Protein 5CAJ (pdb70)

GO terms:
  GO:0000217 DNA secondary structure binding (F, IDA)
  GO:0005829 cytosol (C, IDA)
  GO:0033194 response to hydroperoxide (P, IEP)
  GO:0033194 response to hydroperoxide (P, IMP)

Secondary structure (DSSP, 8-state):
---B--EEE---SEE-SSSPPS----B--S-HHHHHHHHHHHTT--HHHHHH----HHHHHHHHHHHHH--S---TTT---HHHHEESHHHHHH-GGG--HHHHHHHHHHB--BTTTBS--TTB------------BTTBSSHHHHHTTHHHHHHHHTB-SSS--EEEEES-HHHHTTS-GGG-SSEEEEEEEEEEETTEEE--HHHHHHHHH--HHHHHTT--SGGGGGG--GGG-EE-STT--TTEEEEEE--/---B--EEE---SEE-SSSPPS----B--S-HHHHHHHHHHHTT--HHHHHH----HHHHHHHHHHHHH--S---TTT---HHHHEESHHHHHH-GGG--HHHHHHHHHHB--BTTTBS--TTB------------BTTBSSHHHHHTTHHHHHHHHTB-SSS--EEEEES-HHHHTTS-GGGSSSEEEEEEEEEEETTEEE--HHHHHHHHH--HHHHHTT--SGGGGGG--GGG-EE-GGG--TTEEEEEE--

InterPro domains:
  IPR005583 DNA-binding and peroxide stress resistance protein YaaA [MF_00652] (1-255)
  IPR005583 DNA-binding and peroxide stress resistance protein YaaA [PF03883] (1-243)
  IPR005583 DNA-binding and peroxide stress resistance protein YaaA [PTHR30283] (1-257)

B-factor: mean 25.11, std 10.98, range [11.33, 75.32]

Organism: Escherichia coli (strain K12) (NCBI:txid83333)

Nearest PDB structures (foldseek):
  5caj-assembly2_B  TM=1.002E+00  e=8.595E-53  Escherichia coli K-12
  6vdg-assembly1_A  TM=3.686E-01  e=6.003E-01  Thermotoga maritima
  3iio-assembly6_F  TM=3.369E-01  e=3.241E-01  Escherichia coli
  6c7h-assembly1_A  TM=3.701E-01  e=1.338E+00  synthetic construct
  1ii0-assembly1_A  TM=1.600E-01  e=7.063E+00  Escherichia coli

Structure (mmCIF, N/CA/C/O backbone):
data_5CAJ
#
_entry.id   5CAJ
#
_cell.length_a   45.664
_cell.length_b   77.060
_cell.length_c   184.161
_cell.angle_alpha   90.00
_cell.angle_beta   90.00
_cell.angle_gamma   90.00
#
_symmetry.space_group_name_H-M   'P 21 21 21'
#
loop_
_entity.id
_entity.type
_entity.pdbx_description
1 polymer 'UPF0246 protein YaaA'
2 non-polymer 'CHLORIDE ION'
3 non-polymer BENZAMIDINE
4 water water
#
loop_
_atom_site.group_PDB
_atom_site.id
_atom_site.type_symbol
_atom_site.label_atom_id
_atom_site.label_alt_id
_atom_site.label_comp_id
_atom_site.label_asym_id
_atom_site.label_entity_id
_atom_site.label_seq_id
_atom_site.pdbx_PDB_ins_code
_atom_site.Cartn_x
_atom_site.Cartn_y
_atom_site.Cartn_z
_atom_site.occupancy
_atom_site.B_iso_or_equiv
_atom_site.auth_seq_id
_atom_site.auth_comp_id
_atom_site.auth_asym_id
_atom_site.auth_atom_id
_atom_site.pdbx_PDB_model_num
ATOM 1 N N . PRO A 1 16 ? 9.738 36.607 106.790 1.00 54.67 -4 PRO A N 1
ATOM 2 C CA . PRO A 1 16 ? 9.180 35.645 107.749 1.00 52.99 -4 PRO A CA 1
ATOM 3 C C . PRO A 1 16 ? 10.150 34.506 108.052 1.00 49.61 -4 PRO A C 1
ATOM 4 O O . PRO A 1 16 ? 10.675 33.906 107.119 1.00 45.53 -4 PRO A O 1
ATOM 8 N N . ARG A 1 17 ? 10.394 34.227 109.329 1.00 51.14 -3 ARG A N 1
ATOM 9 C CA . ARG A 1 17 ? 11.254 33.112 109.725 1.00 51.92 -3 ARG A CA 1
ATOM 10 C C . ARG A 1 17 ? 10.708 31.779 109.195 1.00 45.26 -3 ARG A C 1
ATOM 11 O O . ARG A 1 17 ? 11.447 30.935 108.674 1.00 45.88 -3 ARG A O 1
ATOM 19 N N . GLY A 1 18 ? 9.402 31.605 109.330 1.00 35.39 -2 GLY A N 1
ATOM 20 C CA . GLY A 1 18 ? 8.777 30.333 109.038 1.00 31.13 -2 GLY A CA 1
ATOM 21 C C . GLY A 1 18 ? 9.113 29.317 110.107 1.00 26.43 -2 GLY A C 1
ATOM 22 O O . GLY A 1 18 ? 9.864 29.578 111.049 1.00 32.04 -2 GLY A O 1
ATOM 23 N N . SER A 1 19 ? 8.531 28.140 109.981 1.00 21.51 -1 SER A N 1
ATOM 24 C CA . SER A 1 19 ? 8.835 27.094 110.913 1.00 22.96 -1 SER A CA 1
ATOM 25 C C . SER A 1 19 ? 8.996 25.835 110.103 1.00 19.89 -1 SER A C 1
ATOM 26 O O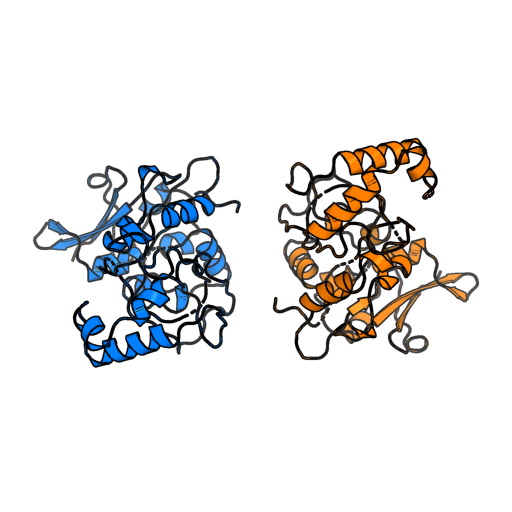 . SER A 1 19 ? 8.800 25.821 108.874 1.00 20.29 -1 SER A O 1
ATOM 29 N N . HIS A 1 20 ? 9.331 24.776 110.812 1.00 18.72 0 HIS A N 1
ATOM 30 C CA . HIS A 1 20 ? 9.563 23.490 110.199 1.00 18.76 0 HIS A CA 1
ATOM 31 C C . HIS A 1 20 ? 8.315 22.603 110.161 1.00 19.47 0 HIS A C 1
ATOM 32 O O . HIS A 1 20 ? 8.381 21.472 109.682 1.00 21.99 0 HIS A O 1
ATOM 47 N N . LEU A 1 22 ? 4.029 22.866 109.339 1.00 18.04 2 LEU A N 1
ATOM 48 C CA . LEU A 1 22 ? 2.831 23.591 108.961 1.00 16.93 2 LEU A CA 1
ATOM 49 C C . LEU A 1 22 ? 1.697 22.622 108.726 1.00 18.03 2 LEU A C 1
ATOM 50 O O . LEU A 1 22 ? 1.853 21.673 107.964 1.00 20.40 2 LEU A O 1
ATOM 55 N N . ILE A 1 23 ? 0.569 22.887 109.377 1.00 15.69 3 ILE A N 1
ATOM 56 C CA . ILE A 1 23 ? -0.649 22.107 109.234 1.00 14.59 3 ILE A CA 1
ATOM 57 C C . ILE A 1 23 ? -1.557 22.802 108.243 1.00 14.76 3 ILE A C 1
ATOM 58 O O . ILE A 1 23 ? -1.778 23.998 108.379 1.00 15.85 3 ILE A O 1
ATOM 63 N N . LEU A 1 24 ? -2.119 22.059 107.287 1.00 14.63 4 LEU A N 1
ATOM 64 C CA . LEU A 1 24 ? -3.147 22.611 106.410 1.00 13.99 4 LEU A CA 1
ATOM 65 C C . LEU A 1 24 ? -4.494 21.952 106.678 1.00 14.41 4 LEU A C 1
ATOM 66 O O . LEU A 1 24 ? -4.570 20.721 106.755 1.00 14.69 4 LEU A O 1
ATOM 71 N N . ILE A 1 25 ? -5.536 22.766 106.810 1.00 13.52 5 ILE A N 1
ATOM 72 C CA . ILE A 1 25 ? -6.903 22.249 106.878 1.00 15.29 5 ILE A CA 1
ATOM 73 C C . ILE A 1 25 ? -7.839 22.958 105.910 1.00 16.53 5 ILE A C 1
ATOM 74 O O . ILE A 1 25 ? -7.518 24.015 105.364 1.00 14.41 5 ILE A O 1
ATOM 79 N N . SER A 1 26 ? -8.972 22.314 105.648 1.00 14.65 6 SER A N 1
ATOM 80 C CA . SER A 1 26 ? -10.044 22.927 104.886 1.00 13.75 6 SER A CA 1
ATOM 81 C C . SER A 1 26 ? -10.770 24.027 105.644 1.00 14.25 6 SER A C 1
ATOM 82 O O . SER A 1 26 ? -10.795 24.031 106.882 1.00 15.28 6 SER A O 1
ATOM 85 N N . PRO A 1 27 ? -11.426 24.934 104.902 1.00 13.43 7 PRO A N 1
ATOM 86 C CA . PRO A 1 27 ? -12.361 25.881 105.497 1.00 14.09 7 PRO A CA 1
ATOM 87 C C . PRO A 1 27 ? -13.690 25.197 105.737 1.00 17.30 7 PRO A C 1
ATOM 88 O O . PRO A 1 27 ? -13.821 23.997 105.468 1.00 17.97 7 PRO A O 1
ATOM 92 N N . ALA A 1 28 ? -14.668 25.959 106.188 1.00 18.91 8 ALA A N 1
ATOM 93 C CA . ALA A 1 28 ? -16.001 25.430 106.405 1.00 19.55 8 ALA A CA 1
ATOM 94 C C . ALA A 1 28 ? -17.025 26.308 105.724 1.00 16.83 8 ALA A C 1
ATOM 95 O O . ALA A 1 28 ? -16.810 27.508 105.536 1.00 20.42 8 ALA A O 1
ATOM 97 N N . LYS A 1 29 ? -18.170 25.707 105.417 1.00 21.71 9 LYS A N 1
ATOM 98 C CA . LYS A 1 29 ? -19.270 26.425 104.782 1.00 26.64 9 LYS A CA 1
ATOM 99 C C . LYS A 1 29 ? -20.094 27.231 105.787 1.00 26.59 9 LYS A C 1
ATOM 100 O O . LYS A 1 29 ? -20.608 28.300 105.460 1.00 29.29 9 LYS A O 1
ATOM 106 N N . THR A 1 30 ? -20.232 26.726 107.006 1.00 17.87 10 THR A N 1
ATOM 107 C CA . THR A 1 30 ? -21.031 27.424 108.015 1.00 17.42 10 THR A CA 1
ATOM 108 C C . THR A 1 30 ? -20.140 28.412 108.752 1.00 18.19 10 THR A C 1
ATOM 109 O O . THR A 1 30 ? -18.997 28.063 109.084 1.00 17.50 10 THR A O 1
ATOM 113 N N . LEU A 1 31 ? -20.651 29.631 108.929 1.00 17.53 11 LEU A N 1
ATOM 114 C CA . LEU A 1 31 ? -19.928 30.734 109.565 1.00 16.80 11 LEU A CA 1
ATOM 115 C C . LEU A 1 31 ? -20.712 31.211 110.792 1.00 19.82 11 LEU A C 1
ATOM 116 O O . LEU A 1 31 ? -21.946 31.159 110.810 1.00 21.33 11 LEU A O 1
ATOM 121 N N . ASP A 1 32 ? -19.991 31.647 111.817 1.00 17.05 12 ASP A N 1
ATOM 122 C CA . ASP A 1 32 ? -20.556 32.115 113.084 1.00 15.85 12 ASP A CA 1
ATOM 123 C C . ASP A 1 32 ? -19.962 33.467 113.465 1.00 17.15 12 ASP A C 1
ATOM 124 O O . ASP A 1 32 ? -18.768 33.558 113.785 1.00 16.87 12 ASP A O 1
ATOM 129 N N . TYR A 1 33 ? -20.768 34.520 113.388 1.00 15.38 13 TYR A N 1
ATOM 130 C CA . TYR A 1 33 ? -20.330 35.868 113.774 1.00 16.04 13 TYR A CA 1
ATOM 131 C C . TYR A 1 33 ? -21.085 36.356 115.012 1.00 16.90 13 TYR A C 1
ATOM 132 O O . TYR A 1 33 ? -21.110 37.551 115.261 1.00 16.81 13 TYR A O 1
ATOM 141 N N . GLN A 1 34 ? -21.675 35.434 115.784 1.00 17.01 14 GLN A N 1
ATOM 142 C CA . GLN A 1 34 ? -22.485 35.821 116.957 1.00 16.35 14 GLN A CA 1
ATOM 143 C C . GLN A 1 34 ? -22.031 35.233 118.284 1.00 17.24 14 GLN A C 1
ATOM 144 O O . GLN A 1 34 ? -22.335 35.784 119.341 1.00 17.72 14 GLN A O 1
ATOM 150 N N . SER A 1 35 ? -21.301 34.123 118.254 1.00 16.98 15 SER A N 1
ATOM 151 C CA . SER A 1 35 ? -20.756 33.538 119.479 1.00 17.66 15 SER A CA 1
ATOM 152 C C . SER A 1 35 ? -19.696 34.433 120.093 1.00 16.05 15 SER A C 1
ATOM 153 O O . SER A 1 35 ? -19.026 35.193 119.374 1.00 16.97 15 SER A O 1
ATOM 156 N N . PRO A 1 36 ? -19.488 34.328 121.422 1.00 16.61 16 PRO A N 1
ATOM 157 C CA . PRO A 1 36 ? -18.421 35.115 122.040 1.00 15.61 16 PRO A CA 1
ATOM 158 C C . PRO A 1 36 ? -17.048 34.846 121.416 1.00 18.67 16 PRO A C 1
ATOM 159 O O . PRO A 1 36 ? -16.733 33.698 121.064 1.00 19.61 16 PRO A O 1
ATOM 163 N N . LEU A 1 37 ? -16.249 35.897 121.278 1.00 17.42 17 LEU A N 1
ATOM 164 C CA . LEU A 1 37 ? -14.887 35.759 120.774 1.00 16.89 17 LEU A CA 1
ATOM 165 C C . LEU A 1 37 ? -13.999 35.105 121.813 1.00 17.54 17 LEU A C 1
ATOM 166 O O . LEU A 1 37 ? -13.885 35.588 122.941 1.00 18.70 17 LEU A O 1
ATOM 171 N N . THR A 1 38 ? -13.311 34.046 121.407 1.00 17.31 18 THR A N 1
ATOM 172 C CA . THR A 1 38 ? -12.400 33.345 122.299 1.00 17.97 18 THR A CA 1
ATOM 173 C C . THR A 1 38 ? -11.080 34.115 122.488 1.00 20.71 18 THR A C 1
ATOM 174 O O . THR A 1 38 ? -10.418 34.000 123.521 1.00 20.67 18 THR A O 1
ATOM 178 N N . THR A 1 39 ? -10.689 34.883 121.473 1.00 18.03 19 THR A N 1
ATOM 179 C CA . THR A 1 39 ? -9.624 35.857 121.575 1.00 15.38 19 THR A CA 1
ATOM 180 C C . THR A 1 39 ? -10.042 37.084 120.778 1.00 17.05 19 THR A C 1
ATOM 181 O O . THR A 1 39 ? -10.795 36.953 119.821 1.00 17.81 19 THR A O 1
ATOM 185 N N . THR A 1 40 ? -9.561 38.258 121.182 1.00 17.55 20 THR A N 1
ATOM 186 C CA . THR A 1 40 ? -9.790 39.483 120.419 1.00 17.62 20 THR A CA 1
ATOM 187 C C . THR A 1 40 ? -8.599 39.866 119.543 1.00 18.40 20 THR A C 1
ATOM 188 O O . THR A 1 40 ? -8.675 40.826 118.782 1.00 19.55 20 THR A O 1
ATOM 192 N N . ARG A 1 41 ? -7.514 39.100 119.624 1.00 18.04 21 ARG A N 1
ATOM 193 C CA . ARG A 1 41 ? -6.321 39.376 118.832 1.00 17.63 21 ARG A CA 1
ATOM 194 C C . ARG A 1 41 ? -6.533 38.918 117.400 1.00 15.54 21 ARG A C 1
ATOM 195 O O . ARG A 1 41 ? -7.101 37.856 117.155 1.00 16.83 21 ARG A O 1
ATOM 203 N N . TYR A 1 42 ? -6.101 39.750 116.469 1.00 16.07 22 TYR A N 1
ATOM 204 C CA . TYR A 1 42 ? -6.285 39.440 115.053 1.00 14.68 22 TYR A CA 1
ATOM 205 C C . TYR A 1 42 ? -5.176 39.987 114.168 1.00 17.18 22 TYR A C 1
ATOM 206 O O . TYR A 1 42 ? -4.405 40.892 114.543 1.00 16.80 22 TYR A O 1
ATOM 215 N N . THR A 1 43 ? -5.129 39.414 112.976 1.00 17.07 23 THR A N 1
ATOM 216 C CA . THR A 1 43 ? -4.284 39.857 111.890 1.00 15.74 23 THR A CA 1
ATOM 217 C C . THR A 1 43 ? -5.171 40.046 110.658 1.00 16.08 23 THR A C 1
ATOM 218 O O . THR A 1 43 ? -6.405 39.849 110.715 1.00 14.44 23 THR A O 1
ATOM 222 N N . LEU A 1 44 ? -4.560 40.430 109.537 1.00 16.77 24 LEU A N 1
ATOM 223 C CA . LEU A 1 44 ? -5.300 40.658 108.292 1.00 16.39 24 LEU A CA 1
ATOM 224 C C . LEU A 1 44 ? -4.800 39.698 107.221 1.00 17.44 24 LEU A C 1
ATOM 225 O O . LEU A 1 44 ? -3.588 39.474 107.114 1.00 18.10 24 LEU A O 1
ATOM 230 N N . PRO A 1 45 ? -5.714 39.144 106.410 1.00 16.14 25 PRO A N 1
ATOM 231 C CA . PRO A 1 45 ? -5.290 38.219 105.356 1.00 15.59 25 PRO A CA 1
ATOM 232 C C . PRO A 1 45 ? -4.335 38.874 104.396 1.00 15.50 25 PRO A C 1
ATOM 233 O O . PRO A 1 45 ? -4.455 40.072 104.131 1.00 16.59 25 PRO A O 1
ATOM 237 N N . GLU A 1 46 ? -3.436 38.078 103.842 1.00 16.05 26 GLU A N 1
ATOM 238 C CA . GLU A 1 46 ? -2.340 38.630 103.065 1.00 17.58 26 GLU A CA 1
ATOM 239 C C . GLU A 1 46 ? -2.574 38.602 101.550 1.00 19.88 26 GLU A C 1
ATOM 240 O O . GLU A 1 46 ? -1.738 39.107 100.805 1.00 21.26 26 GLU A O 1
ATOM 246 N N . LEU A 1 47 ? -3.678 38.012 101.087 1.00 15.31 27 LEU A N 1
ATOM 247 C CA . LEU A 1 47 ? -3.916 37.912 99.649 1.00 14.26 27 LEU A CA 1
ATOM 248 C C . LEU A 1 47 ? -5.196 38.646 99.192 1.00 15.98 27 LEU A C 1
ATOM 249 O O . LEU A 1 47 ? -5.855 38.241 98.233 1.00 15.08 27 LEU A O 1
ATOM 254 N N . LEU A 1 48 ? -5.549 39.724 99.884 1.00 15.76 28 LEU A N 1
ATOM 255 C CA . LEU A 1 48 ? -6.798 40.408 99.583 1.00 16.36 28 LEU A CA 1
ATOM 256 C C . LEU A 1 48 ? -6.840 41.076 98.204 1.00 16.24 28 LEU A C 1
ATOM 257 O O . LEU A 1 48 ? -7.927 41.233 97.655 1.00 17.60 28 LEU A O 1
ATOM 262 N N . ASP A 1 49 ? -5.698 41.498 97.642 1.00 17.86 29 ASP A N 1
ATOM 263 C CA . ASP A 1 49 ? -5.720 41.992 96.258 1.00 19.32 29 ASP A CA 1
ATOM 264 C C . ASP A 1 49 ? -6.256 40.911 95.325 1.00 19.91 29 ASP A C 1
ATOM 265 O O . ASP A 1 49 ? -7.055 41.206 94.444 1.00 23.37 29 ASP A O 1
ATOM 270 N N . ASN A 1 50 ? -5.856 39.658 95.542 1.00 17.50 30 ASN A N 1
ATOM 271 C CA . ASN A 1 50 ? -6.421 38.545 94.776 1.00 16.17 30 ASN A CA 1
ATOM 272 C C . ASN A 1 50 ? -7.901 38.336 95.112 1.00 14.47 30 ASN A C 1
ATOM 273 O O . ASN A 1 50 ? -8.753 38.186 94.233 1.00 16.38 30 ASN A O 1
ATOM 278 N N . SER A 1 51 ? -8.224 38.318 96.397 1.00 14.73 31 SER A N 1
ATOM 279 C CA . SER A 1 51 ? -9.622 38.174 96.802 1.00 16.03 31 SER A CA 1
ATOM 280 C C . SER A 1 51 ? -10.542 39.194 96.126 1.00 15.56 31 SER A C 1
ATOM 281 O O . SER A 1 51 ? -11.637 38.860 95.666 1.00 15.19 31 SER A O 1
ATOM 284 N N A GLN A 1 52 ? -10.100 40.445 96.080 0.64 16.21 32 GLN A N 1
ATOM 285 N N B GLN A 1 52 ? -10.090 40.442 96.060 0.36 16.47 32 GLN A N 1
ATOM 286 C CA A GLN A 1 52 ? -10.899 41.496 95.455 0.64 17.15 32 GLN A CA 1
ATOM 287 C CA B GLN A 1 52 ? -10.882 41.501 95.437 0.36 17.44 32 GLN A CA 1
ATOM 288 C C A GLN A 1 52 ? -11.246 41.148 93.999 0.64 16.83 32 GLN A C 1
ATOM 289 C C B GLN A 1 52 ? -11.232 41.178 93.985 0.36 17.09 32 GLN A C 1
ATOM 290 O O A GLN A 1 52 ? -12.355 41.418 93.543 0.64 16.79 32 GLN A O 1
ATOM 291 O O B GLN A 1 52 ? -12.328 41.493 93.520 0.36 17.11 32 GLN A O 1
ATOM 302 N N . GLN A 1 53 ? -10.303 40.549 93.273 1.00 17.88 33 GLN A N 1
ATOM 303 C CA . GLN A 1 53 ? -10.542 40.147 91.881 1.00 19.44 33 GLN A CA 1
ATOM 304 C C . GLN A 1 53 ? -11.636 39.088 91.798 1.00 18.70 33 GLN A C 1
ATOM 305 O O . GLN A 1 53 ? -12.480 39.126 90.897 1.00 18.76 33 GLN A O 1
ATOM 311 N N . LEU A 1 54 ? -11.638 38.144 92.744 1.00 18.60 34 LEU A N 1
ATOM 312 C CA . LEU A 1 54 ? -12.674 37.116 92.770 1.00 17.57 34 LEU A CA 1
ATOM 313 C C . LEU A 1 54 ? -14.038 37.704 93.136 1.00 16.62 34 LEU A C 1
ATOM 314 O O . LEU A 1 54 ? -15.063 37.287 92.614 1.00 18.80 34 LEU A O 1
ATOM 319 N N . ILE A 1 55 ? -14.052 38.654 94.071 1.00 15.49 35 ILE A N 1
ATOM 320 C CA . ILE A 1 55 ? -15.294 39.312 94.438 1.00 15.20 35 ILE A CA 1
ATOM 321 C C . ILE A 1 55 ? -15.883 40.041 93.219 1.00 17.89 35 ILE A C 1
ATOM 322 O O . ILE A 1 55 ? -17.096 40.036 93.022 1.00 18.66 35 ILE A O 1
ATOM 327 N N . HIS A 1 56 ? -15.027 40.672 92.424 1.00 18.63 36 HIS A N 1
ATOM 328 C CA . HIS A 1 56 ? -15.472 41.357 91.207 1.00 20.04 36 HIS A CA 1
ATOM 329 C C . HIS A 1 56 ? -16.217 40.384 90.294 1.00 20.25 36 HIS A C 1
ATOM 330 O O . HIS A 1 56 ? -17.258 40.720 89.742 1.00 21.61 36 HIS A O 1
ATOM 337 N N . GLU A 1 57 ? -15.709 39.161 90.164 1.00 20.49 37 GLU A N 1
ATOM 338 C CA . GLU A 1 57 ? -16.374 38.162 89.319 1.00 21.79 37 GLU A CA 1
ATOM 339 C C . GLU A 1 57 ? -17.634 37.613 89.986 1.00 19.88 37 GLU A C 1
ATOM 340 O O . GLU A 1 57 ? -18.671 37.422 89.346 1.00 20.00 37 GLU A O 1
ATOM 346 N N . ALA A 1 58 ? -17.535 37.345 91.286 1.00 19.52 38 ALA A N 1
ATOM 347 C CA . ALA A 1 58 ? -18.648 36.747 92.011 1.00 19.22 38 ALA A CA 1
ATOM 348 C C . ALA A 1 58 ? -19.866 37.678 92.023 1.00 18.60 38 ALA A C 1
ATOM 349 O O . ALA A 1 58 ? -21.017 37.222 92.007 1.00 18.66 38 ALA A O 1
ATOM 351 N N . ARG A 1 59 ? -19.610 38.984 92.044 1.00 17.99 39 ARG A N 1
ATOM 352 C CA . ARG A 1 59 ? -20.694 39.979 92.075 1.00 20.36 39 ARG A CA 1
ATOM 353 C C . ARG A 1 59 ? -21.531 39.982 90.797 1.00 22.77 39 ARG A C 1
ATOM 354 O O . ARG A 1 59 ? -22.663 40.490 90.785 1.00 23.82 39 ARG A O 1
ATOM 362 N N . LYS A 1 60 ? -20.973 39.436 89.722 1.00 20.92 40 LYS A N 1
ATOM 363 C CA . LYS A 1 60 ? -21.672 39.370 88.443 1.00 21.33 40 LYS A CA 1
ATOM 364 C C . LYS A 1 60 ? -22.773 38.324 88.464 1.00 24.16 40 LYS A C 1
ATOM 365 O O . LYS A 1 60 ? -23.673 38.362 87.643 1.00 25.71 40 LYS A O 1
ATOM 371 N N . LEU A 1 61 ? -22.689 37.368 89.383 1.00 23.03 41 LEU A N 1
ATOM 372 C CA . LEU A 1 61 ? -23.671 36.280 89.429 1.00 22.54 41 LEU A CA 1
ATOM 373 C C . LEU A 1 61 ? -25.018 36.724 90.019 1.00 24.88 41 LEU A C 1
ATOM 374 O O . LEU A 1 61 ? -25.070 37.342 91.078 1.00 23.25 41 LEU A O 1
ATOM 379 N N . THR A 1 62 ? -26.108 36.371 89.347 1.00 25.20 42 THR A N 1
ATOM 380 C CA . THR A 1 62 ? -27.427 36.560 89.929 1.00 23.69 42 THR A CA 1
ATOM 381 C C . THR A 1 62 ? -27.664 35.499 90.995 1.00 20.15 42 THR A C 1
ATOM 382 O O . THR A 1 62 ? -26.996 34.466 91.017 1.00 22.01 42 THR A O 1
ATOM 386 N N . PRO A 1 63 ? -28.670 35.713 91.850 1.00 23.48 43 PRO A N 1
ATOM 387 C CA . PRO A 1 63 ? -28.965 34.655 92.821 1.00 25.57 43 PRO A CA 1
ATOM 388 C C . PRO A 1 63 ? -29.353 33.318 92.183 1.00 25.87 43 PRO A C 1
ATOM 389 O O . PRO A 1 63 ? -28.862 32.283 92.629 1.00 22.31 43 PRO A O 1
ATOM 393 N N . PRO A 1 64 ? -30.196 33.315 91.133 1.00 27.51 44 PRO A N 1
ATOM 394 C CA . PRO A 1 64 ? -30.431 32.033 90.463 1.00 28.75 44 PRO A CA 1
ATOM 395 C C . PRO A 1 64 ? -29.182 31.333 89.942 1.00 24.52 44 PRO A C 1
ATOM 396 O O . PRO A 1 64 ? -29.111 30.097 90.007 1.00 26.38 44 PRO A O 1
ATOM 400 N N . GLN A 1 65 ? -28.218 32.088 89.421 1.00 23.61 45 GLN A N 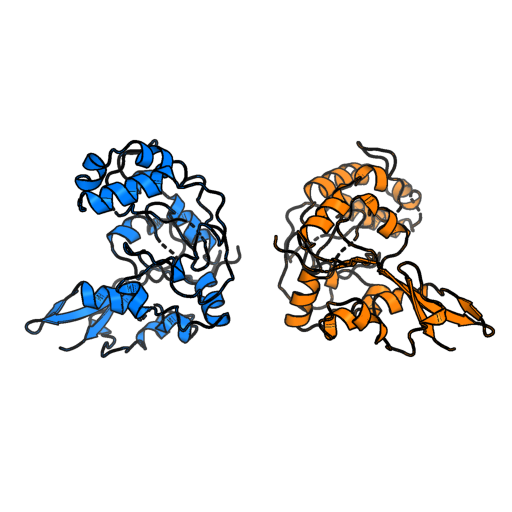1
ATOM 401 C CA . GLN A 1 65 ? -26.958 31.517 88.971 1.00 25.15 45 GLN A CA 1
ATOM 402 C C . GLN A 1 65 ? -26.130 30.953 90.124 1.00 23.15 45 GLN A C 1
ATOM 403 O O . GLN A 1 65 ? -25.514 29.894 89.982 1.00 24.45 45 GLN A O 1
ATOM 409 N N . ILE A 1 66 ? -26.117 31.661 91.253 1.00 21.44 46 ILE A N 1
ATOM 410 C CA . ILE A 1 66 ? -25.455 31.150 92.449 1.00 18.61 46 ILE A CA 1
ATOM 411 C C . ILE A 1 66 ? -26.099 29.845 92.897 1.00 19.25 46 ILE A C 1
ATOM 412 O O . ILE A 1 66 ? -25.395 28.893 93.231 1.00 21.37 46 ILE A O 1
ATOM 417 N N . SER A 1 67 ? -27.427 29.799 92.950 1.00 21.53 47 SER A N 1
ATOM 418 C CA . SER A 1 67 ? -28.101 28.565 93.400 1.00 23.13 47 SER A CA 1
ATOM 419 C C . SER A 1 67 ? -27.712 27.366 92.515 1.00 23.32 47 SER A C 1
ATOM 420 O O . SER A 1 67 ? -27.434 26.283 93.028 1.00 23.95 47 SER A O 1
ATOM 423 N N . THR A 1 68 ? -27.652 27.535 91.197 1.00 26.30 48 THR A N 1
ATOM 424 C CA . THR A 1 68 ? -27.326 26.379 90.360 1.00 27.72 48 THR A CA 1
ATOM 425 C C . THR A 1 68 ? -25.842 26.095 90.375 1.00 27.71 48 THR A C 1
ATOM 426 O O . THR A 1 68 ? -25.423 24.942 90.388 1.00 29.21 48 THR A O 1
ATOM 430 N N . LEU A 1 69 ? -25.031 27.140 90.382 1.00 24.34 49 LEU A N 1
ATOM 431 C CA . LEU A 1 69 ? -23.579 26.943 90.373 1.00 24.36 49 LEU A CA 1
ATOM 432 C C . LEU A 1 69 ? -23.063 26.317 91.667 1.00 25.68 49 LEU A C 1
ATOM 433 O O . LEU A 1 69 ? -22.176 25.464 91.648 1.00 27.19 49 LEU A O 1
ATOM 446 N N . ARG A 1 71 ? -25.071 24.938 94.042 1.00 22.38 51 ARG A N 1
ATOM 447 C CA . ARG A 1 71 ? -26.048 23.946 94.464 1.00 23.41 51 ARG A CA 1
ATOM 448 C C . ARG A 1 71 ? -26.518 24.159 95.885 1.00 19.80 51 ARG A C 1
ATOM 449 O O . ARG A 1 71 ? -26.374 23.321 96.761 1.00 20.98 51 ARG A O 1
ATOM 457 N N . ILE A 1 72 ? -27.124 25.313 96.055 1.00 20.76 52 ILE A N 1
ATOM 458 C CA . ILE A 1 72 ? -27.678 25.704 97.313 1.00 20.65 52 ILE A CA 1
ATOM 459 C C . ILE A 1 72 ? -29.085 26.248 97.089 1.00 21.60 52 ILE A C 1
ATOM 460 O O . ILE A 1 72 ? -29.482 26.585 95.960 1.00 21.53 52 ILE A O 1
ATOM 465 N N . SER A 1 73 ? -29.810 26.382 98.182 1.00 21.60 53 SER A N 1
ATOM 466 C CA . SER A 1 73 ? -31.165 26.936 98.136 1.00 22.15 53 SER A CA 1
ATOM 467 C C . SER A 1 73 ? -31.239 28.362 97.588 1.00 23.56 53 SER A C 1
ATOM 468 O O . SER A 1 73 ? -30.269 29.113 97.647 1.00 19.82 53 SER A O 1
ATOM 471 N N . ASP A 1 74 ? -32.410 28.754 97.080 1.00 23.47 54 ASP A N 1
ATOM 472 C CA . ASP A 1 74 ? -32.607 30.140 96.655 1.00 20.73 54 ASP A CA 1
ATOM 473 C C . ASP A 1 74 ? -32.312 31.122 97.757 1.00 19.81 54 ASP A C 1
ATOM 474 O O . ASP A 1 74 ? -31.723 32.191 97.537 1.00 21.44 54 ASP A O 1
ATOM 479 N N . LYS A 1 75 ? -32.723 30.780 98.968 1.00 18.58 55 LYS A N 1
ATOM 480 C CA . LYS A 1 75 ? -32.508 31.669 100.099 1.00 19.55 55 LYS A CA 1
ATOM 481 C C . LYS A 1 75 ? -31.023 31.845 100.404 1.00 18.47 55 LYS A C 1
ATOM 482 O O . LYS A 1 75 ? -30.546 32.954 100.608 1.00 18.34 55 LYS A O 1
ATOM 488 N N . LEU A 1 76 ? -30.298 30.734 100.438 1.00 19.18 56 LEU A N 1
ATOM 489 C CA . LEU A 1 76 ? -28.864 30.810 100.722 1.00 17.77 56 LEU A CA 1
ATOM 490 C C . LEU A 1 76 ? -28.124 31.479 99.550 1.00 16.41 56 LEU A C 1
ATOM 491 O O . LEU A 1 76 ? -27.094 32.135 99.755 1.00 16.46 56 LEU A O 1
ATOM 496 N N . ALA A 1 77 ? -28.620 31.322 98.326 1.00 17.32 57 ALA A N 1
ATOM 497 C CA . ALA A 1 77 ? -28.014 32.006 97.183 1.00 16.97 57 ALA A CA 1
ATOM 498 C C . ALA A 1 77 ? -28.174 33.519 97.316 1.00 16.32 57 ALA A C 1
ATOM 499 O O . ALA A 1 77 ? -27.262 34.285 96.998 1.00 17.51 57 ALA A O 1
ATOM 501 N N . GLY A 1 78 ? -29.353 33.946 97.763 1.00 17.28 58 GLY A N 1
ATOM 502 C CA . GLY A 1 78 ? -29.612 35.354 98.016 1.00 20.83 58 GLY A CA 1
ATOM 503 C C . GLY A 1 78 ? -28.691 35.928 99.086 1.00 17.82 58 GLY A C 1
ATOM 504 O O . GLY A 1 78 ? -28.133 37.025 98.932 1.00 18.39 58 GLY A O 1
ATOM 505 N N . ILE A 1 79 ? -28.521 35.171 100.163 1.00 16.54 59 ILE A N 1
ATOM 506 C CA . ILE A 1 79 ? -27.659 35.569 101.265 1.00 15.79 59 ILE A CA 1
ATOM 507 C C . ILE A 1 79 ? -26.245 35.747 100.730 1.00 16.48 59 ILE A C 1
ATOM 508 O O . ILE A 1 79 ? -25.556 36.728 101.031 1.00 16.43 59 ILE A O 1
ATOM 513 N N . ASN A 1 80 ? -25.814 34.809 99.890 1.00 15.69 60 ASN A N 1
ATOM 514 C CA . ASN A 1 80 ? -24.457 34.868 99.366 1.00 14.73 60 ASN A CA 1
ATOM 515 C C . ASN A 1 80 ? -24.254 35.944 98.287 1.00 16.63 60 ASN A C 1
ATOM 516 O O . ASN A 1 80 ? -23.183 36.553 98.210 1.00 15.45 60 ASN A O 1
ATOM 521 N N . ALA A 1 81 ? -25.279 36.228 97.488 1.00 16.54 61 ALA A N 1
ATOM 522 C CA . ALA A 1 81 ? -25.234 37.385 96.601 1.00 17.67 61 ALA A CA 1
ATOM 523 C C . ALA A 1 81 ? -25.025 38.662 97.399 1.00 17.39 61 ALA A C 1
ATOM 524 O O . ALA A 1 81 ? -24.208 39.517 97.022 1.00 16.67 61 ALA A O 1
ATOM 526 N N . ALA A 1 82 ? -25.712 38.770 98.530 1.00 16.48 62 ALA A N 1
ATOM 527 C CA . ALA A 1 82 ? -25.591 39.958 99.365 1.00 16.23 62 ALA A CA 1
ATOM 528 C C . ALA A 1 82 ? -24.166 40.016 99.968 1.00 15.10 62 ALA A C 1
ATOM 529 O O . ALA A 1 82 ? -23.543 41.079 100.007 1.00 16.32 62 ALA A O 1
ATOM 531 N N . ARG A 1 83 ? -23.661 38.875 100.432 1.00 15.76 63 ARG A N 1
ATOM 532 C CA . ARG A 1 83 ? -22.286 38.837 100.958 1.00 16.27 63 ARG A CA 1
ATOM 533 C C . ARG A 1 83 ? -21.288 39.318 99.923 1.00 14.81 63 ARG A C 1
ATOM 534 O O . ARG A 1 83 ? -20.353 40.044 100.259 1.00 15.41 63 ARG A O 1
ATOM 542 N N . PHE A 1 84 ? -21.449 38.909 98.662 1.00 14.84 64 PHE A N 1
ATOM 543 C CA . PHE A 1 84 ? -20.484 39.347 97.648 1.00 15.59 64 PHE A CA 1
ATOM 544 C C . PHE A 1 84 ? -20.603 40.848 97.392 1.00 17.00 64 PHE A C 1
ATOM 545 O O . PHE A 1 84 ? -19.596 41.520 97.227 1.00 16.38 64 PHE A O 1
ATOM 553 N N . HIS A 1 85 ? -21.842 41.350 97.372 1.00 18.03 65 HIS A N 1
ATOM 554 C CA . HIS A 1 85 ? -22.111 42.776 97.180 1.00 19.29 65 HIS A CA 1
ATOM 555 C C . HIS A 1 85 ? -21.560 43.616 98.336 1.00 19.56 65 HIS A C 1
ATOM 556 O O . HIS A 1 85 ? -21.046 44.715 98.132 1.00 20.48 65 HIS A O 1
ATOM 563 N N . ASP A 1 86 ? -21.655 43.075 99.548 1.00 17.16 66 ASP A N 1
ATOM 564 C CA . ASP A 1 86 ? -21.342 43.815 100.776 1.00 17.40 66 ASP A CA 1
ATOM 565 C C . ASP A 1 86 ? -19.850 43.805 101.117 1.00 17.68 66 ASP A C 1
ATOM 566 O O . ASP A 1 86 ? -19.390 44.547 101.989 1.00 18.33 66 ASP A O 1
ATOM 571 N N . TRP A 1 87 ? -19.134 42.856 100.534 1.00 15.55 67 TRP A N 1
ATOM 572 C CA . TRP A 1 87 ? -17.729 42.620 100.859 1.00 14.96 67 TRP A CA 1
ATOM 573 C C . TRP A 1 87 ? -16.886 43.835 100.508 1.00 16.34 67 TRP A C 1
ATOM 574 O O . TRP A 1 87 ? -17.005 44.391 99.404 1.00 17.43 67 TRP A O 1
ATOM 585 N N . GLN A 1 88 ? -15.995 44.219 101.416 1.00 15.86 68 GLN A N 1
ATOM 586 C CA . GLN A 1 88 ? -15.043 45.277 101.113 1.00 15.49 68 GLN A CA 1
ATOM 587 C C . GLN A 1 88 ? -13.827 45.041 102.008 1.00 15.78 68 GLN A C 1
ATOM 588 O O . GLN A 1 88 ? -13.954 44.502 103.105 1.00 14.48 68 GLN A O 1
ATOM 594 N N . PRO A 1 89 ? -12.629 45.393 101.527 1.00 16.38 69 PRO A N 1
ATOM 595 C CA . PRO A 1 89 ? -11.391 44.830 102.100 1.00 15.86 69 PRO A CA 1
ATOM 596 C C . PRO A 1 89 ? -10.848 45.495 103.375 1.00 15.94 69 PRO A C 1
ATOM 597 O O . PRO A 1 89 ? -9.824 45.048 103.906 1.00 18.38 69 PRO A O 1
ATOM 601 N N . ASP A 1 90 ? -11.518 46.526 103.867 1.00 14.31 70 ASP A N 1
ATOM 602 C CA . ASP A 1 90 ? -11.142 47.152 105.118 1.00 14.34 70 ASP A CA 1
ATOM 603 C C . ASP A 1 90 ? -11.760 46.367 106.262 1.00 16.71 70 ASP A C 1
ATOM 604 O O . ASP A 1 90 ? -12.833 46.715 106.762 1.00 16.94 70 ASP A O 1
ATOM 609 N N . PHE A 1 91 ? -11.086 45.310 106.671 1.00 14.62 71 PHE A N 1
ATOM 610 C CA . PHE A 1 91 ? -11.624 44.409 107.671 1.00 14.91 71 PHE A CA 1
ATOM 611 C C . PHE A 1 91 ? -11.358 44.925 109.085 1.00 14.59 71 PHE A C 1
ATOM 612 O O . PHE A 1 91 ? -10.232 45.347 109.416 1.00 16.28 71 PHE A O 1
ATOM 620 N N . THR A 1 92 ? -12.398 44.881 109.909 1.00 15.49 72 THR A N 1
ATOM 621 C CA . THR A 1 92 ? -12.306 45.214 111.329 1.00 15.96 72 THR A CA 1
ATOM 622 C C . THR A 1 92 ? -13.135 44.230 112.148 1.00 16.48 72 THR A C 1
ATOM 623 O O . THR A 1 92 ? -13.937 43.492 111.591 1.00 15.82 72 THR A O 1
ATOM 627 N N . PRO A 1 93 ? -12.963 44.230 113.483 1.00 16.30 73 PRO A N 1
ATOM 628 C CA . PRO A 1 93 ? -13.808 43.370 114.311 1.00 16.44 73 PRO A CA 1
ATOM 629 C C . PRO A 1 93 ? -15.300 43.677 114.195 1.00 16.56 73 PRO A C 1
ATOM 630 O O . PRO A 1 93 ? -16.120 42.801 114.489 1.00 17.12 73 PRO A O 1
ATOM 634 N N . ALA A 1 94 ? -15.663 44.871 113.749 1.00 15.40 74 ALA A N 1
ATOM 635 C CA . ALA A 1 94 ? -17.073 45.183 113.570 1.00 16.46 74 ALA A CA 1
ATOM 636 C C . ALA A 1 94 ? -17.660 44.545 112.337 1.00 16.58 74 ALA A C 1
ATOM 637 O O . ALA A 1 94 ? -18.850 44.358 112.298 1.00 17.08 74 ALA A O 1
ATOM 639 N N . ASN A 1 95 ? -16.841 44.211 111.329 1.00 14.37 75 ASN A N 1
ATOM 640 C CA . ASN A 1 95 ? -17.375 43.645 110.094 1.00 13.10 75 ASN A CA 1
ATOM 641 C C . ASN A 1 95 ? -16.792 42.292 109.703 1.00 14.21 75 ASN A C 1
ATOM 642 O O . ASN A 1 95 ? -17.148 41.747 108.665 1.00 14.44 75 ASN A O 1
ATOM 647 N N . ALA A 1 96 ? -15.929 41.752 110.550 1.00 13.68 76 ALA A N 1
ATOM 648 C CA . ALA A 1 96 ? -15.206 40.535 110.252 1.00 13.03 76 ALA A CA 1
ATOM 649 C C . ALA A 1 96 ? -14.864 39.759 111.528 1.00 13.16 76 ALA A C 1
ATOM 650 O O . ALA A 1 96 ? -15.072 40.256 112.643 1.00 14.99 76 ALA A O 1
ATOM 652 N N . ARG A 1 97 ? -14.328 38.545 111.360 1.00 13.08 77 ARG A N 1
ATOM 653 C CA . ARG A 1 97 ? -13.968 37.682 112.493 1.00 13.01 77 ARG A CA 1
ATOM 654 C C . ARG A 1 97 ? -12.787 36.809 112.118 1.00 13.33 77 ARG A C 1
ATOM 655 O O . ARG A 1 97 ? -12.662 36.415 110.959 1.00 12.86 77 ARG A O 1
ATOM 663 N N . GLN A 1 98 ? -11.927 36.509 113.088 1.00 13.93 78 GLN A N 1
ATOM 664 C CA . GLN A 1 98 ? -10.794 35.615 112.853 1.00 12.79 78 GLN A CA 1
ATOM 665 C C . GLN A 1 98 ? -11.276 34.290 112.273 1.00 12.19 78 GLN A C 1
ATOM 666 O O . GLN A 1 98 ? -12.215 33.696 112.766 1.00 13.23 78 GLN A O 1
ATOM 672 N N . ALA A 1 99 ? -10.590 33.826 111.236 1.00 11.33 79 ALA A N 1
ATOM 673 C CA . ALA A 1 99 ? -10.958 32.610 110.526 1.00 12.45 79 ALA A CA 1
ATOM 674 C C . ALA A 1 99 ? -11.120 31.418 111.447 1.00 11.57 79 ALA A C 1
ATOM 675 O O . ALA A 1 99 ? -12.096 30.686 111.312 1.00 13.04 79 ALA A O 1
ATOM 677 N N . ILE A 1 100 ? -10.197 31.231 112.399 1.00 13.56 80 ILE A N 1
ATOM 678 C CA . ILE A 1 100 ? -10.276 30.043 113.250 1.00 15.67 80 ILE A CA 1
ATOM 679 C C . ILE A 1 100 ? -11.505 30.055 114.161 1.00 15.74 80 ILE A C 1
ATOM 680 O O . ILE A 1 100 ? -11.936 28.996 114.636 1.00 17.10 80 ILE A O 1
ATOM 685 N N . LEU A 1 101 ? -12.060 31.240 114.398 1.00 13.43 81 LEU A N 1
ATOM 686 C CA . LEU A 1 101 ? -13.290 31.381 115.180 1.00 15.91 81 LEU A CA 1
ATOM 687 C C . LEU A 1 101 ? -14.558 31.394 114.319 1.00 16.57 81 LEU A C 1
ATOM 688 O O . LEU A 1 101 ? -15.618 30.975 114.782 1.00 16.95 81 LEU A O 1
ATOM 693 N N . ALA A 1 102 ? -14.468 31.910 113.096 1.00 14.53 82 ALA A N 1
ATOM 694 C CA . ALA A 1 102 ? -15.656 32.079 112.248 1.00 14.91 82 ALA A CA 1
ATOM 695 C C . ALA A 1 102 ? -16.138 30.756 111.649 1.00 15.25 82 ALA A C 1
ATOM 696 O O . ALA A 1 102 ? -17.356 30.502 111.526 1.00 15.47 82 ALA A O 1
ATOM 698 N N . PHE A 1 103 ? -15.200 29.889 111.287 1.00 13.70 83 PHE A N 1
ATOM 699 C CA . PHE A 1 103 ? -15.562 28.636 110.636 1.00 13.87 83 PHE A CA 1
ATOM 700 C C . PHE A 1 103 ? -16.189 27.651 111.616 1.00 15.02 83 PHE A C 1
ATOM 701 O O . PHE A 1 103 ? -15.652 27.431 112.702 1.00 16.92 83 PHE A O 1
ATOM 709 N N . LYS A 1 104 ? -17.283 27.021 111.196 1.00 15.83 84 LYS A N 1
ATOM 710 C CA . LYS A 1 104 ? -17.958 25.997 111.994 1.00 18.09 84 LYS A CA 1
ATOM 711 C C . LYS A 1 104 ? -18.284 24.791 111.139 1.00 18.73 84 LYS A C 1
ATOM 712 O O . LYS A 1 104 ? -18.712 24.913 109.994 1.00 20.78 84 LYS A O 1
ATOM 718 N N . GLY A 1 105 ? -18.122 23.617 111.719 1.00 21.96 85 GLY A N 1
ATOM 719 C CA . GLY A 1 105 ? -18.391 22.398 110.987 1.00 26.70 85 GLY A CA 1
ATOM 720 C C . GLY A 1 105 ? -17.551 21.304 111.578 1.00 24.02 85 GLY A C 1
ATOM 721 O O . GLY A 1 105 ? -16.843 21.541 112.554 1.00 27.58 85 GLY A O 1
ATOM 722 N N . ASP A 1 106 ? -17.606 20.126 110.980 1.00 20.86 86 ASP A N 1
ATOM 723 C CA . ASP A 1 106 ? -16.997 18.959 111.588 1.00 23.95 86 ASP A CA 1
ATOM 724 C C . ASP A 1 106 ? -15.511 19.178 111.875 1.00 19.00 86 ASP A C 1
ATOM 725 O O . ASP A 1 106 ? -15.090 18.873 112.976 1.00 20.56 86 ASP A O 1
ATOM 730 N N . VAL A 1 107 ? -14.723 19.706 110.932 1.00 18.96 87 VAL A N 1
ATOM 731 C CA . VAL A 1 107 ? -13.274 19.914 111.197 1.00 18.30 87 VAL A CA 1
ATOM 732 C C . VAL A 1 107 ? -13.102 20.805 112.438 1.00 17.71 87 VAL A C 1
ATOM 733 O O . VAL A 1 107 ? -12.270 20.544 113.334 1.00 16.60 87 VAL A O 1
ATOM 737 N N . TYR A 1 108 ? -13.889 21.865 112.486 1.00 15.69 88 TYR A N 1
ATOM 738 C CA . TYR A 1 108 ? -13.792 22.854 113.558 1.00 14.86 88 TYR A CA 1
ATOM 739 C C . TYR A 1 108 ? -14.411 22.343 114.871 1.00 17.13 88 TYR A C 1
ATOM 740 O O . TYR A 1 108 ? -14.009 22.769 115.944 1.00 16.73 88 TYR A O 1
ATOM 749 N N . THR A 1 109 ? -15.324 21.379 114.791 1.00 18.76 89 THR A N 1
ATOM 750 C CA . THR A 1 109 ? -15.804 20.723 116.007 1.00 18.50 89 THR A CA 1
ATOM 751 C C . THR A 1 109 ? -14.692 19.903 116.636 1.00 20.02 89 THR A C 1
ATOM 752 O O . THR A 1 109 ? -14.558 19.881 117.862 1.00 20.15 89 THR A O 1
ATOM 756 N N . GLY A 1 110 ? -13.891 19.237 115.803 1.00 17.11 90 GLY A N 1
ATOM 757 C CA . GLY A 1 110 ? -12.749 18.486 116.288 1.00 17.20 90 GLY A CA 1
ATOM 758 C C . GLY A 1 110 ? -11.660 19.379 116.837 1.00 16.06 90 GLY A C 1
ATOM 759 O O . GLY A 1 110 ? -11.036 19.066 117.853 1.00 16.88 90 GLY A O 1
ATOM 760 N N . LEU A 1 111 ? -11.414 20.484 116.146 1.00 15.47 91 LEU A N 1
ATOM 761 C CA . LEU A 1 111 ? -10.368 21.428 116.543 1.00 14.39 91 LEU A CA 1
ATOM 762 C C . LEU A 1 111 ? -10.684 22.096 117.876 1.00 15.28 91 LEU A C 1
ATOM 763 O O . LEU A 1 111 ? -9.798 22.260 118.727 1.00 15.61 91 LEU A O 1
ATOM 768 N N . GLN A 1 112 ? -11.956 22.469 118.029 1.00 15.33 92 GLN A N 1
ATOM 769 C CA . GLN A 1 112 ? -12.492 23.073 119.259 1.00 16.47 92 GLN A CA 1
ATOM 770 C C . GLN A 1 112 ? -11.671 24.275 119.730 1.00 16.48 92 GLN A C 1
ATOM 771 O O . GLN A 1 112 ? -11.192 24.348 120.873 1.00 18.43 92 GLN A O 1
ATOM 777 N N . ALA A 1 113 ? -11.543 25.261 118.844 1.00 14.66 93 ALA A N 1
ATOM 778 C CA . ALA A 1 113 ? -10.727 26.413 119.124 1.00 15.22 93 ALA A CA 1
ATOM 779 C C . ALA A 1 113 ? -11.297 27.229 120.281 1.00 15.81 93 ALA A C 1
ATOM 780 O O . ALA A 1 113 ? -10.587 28.037 120.861 1.00 16.41 93 ALA A O 1
ATOM 782 N N . GLU A 1 114 ? -12.569 27.034 120.614 1.00 17.75 94 GLU A N 1
ATOM 783 C CA . GLU A 1 114 ? -13.168 27.789 121.712 1.00 18.29 94 GLU A CA 1
ATOM 784 C C . GLU A 1 114 ? -12.581 27.441 123.071 1.00 18.55 94 GLU A C 1
ATOM 785 O O . GLU A 1 114 ? -12.831 28.152 124.053 1.00 18.75 94 GLU A O 1
ATOM 791 N N . THR A 1 115 ? -11.778 26.383 123.151 1.00 15.87 95 THR A N 1
ATOM 792 C CA . THR A 1 115 ? -11.072 26.096 124.415 1.00 16.83 95 THR A CA 1
ATOM 793 C C . THR A 1 115 ? -9.592 26.464 124.343 1.00 18.38 95 THR A C 1
ATOM 794 O O . THR A 1 115 ? -8.839 26.144 125.264 1.00 20.20 95 THR A O 1
ATOM 798 N N . PHE A 1 116 ? -9.165 27.133 123.267 1.00 17.99 96 PHE A N 1
ATOM 799 C CA . PHE A 1 116 ? -7.742 27.525 123.131 1.00 17.58 96 PHE A CA 1
ATOM 800 C C . PHE A 1 116 ? -7.389 28.709 124.047 1.00 18.18 96 PHE A C 1
ATOM 801 O O . PHE A 1 116 ? -8.160 29.681 124.161 1.00 19.20 96 PHE A O 1
ATOM 809 N N . SER A 1 117 ? -6.203 28.631 124.652 1.00 17.79 97 SER A N 1
ATOM 810 C CA . SER A 1 117 ? -5.575 29.734 125.352 1.00 20.25 97 SER A CA 1
ATOM 811 C C . SER A 1 117 ? -4.928 30.667 124.348 1.00 19.56 97 SER A C 1
ATOM 812 O O . SER A 1 117 ? -4.747 30.311 123.180 1.00 16.90 97 SER A O 1
ATOM 815 N N . GLU A 1 118 ? -4.536 31.844 124.812 1.00 20.32 98 GLU A N 1
ATOM 816 C CA . GLU A 1 118 ? -3.823 32.769 123.949 1.00 20.32 98 GLU A CA 1
ATOM 817 C C . GLU A 1 118 ? -2.527 32.126 123.431 1.00 20.35 98 GLU A C 1
ATOM 818 O O . GLU A 1 118 ? -2.203 32.317 122.257 1.00 19.83 98 GLU A O 1
ATOM 824 N N . ASP A 1 119 ? -1.805 31.363 124.270 1.00 18.72 99 ASP A N 1
ATOM 825 C CA . ASP A 1 119 ? -0.603 30.646 123.817 1.00 19.72 99 ASP A CA 1
ATOM 826 C C . ASP A 1 119 ? -0.928 29.598 122.750 1.00 18.57 99 ASP A C 1
ATOM 827 O O . ASP A 1 119 ? -0.149 29.426 121.794 1.00 19.22 99 ASP A O 1
ATOM 832 N N . ASP A 1 120 ? -2.062 28.893 122.905 1.00 17.60 100 ASP A N 1
ATOM 833 C CA . ASP A 1 120 ? -2.520 27.961 121.874 1.00 15.81 100 ASP A CA 1
ATOM 834 C C . ASP A 1 120 ? -2.744 28.703 120.553 1.00 15.43 100 ASP A C 1
ATOM 835 O O . ASP A 1 120 ? -2.363 28.223 119.495 1.00 15.97 100 ASP A O 1
ATOM 840 N N . PHE A 1 121 ? -3.396 29.857 120.615 1.00 15.58 101 PHE A N 1
ATOM 841 C CA . PHE A 1 121 ? -3.605 30.623 119.403 1.00 15.15 101 PHE A CA 1
ATOM 842 C C . PHE A 1 121 ? -2.288 31.066 118.775 1.00 17.29 101 PHE A C 1
ATOM 843 O O . PHE A 1 121 ? -2.172 31.126 117.545 1.00 16.93 101 PHE A O 1
ATOM 851 N N . ASP A 1 122 ? -1.314 31.416 119.605 1.00 19.08 102 ASP A N 1
ATOM 852 C CA . ASP A 1 122 ? -0.013 31.808 119.066 1.00 18.29 102 ASP A CA 1
ATOM 853 C C . ASP A 1 122 ? 0.666 30.630 118.355 1.00 16.68 102 ASP A C 1
ATOM 854 O O . ASP A 1 122 ? 1.256 30.798 117.281 1.00 16.05 102 ASP A O 1
ATOM 859 N N . PHE A 1 123 ? 0.587 29.441 118.939 1.00 15.82 103 PHE A N 1
ATOM 860 C CA . PHE A 1 123 ? 1.158 28.268 118.286 1.00 14.46 103 PHE A CA 1
ATOM 861 C C . PHE A 1 123 ? 0.422 27.988 116.977 1.00 15.10 103 PHE A C 1
ATOM 862 O O . PHE A 1 123 ? 1.058 27.730 115.932 1.00 16.01 103 PHE A O 1
ATOM 870 N N . ALA A 1 124 ? -0.906 28.056 117.010 1.00 14.97 104 ALA A N 1
ATOM 871 C CA . ALA A 1 124 ? -1.674 27.870 115.786 1.00 14.90 104 ALA A CA 1
ATOM 872 C C . ALA A 1 124 ? -1.336 28.919 114.742 1.00 14.86 104 ALA A C 1
ATOM 873 O O . ALA A 1 124 ? -1.207 28.597 113.573 1.00 14.67 104 ALA A O 1
ATOM 875 N N . GLN A 1 125 ? -1.183 30.170 115.155 1.00 13.66 105 GLN A N 1
ATOM 876 C CA . GLN A 1 125 ? -0.868 31.224 114.189 1.00 13.86 105 GLN A CA 1
ATOM 877 C C . GLN A 1 125 ? 0.464 30.937 113.484 1.00 15.43 105 GLN A C 1
ATOM 878 O O . GLN A 1 125 ? 0.648 31.276 112.307 1.00 16.87 105 GLN A O 1
ATOM 884 N N . GLN A 1 126 ? 1.402 30.326 114.201 1.00 14.44 106 GLN A N 1
ATOM 885 C CA . GLN A 1 126 ? 2.683 29.940 113.606 1.00 15.58 106 GLN A CA 1
ATOM 886 C C . GLN A 1 126 ? 2.613 28.698 112.711 1.00 18.24 106 GLN A C 1
ATOM 887 O O . GLN A 1 126 ? 3.335 28.638 111.726 1.00 19.68 106 GLN A O 1
ATOM 893 N N . HIS A 1 127 ? 1.759 27.726 113.043 1.00 15.31 107 HIS A N 1
ATOM 894 C CA . HIS A 1 127 ? 1.821 26.381 112.479 1.00 13.49 107 HIS A CA 1
ATOM 895 C C . HIS A 1 127 ? 0.590 25.884 111.726 1.00 16.60 107 HIS A C 1
ATOM 896 O O . HIS A 1 127 ? 0.595 24.749 111.269 1.00 21.47 107 HIS A O 1
ATOM 903 N N . LEU A 1 128 ? -0.482 26.667 111.676 1.00 14.66 108 LEU A N 1
ATOM 904 C CA . LEU A 1 128 ? -1.717 26.212 111.036 1.00 12.85 108 LEU A CA 1
ATOM 905 C C . LEU A 1 128 ? -2.144 27.204 109.974 1.00 14.06 108 LEU A C 1
ATOM 906 O O . LEU A 1 128 ? -2.046 28.415 110.178 1.00 14.25 108 LEU A O 1
ATOM 911 N N . ARG A 1 129 ? -2.644 26.682 108.859 1.00 13.00 109 ARG A N 1
ATOM 912 C CA . ARG A 1 129 ? -3.173 27.505 107.772 1.00 11.93 109 ARG A CA 1
ATOM 913 C C . ARG A 1 129 ? -4.457 26.872 107.277 1.00 13.77 109 ARG A C 1
ATOM 914 O O . ARG A 1 129 ? -4.560 25.641 107.199 1.00 13.52 109 ARG A O 1
ATOM 938 N N . LEU A 1 131 ? -6.913 26.692 103.965 1.00 12.29 111 LEU A N 1
ATOM 939 C CA . LEU A 1 131 ? -7.015 26.981 102.542 1.00 13.17 111 LEU A CA 1
ATOM 940 C C . LEU A 1 131 ? -8.406 27.578 102.295 1.00 14.83 111 LEU A C 1
ATOM 941 O O . LEU A 1 131 ? -9.335 27.348 103.086 1.00 14.58 111 LEU A O 1
ATOM 946 N N . SER A 1 132 ? -8.557 28.364 101.239 1.00 13.45 112 SER A N 1
ATOM 947 C CA . SER A 1 132 ? -9.800 29.098 101.026 1.00 13.08 112 SER A CA 1
ATOM 948 C C . SER A 1 132 ? -9.967 29.491 99.568 1.00 13.43 112 SER A C 1
ATOM 949 O O . SER A 1 132 ? -9.059 30.070 98.997 1.00 12.62 112 SER A O 1
ATOM 952 N N . GLY A 1 133 ? -11.137 29.248 98.984 1.00 13.13 113 GLY A N 1
ATOM 953 C CA . GLY A 1 133 ? -11.364 29.618 97.589 1.00 13.65 113 GLY A CA 1
ATOM 954 C C . GLY A 1 133 ? -11.226 31.114 97.367 1.00 13.48 113 GLY A C 1
ATOM 955 O O . GLY A 1 133 ? -10.705 31.559 96.340 1.00 15.15 113 GLY A O 1
ATOM 956 N N . LEU A 1 134 ? -11.743 31.888 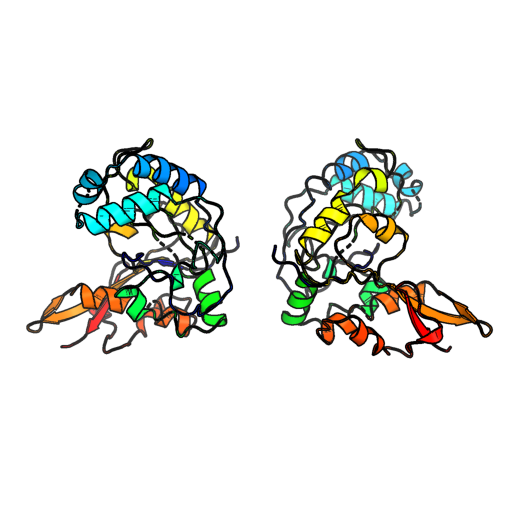98.322 1.00 12.31 114 LEU A N 1
ATOM 957 C CA . LEU A 1 134 ? -11.744 33.351 98.242 1.00 13.06 114 LEU A CA 1
ATOM 958 C C . LEU A 1 134 ? -10.436 33.976 98.745 1.00 12.06 114 LEU A C 1
ATOM 959 O O . LEU A 1 134 ? -9.895 34.897 98.102 1.00 13.69 114 LEU A O 1
ATOM 964 N N . TYR A 1 135 ? -9.956 33.518 99.896 1.00 12.17 115 TYR A N 1
ATOM 965 C CA . TYR A 1 135 ? -8.816 34.173 100.569 1.00 12.17 115 TYR A CA 1
ATOM 966 C C . TYR A 1 135 ? -7.486 33.501 100.253 1.00 12.33 115 TYR A C 1
ATOM 967 O O . TYR A 1 135 ? -6.431 34.048 100.554 1.00 12.60 115 TYR A O 1
ATOM 976 N N . GLY A 1 136 ? -7.545 32.335 99.613 1.00 12.63 116 GLY A N 1
ATOM 977 C CA . GLY A 1 136 ? -6.348 31.579 99.268 1.00 12.69 116 GLY A CA 1
ATOM 978 C C . GLY A 1 136 ? -5.738 30.843 100.441 1.00 12.21 116 GLY A C 1
ATOM 979 O O . GLY A 1 136 ? -5.843 29.618 100.549 1.00 13.33 116 GLY A O 1
ATOM 980 N N . VAL A 1 137 ? -5.088 31.605 101.329 1.00 11.94 117 VAL A N 1
ATOM 981 C CA . VAL A 1 137 ? -4.476 31.100 102.538 1.00 13.13 117 VAL A CA 1
ATOM 982 C C . VAL A 1 137 ? -4.875 32.028 103.663 1.00 14.21 117 VAL A C 1
ATOM 983 O O . VAL A 1 137 ? -4.641 33.237 103.583 1.00 14.75 117 VAL A O 1
ATOM 987 N N . LEU A 1 138 ? -5.444 31.447 104.708 1.00 12.52 118 LEU A N 1
ATOM 988 C CA . LEU A 1 138 ? -5.782 32.171 105.936 1.00 12.13 118 LEU A CA 1
ATOM 989 C C . LEU A 1 138 ? -4.948 31.690 107.101 1.00 12.25 118 LEU A C 1
ATOM 990 O O . LEU A 1 138 ? -4.773 30.479 107.298 1.00 14.19 118 LEU A O 1
ATOM 995 N N . ARG A 1 139 ? -4.437 32.644 107.876 1.00 12.52 119 ARG A N 1
ATOM 996 C CA . ARG A 1 139 ? -3.892 32.374 109.199 1.00 12.88 119 ARG A CA 1
ATOM 997 C C . ARG A 1 139 ? -5.056 32.315 110.172 1.00 13.90 119 ARG A C 1
ATOM 998 O O . ARG A 1 139 ? -6.092 32.963 109.940 1.00 13.61 119 ARG A O 1
ATOM 1006 N N . PRO A 1 140 ? -4.888 31.559 111.268 1.00 13.02 120 PRO A N 1
ATOM 1007 C CA . PRO A 1 140 ? -5.943 31.395 112.261 1.00 12.55 120 PRO A CA 1
ATOM 1008 C C . PRO A 1 140 ? -6.506 32.724 112.732 1.00 13.47 120 PRO A C 1
ATOM 1009 O O . PRO A 1 140 ? -7.725 32.830 112.856 1.00 13.60 120 PRO A O 1
ATOM 1013 N N . LEU A 1 141 ? -5.652 33.720 112.951 1.00 13.75 121 LEU A N 1
ATOM 1014 C CA . LEU A 1 141 ? -6.105 34.991 113.483 1.00 13.06 121 LEU A CA 1
ATOM 1015 C C . LEU A 1 141 ? -6.494 36.009 112.396 1.00 13.16 121 LEU A C 1
ATOM 1016 O O . LEU A 1 141 ? -6.909 37.118 112.725 1.00 13.58 121 LEU A O 1
ATOM 1021 N N . ASP A 1 142 ? -6.441 35.633 111.120 1.00 11.76 122 ASP A N 1
ATOM 1022 C CA . ASP A 1 142 ? -6.805 36.569 110.046 1.00 11.91 122 ASP A CA 1
ATOM 1023 C C . ASP A 1 142 ? -8.290 36.854 110.092 1.00 12.49 122 ASP A C 1
ATOM 1024 O O . ASP A 1 142 ? -9.096 35.927 109.999 1.00 13.43 122 ASP A O 1
ATOM 1029 N N . LEU A 1 143 ? -8.652 38.128 110.161 1.00 13.38 123 LEU A N 1
ATOM 1030 C CA . LEU A 1 143 ? -10.050 38.536 110.001 1.00 12.96 123 LEU A CA 1
ATOM 1031 C C . LEU A 1 143 ? -10.571 38.121 108.637 1.00 13.41 123 LEU A C 1
ATOM 1032 O O . LEU A 1 143 ? -9.856 38.228 107.648 1.00 12.70 123 LEU A O 1
ATOM 1045 N N . GLN A 1 145 ? -14.345 38.455 106.184 1.00 13.17 125 GLN A N 1
ATOM 1046 C CA . GLN A 1 145 ? -15.759 38.746 105.951 1.00 13.81 125 GLN A CA 1
ATOM 1047 C C . GLN A 1 145 ? -16.406 37.508 105.341 1.00 13.23 125 GLN A C 1
ATOM 1048 O O . GLN A 1 145 ? -15.742 36.657 104.719 1.00 12.90 125 GLN A O 1
ATOM 1054 N N . PRO A 1 146 ? -17.713 37.375 105.538 1.00 12.45 126 PRO A N 1
ATOM 1055 C CA . PRO A 1 146 ? -18.403 36.140 105.196 1.00 12.73 126 PRO A CA 1
ATOM 1056 C C . PRO A 1 146 ? -18.522 35.932 103.698 1.00 13.69 126 PRO A C 1
ATOM 1057 O O . PRO A 1 146 ? -18.607 36.897 102.936 1.00 14.91 126 PRO A O 1
ATOM 1061 N N . TYR A 1 147 ? -18.501 34.668 103.304 1.00 14.79 127 TYR A N 1
ATOM 1062 C CA . TYR A 1 147 ? -18.500 34.278 101.898 1.00 12.99 127 TYR A CA 1
ATOM 1063 C C . TYR A 1 147 ? -18.832 32.804 101.773 1.00 12.57 127 TYR A C 1
ATOM 1064 O O . TYR A 1 147 ? -18.740 32.044 102.736 1.00 14.36 127 TYR A O 1
ATOM 1073 N N . ARG A 1 148 ? -19.231 32.410 100.566 1.00 13.80 128 ARG A N 1
ATOM 1074 C CA . ARG A 1 148 ? -19.227 31.010 100.154 1.00 13.94 128 ARG A CA 1
ATOM 1075 C C . ARG A 1 148 ? -18.592 30.952 98.785 1.00 14.93 128 ARG A C 1
ATOM 1076 O O . ARG A 1 148 ? -19.111 31.521 97.825 1.00 14.80 128 ARG A O 1
ATOM 1084 N N . LEU A 1 149 ? -17.424 30.326 98.701 1.00 14.35 129 LEU A N 1
ATOM 1085 C CA . LEU A 1 149 ? -16.754 30.168 97.429 1.00 14.40 129 LEU A CA 1
ATOM 1086 C C . LEU A 1 149 ? -15.831 28.968 97.575 1.00 14.22 129 LEU A C 1
ATOM 1087 O O . LEU A 1 149 ? -14.668 29.113 97.958 1.00 16.84 129 LEU A O 1
ATOM 1092 N N A GLU A 1 150 ? -16.345 27.771 97.277 0.58 15.58 130 GLU A N 1
ATOM 1093 N N B GLU A 1 150 ? -16.355 27.782 97.285 0.42 15.72 130 GLU A N 1
ATOM 1094 C CA A GLU A 1 150 ? -15.567 26.541 97.489 0.58 16.57 130 GLU A CA 1
ATOM 1095 C CA B GLU A 1 150 ? -15.576 26.560 97.451 0.42 16.64 130 GLU A CA 1
ATOM 1096 C C A GLU A 1 150 ? -14.505 26.405 96.397 0.58 16.57 130 GLU A C 1
ATOM 1097 C C B GLU A 1 150 ? -14.447 26.529 96.427 0.42 16.60 130 GLU A C 1
ATOM 1098 O O A GLU A 1 150 ? -14.728 26.788 95.255 0.58 16.91 130 GLU A O 1
ATOM 1099 O O B GLU A 1 150 ? -14.562 27.111 95.353 0.42 16.25 130 GLU A O 1
ATOM 1118 N N . GLY A 1 152 ? -13.330 24.238 94.511 1.00 15.00 132 GLY A N 1
ATOM 1119 C CA . GLY A 1 152 ? -13.629 23.485 93.296 1.00 17.14 132 GLY A CA 1
ATOM 1120 C C . GLY A 1 152 ? -14.684 24.109 92.402 1.00 20.74 132 GLY A C 1
ATOM 1121 O O . GLY A 1 152 ? -14.997 23.530 91.342 1.00 21.77 132 GLY A O 1
ATOM 1122 N N . ILE A 1 153 ? -15.194 25.281 92.781 1.00 20.56 133 ILE A N 1
ATOM 1123 C CA . ILE A 1 153 ? -16.215 25.991 91.981 1.00 19.98 133 ILE A CA 1
ATOM 1124 C C . ILE A 1 153 ? -15.661 26.468 90.642 1.00 20.56 133 ILE A C 1
ATOM 1125 O O . ILE A 1 153 ? -14.535 26.988 90.540 1.00 21.46 133 ILE A O 1
ATOM 1130 N N . ARG A 1 154 ? -16.442 26.284 89.582 1.00 19.60 134 ARG A N 1
ATOM 1131 C CA . ARG A 1 154 ? -16.008 26.752 88.286 1.00 20.27 134 ARG A CA 1
ATOM 1132 C C . ARG A 1 154 ? -16.388 28.199 88.061 1.00 23.76 134 ARG A C 1
ATOM 1133 O O . ARG A 1 154 ? -17.329 28.498 87.321 1.00 25.22 134 ARG A O 1
ATOM 1141 N N . LEU A 1 155 ? -15.629 29.101 88.686 1.00 23.20 135 LEU A N 1
ATOM 1142 C CA . LEU A 1 155 ? -15.815 30.541 88.529 1.00 22.30 135 LEU A CA 1
ATOM 1143 C C . LEU A 1 155 ? -14.799 31.099 87.551 1.00 25.48 135 LEU A C 1
ATOM 1144 O O . LEU A 1 155 ? -13.596 31.114 87.848 1.00 23.36 135 LEU A O 1
ATOM 1149 N N . GLU A 1 156 ? -15.272 31.565 86.389 1.00 27.44 136 GLU A N 1
ATOM 1150 C CA . GLU A 1 156 ? -14.386 32.137 85.375 1.00 30.80 136 GLU A CA 1
ATOM 1151 C C . GLU A 1 156 ? -13.751 33.430 85.870 1.00 25.11 136 GLU A C 1
ATOM 1152 O O . GLU A 1 156 ? -14.347 34.188 86.630 1.00 26.71 136 GLU A O 1
ATOM 1158 N N . ASN A 1 157 ? -12.515 33.673 85.444 1.00 24.96 137 ASN A N 1
ATOM 1159 C CA . ASN A 1 157 ? -11.777 34.816 85.943 1.00 24.81 137 ASN A CA 1
ATOM 1160 C C . ASN A 1 157 ? -10.713 35.217 84.942 1.00 28.82 137 ASN A C 1
ATOM 1161 O O . ASN A 1 157 ? -10.538 34.552 83.922 1.00 29.95 137 ASN A O 1
ATOM 1166 N N . ALA A 1 158 ? -10.008 36.304 85.220 1.00 31.72 138 ALA A N 1
ATOM 1167 C CA . ALA A 1 158 ? -9.025 36.815 84.265 1.00 34.64 138 ALA A CA 1
ATOM 1168 C C . ALA A 1 158 ? -7.952 35.784 83.921 1.00 34.91 138 ALA A C 1
ATOM 1169 O O . ALA A 1 158 ? -7.400 35.806 82.823 1.00 34.99 138 ALA A O 1
ATOM 1171 N N . ARG A 1 159 ? -7.668 34.860 84.837 1.00 27.95 139 ARG A N 1
ATOM 1172 C CA . ARG A 1 159 ? -6.554 33.933 84.654 1.00 28.17 139 ARG A CA 1
ATOM 1173 C C . ARG A 1 159 ? -6.946 32.538 84.193 1.00 31.89 139 ARG A C 1
ATOM 1174 O O . ARG A 1 159 ? -6.073 31.706 83.984 1.00 36.02 139 ARG A O 1
ATOM 1182 N N . GLY A 1 160 ? -8.234 32.261 84.039 1.00 29.03 140 GLY A N 1
ATOM 1183 C CA . GLY A 1 160 ? -8.654 30.925 83.666 1.00 29.56 140 GLY A CA 1
ATOM 1184 C C . GLY A 1 160 ? -10.121 30.637 83.927 1.00 29.26 140 GLY A C 1
ATOM 1185 O O . GLY A 1 160 ? -10.894 31.546 84.228 1.00 30.87 140 GLY A O 1
ATOM 1186 N N . LYS A 1 161 ? -10.500 29.363 83.837 1.00 30.88 141 LYS A N 1
ATOM 1187 C CA . LYS A 1 161 ? -11.907 28.983 83.916 1.00 32.68 141 LYS A CA 1
ATOM 1188 C C . LYS A 1 161 ? -12.334 28.509 85.312 1.00 28.65 141 LYS A C 1
ATOM 1189 O O . LYS A 1 161 ? -13.538 28.341 85.567 1.00 29.42 141 LYS A O 1
ATOM 1195 N N . ASP A 1 162 ? -11.360 28.313 86.209 1.00 23.60 142 ASP A N 1
ATOM 1196 C CA . ASP A 1 162 ? -11.670 27.898 87.584 1.00 20.69 142 ASP A CA 1
ATOM 1197 C C . ASP A 1 162 ? -10.679 28.489 88.593 1.00 19.01 142 ASP A C 1
ATOM 1198 O O . ASP A 1 162 ? -9.798 29.282 88.228 1.00 19.13 142 ASP A O 1
ATOM 1203 N N . LEU A 1 163 ? -10.871 28.174 89.881 1.00 18.38 143 LEU A N 1
ATOM 1204 C CA . LEU A 1 163 ? -10.039 28.799 90.912 1.00 16.25 143 LEU A CA 1
ATOM 1205 C C . LEU A 1 163 ? -8.647 28.168 91.026 1.00 15.82 143 LEU A C 1
ATOM 1206 O O . LEU A 1 163 ? -7.718 28.816 91.504 1.00 17.59 143 LEU A O 1
ATOM 1211 N N . TYR A 1 164 ? -8.469 26.935 90.553 1.00 16.76 144 TYR A N 1
ATOM 1212 C CA . TYR A 1 164 ? -7.126 26.362 90.520 1.00 17.24 144 TYR A CA 1
ATOM 1213 C C . TYR A 1 164 ? -6.268 27.160 89.556 1.00 17.66 144 TYR A C 1
ATOM 1214 O O . TYR A 1 164 ? -5.110 27.466 89.854 1.00 19.20 144 TYR A O 1
ATOM 1223 N N . GLN A 1 165 ? -6.835 27.503 88.397 1.00 21.04 145 GLN A N 1
ATOM 1224 C CA . GLN A 1 165 ? -6.102 28.300 87.423 1.00 22.69 145 GLN A CA 1
ATOM 1225 C C . GLN A 1 165 ? -5.863 29.71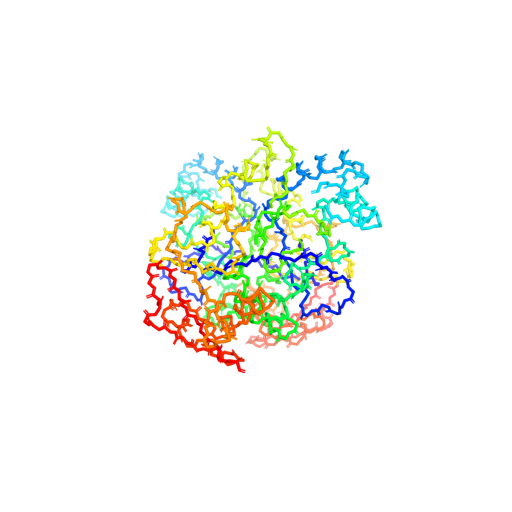6 87.935 1.00 21.27 145 GLN A C 1
ATOM 1226 O O . GLN A 1 165 ? -4.765 30.265 87.784 1.00 22.27 145 GLN A O 1
ATOM 1232 N N . PHE A 1 166 ? -6.859 30.291 88.604 1.00 20.28 146 PHE A N 1
ATOM 1233 C CA . PHE A 1 166 ? -6.694 31.611 89.211 1.00 17.51 146 PHE A CA 1
ATOM 1234 C C . PHE A 1 166 ? -5.542 31.659 90.217 1.00 17.60 146 PHE A C 1
ATOM 1235 O O . PHE A 1 166 ? -4.669 32.523 90.136 1.00 18.54 146 PHE A O 1
ATOM 1243 N N . TRP A 1 167 ? -5.568 30.762 91.194 1.00 16.65 147 TRP A N 1
ATOM 1244 C CA . TRP A 1 167 ? -4.576 30.826 92.253 1.00 16.30 147 TRP A CA 1
ATOM 1245 C C . TRP A 1 167 ? -3.198 30.375 91.786 1.00 17.32 147 TRP A C 1
ATOM 1246 O O . TRP A 1 167 ? -2.206 30.834 92.327 1.00 18.35 147 TRP A O 1
ATOM 1257 N N . GLY A 1 168 ? -3.132 29.513 90.780 1.00 16.52 148 GLY A N 1
ATOM 1258 C CA . GLY A 1 168 ? -1.841 29.083 90.255 1.00 16.48 148 GLY A CA 1
ATOM 1259 C C . GLY A 1 168 ? -0.885 28.652 91.349 1.00 17.49 148 GLY A C 1
ATOM 1260 O O . GLY A 1 168 ? -1.220 27.796 92.167 1.00 17.97 148 GLY A O 1
ATOM 1261 N N . ASP A 1 169 ? 0.306 29.250 91.362 1.00 17.65 149 ASP A N 1
ATOM 1262 C CA . ASP A 1 169 ? 1.319 28.980 92.374 1.00 16.89 149 ASP A CA 1
ATOM 1263 C C . ASP A 1 169 ? 1.252 29.887 93.601 1.00 16.46 149 ASP A C 1
ATOM 1264 O O . ASP A 1 169 ? 2.041 29.732 94.541 1.00 15.91 149 ASP A O 1
ATOM 1269 N N . ILE A 1 170 ? 0.327 30.838 93.589 1.00 17.03 150 ILE A N 1
ATOM 1270 C CA . ILE A 1 170 ? 0.250 31.844 94.658 1.00 15.52 150 ILE A CA 1
ATOM 1271 C C . ILE A 1 170 ? 0.087 31.222 96.054 1.00 13.41 150 ILE A C 1
ATOM 1272 O O . ILE A 1 170 ? 0.760 31.616 97.021 1.00 14.03 150 ILE A O 1
ATOM 1277 N N . ILE A 1 171 ? -0.833 30.273 96.183 1.00 13.73 151 ILE A N 1
ATOM 1278 C CA . ILE A 1 171 ? -1.072 29.616 97.450 1.00 13.74 151 ILE A CA 1
ATOM 1279 C C . ILE A 1 171 ? 0.189 28.882 97.929 1.00 14.27 151 ILE A C 1
ATOM 1280 O O . ILE A 1 171 ? 0.620 29.057 99.069 1.00 13.20 151 ILE A O 1
ATOM 1285 N N . THR A 1 172 ? 0.827 28.117 97.044 1.00 14.15 152 THR A N 1
ATOM 1286 C CA . THR A 1 172 ? 2.040 27.417 97.406 1.00 13.12 152 THR A CA 1
ATOM 1287 C C . THR A 1 172 ? 3.134 28.393 97.821 1.00 13.32 152 THR A C 1
ATOM 1288 O O . THR A 1 172 ? 3.855 28.138 98.782 1.00 15.42 152 THR A O 1
ATOM 1292 N N . ASN A 1 173 ? 3.297 29.471 97.067 1.00 14.40 153 ASN A N 1
ATOM 1293 C CA . ASN A 1 173 ? 4.317 30.481 97.411 1.00 15.13 153 ASN A CA 1
ATOM 1294 C C . ASN A 1 173 ? 4.050 31.085 98.791 1.00 16.24 153 ASN A C 1
ATOM 1295 O O . ASN A 1 173 ? 4.985 31.329 99.564 1.00 16.75 153 ASN A O 1
ATOM 1300 N N . LYS A 1 174 ? 2.783 31.338 99.107 1.00 13.87 154 LYS A N 1
ATOM 1301 C CA . LYS A 1 174 ? 2.445 31.898 100.421 1.00 12.86 154 LYS A CA 1
ATOM 1302 C C . LYS A 1 174 ? 2.722 30.907 101.533 1.00 14.19 154 LYS A C 1
ATOM 1303 O O . LYS A 1 174 ? 3.221 31.289 102.592 1.00 15.76 154 LYS A O 1
ATOM 1309 N N . LEU A 1 175 ? 2.457 29.620 101.308 1.00 15.06 155 LEU A N 1
ATOM 1310 C CA . LEU A 1 175 ? 2.815 28.613 102.292 1.00 15.39 155 LEU A CA 1
ATOM 1311 C C . LEU A 1 175 ? 4.318 28.519 102.470 1.00 16.17 155 LEU A C 1
ATOM 1312 O O . LEU A 1 175 ? 4.797 28.371 103.605 1.00 17.40 155 LEU A O 1
ATOM 1317 N N . ASN A 1 176 ? 5.071 28.616 101.371 1.00 14.75 156 ASN A N 1
ATOM 1318 C CA . ASN A 1 176 ? 6.529 28.588 101.449 1.00 13.82 156 ASN A CA 1
ATOM 1319 C C . ASN A 1 176 ? 7.073 29.740 102.305 1.00 17.24 156 ASN A C 1
ATOM 1320 O O . ASN A 1 176 ? 8.095 29.576 102.986 1.00 18.34 156 ASN A O 1
ATOM 1325 N N . GLU A 1 177 ? 6.386 30.879 102.300 1.00 16.86 157 GLU A N 1
ATOM 1326 C CA . GLU A 1 177 ? 6.794 31.999 103.153 1.00 18.57 157 GLU A CA 1
ATOM 1327 C C . GLU A 1 177 ? 6.718 31.638 104.641 1.00 19.35 157 GLU A C 1
ATOM 1328 O O . GLU A 1 177 ? 7.463 32.177 105.461 1.00 21.53 157 GLU A O 1
ATOM 1334 N N . ALA A 1 178 ? 5.833 30.722 104.979 1.00 19.18 158 ALA A N 1
ATOM 1335 C CA . ALA A 1 178 ? 5.653 30.318 106.368 1.00 21.23 158 ALA A CA 1
ATOM 1336 C C . ALA A 1 178 ? 6.523 29.109 106.729 1.00 22.82 158 ALA A C 1
ATOM 1337 O O . ALA A 1 178 ? 6.450 28.592 107.845 1.00 24.38 158 ALA A O 1
ATOM 1339 N N . LEU A 1 179 ? 7.359 28.674 105.794 1.00 19.08 159 LEU A N 1
ATOM 1340 C CA . LEU A 1 179 ? 8.228 27.536 106.038 1.00 16.83 159 LEU A CA 1
ATOM 1341 C C . LEU A 1 179 ? 9.663 28.027 106.167 1.00 16.20 159 LEU A C 1
ATOM 1342 O O . LEU A 1 179 ? 10.040 29.043 105.575 1.00 17.78 159 LEU A O 1
ATOM 1347 N N . ALA A 1 180 ? 10.463 27.302 106.940 1.00 16.21 160 ALA A N 1
ATOM 1348 C CA . ALA A 1 180 ? 11.852 27.692 107.163 1.00 17.62 160 ALA A CA 1
ATOM 1349 C C . ALA A 1 180 ? 12.627 27.618 105.852 1.00 18.52 160 ALA A C 1
ATOM 1350 O O . ALA A 1 180 ? 12.398 26.730 105.026 1.00 19.48 160 ALA A O 1
ATOM 1352 N N . ALA A 1 181 ? 13.555 28.543 105.661 1.00 18.20 161 ALA A N 1
ATOM 1353 C CA . ALA A 1 181 ? 14.248 28.632 104.375 1.00 21.52 161 ALA A CA 1
ATOM 1354 C C . ALA A 1 181 ? 15.120 27.396 104.063 1.00 25.39 161 ALA A C 1
ATOM 1355 O O . ALA A 1 181 ? 15.244 26.982 102.885 1.00 24.09 161 ALA A O 1
ATOM 1357 N N A GLN A 1 182 ? 15.736 26.863 105.112 0.59 25.57 162 GLN A N 1
ATOM 1358 N N B GLN A 1 182 ? 15.667 26.765 105.106 0.41 25.89 162 GLN A N 1
ATOM 1359 C CA A GLN A 1 182 ? 16.491 25.617 105.027 0.59 30.47 162 GLN A CA 1
ATOM 1360 C CA B GLN A 1 182 ? 16.767 25.797 104.933 0.41 29.92 162 GLN A CA 1
ATOM 1361 C C A GLN A 1 182 ? 16.144 24.711 106.203 0.59 36.10 162 GLN A C 1
ATOM 1362 C C B GLN A 1 182 ? 16.498 24.302 105.252 0.41 36.79 162 GLN A C 1
ATOM 1363 O O A GLN A 1 182 ? 15.448 25.113 107.146 0.59 34.62 162 GLN A O 1
ATOM 1364 O O B GLN A 1 182 ? 16.604 23.455 104.352 0.41 37.48 162 GLN A O 1
ATOM 1375 N N A GLY A 1 183 ? 16.644 23.486 106.137 0.59 41.30 163 GLY A N 1
ATOM 1376 N N B GLY A 1 183 ? 16.164 23.981 106.504 0.41 40.37 163 GLY A N 1
ATOM 1377 C CA A GLY A 1 183 ? 16.333 22.486 107.131 0.59 44.01 163 GLY A CA 1
ATOM 1378 C CA B GLY A 1 183 ? 16.229 22.611 107.013 0.41 43.48 163 GLY A CA 1
ATOM 1379 C C A GLY A 1 183 ? 15.113 21.700 106.709 0.59 41.70 163 GLY A C 1
ATOM 1380 C C B GLY A 1 183 ? 15.061 21.701 106.667 0.41 41.36 163 GLY A C 1
ATOM 1381 O O A GLY A 1 183 ? 14.391 22.055 105.772 0.59 40.50 163 GLY A O 1
ATOM 1382 O O B GLY A 1 183 ? 14.320 21.971 105.718 0.41 40.43 163 GLY A O 1
ATOM 1383 N N . ASP A 1 184 ? 14.895 20.610 107.421 1.00 36.10 164 ASP A N 1
ATOM 1384 C CA . ASP A 1 184 ? 13.821 19.699 107.129 1.00 34.97 164 ASP A CA 1
ATOM 1385 C C . ASP A 1 184 ? 12.529 20.372 107.564 1.00 25.29 164 ASP A C 1
ATOM 1386 O O . ASP A 1 184 ? 12.368 20.718 108.735 1.00 26.04 164 ASP A O 1
ATOM 1391 N N . ASN A 1 185 ? 11.644 20.576 106.592 1.00 19.44 165 ASN A N 1
ATOM 1392 C CA . ASN A 1 185 ? 10.292 21.065 106.857 1.00 17.27 165 ASN A CA 1
ATOM 1393 C C . ASN A 1 185 ? 9.298 19.965 106.603 1.00 17.79 165 ASN A C 1
ATOM 1394 O O . ASN A 1 185 ? 9.550 19.091 105.758 1.00 18.95 165 ASN A O 1
ATOM 1399 N N A VAL A 1 186 ? 8.168 20.049 107.301 0.48 16.46 16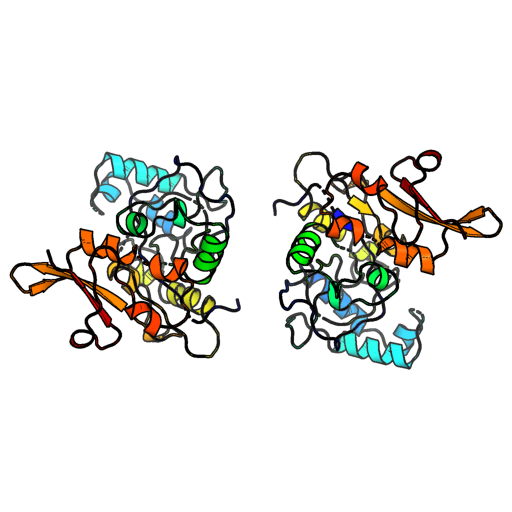6 VAL A N 1
ATOM 1400 N N B VAL A 1 186 ? 8.177 19.985 107.324 0.52 16.27 166 VAL A N 1
ATOM 1401 C CA A VAL A 1 186 ? 7.038 19.169 107.074 0.48 17.88 166 VAL A CA 1
ATOM 1402 C CA B VAL A 1 186 ? 7.051 19.118 106.994 0.52 17.32 166 VAL A CA 1
ATOM 1403 C C A VAL A 1 186 ? 5.754 19.970 106.920 0.48 18.21 166 VAL A C 1
ATOM 1404 C C B VAL A 1 186 ? 5.756 19.913 106.934 0.52 18.18 166 VAL A C 1
ATOM 1405 O O A VAL A 1 186 ? 5.479 20.885 107.697 0.48 18.28 166 VAL A O 1
ATOM 1406 O O B VAL A 1 186 ? 5.487 20.772 107.773 0.52 18.12 166 VAL A O 1
ATOM 1413 N N . VAL A 1 187 ? 4.969 19.609 105.911 1.00 16.17 167 VAL A N 1
ATOM 1414 C CA . VAL A 1 187 ? 3.618 20.130 105.772 1.00 14.92 167 VAL A CA 1
ATOM 1415 C C . VAL A 1 187 ? 2.702 18.962 106.049 1.00 15.81 167 VAL A C 1
ATOM 1416 O O . VAL A 1 187 ? 2.798 17.902 105.392 1.00 16.80 167 VAL A O 1
ATOM 1420 N N A ILE A 1 188 ? 1.826 19.150 107.028 0.49 15.04 168 ILE A N 1
ATOM 1421 N N B ILE A 1 188 ? 1.832 19.145 107.035 0.51 15.06 168 ILE A N 1
ATOM 1422 C CA A ILE A 1 188 ? 0.886 18.124 107.444 0.49 15.03 168 ILE A CA 1
ATOM 1423 C CA B ILE A 1 188 ? 0.884 18.122 107.445 0.51 15.04 168 ILE A CA 1
ATOM 1424 C C A ILE A 1 188 ? -0.423 18.403 106.737 0.49 14.79 168 ILE A C 1
ATOM 1425 C C B ILE A 1 188 ? -0.424 18.401 106.739 0.51 14.79 168 ILE A C 1
ATOM 1426 O O A ILE A 1 188 ? -1.142 19.340 107.091 0.49 14.92 168 ILE A O 1
ATOM 1427 O O B ILE A 1 188 ? -1.146 19.336 107.096 0.51 14.93 168 ILE A O 1
ATOM 1436 N N . ASN A 1 189 ? -0.721 17.597 105.719 1.00 15.02 169 ASN A N 1
ATOM 1437 C CA . ASN A 1 189 ? -1.918 17.815 104.917 1.00 14.81 169 ASN A CA 1
ATOM 1438 C C . ASN A 1 189 ? -3.133 17.188 105.581 1.00 14.39 169 ASN A C 1
ATOM 1439 O O . ASN A 1 189 ? -3.357 15.984 105.460 1.00 15.50 169 ASN A O 1
ATOM 1444 N N . LEU A 1 190 ? -3.917 18.019 106.266 1.00 13.43 170 LEU A N 1
ATOM 1445 C CA . LEU A 1 190 ? -5.143 17.602 106.925 1.00 14.35 170 LEU A CA 1
ATOM 1446 C C . LEU A 1 190 ? -6.353 18.248 106.252 1.00 15.55 170 LEU A C 1
ATOM 1447 O O . LEU A 1 190 ? -7.419 18.387 106.857 1.00 15.15 170 LEU A O 1
ATOM 1452 N N . ALA A 1 191 ? -6.174 18.615 104.984 1.00 14.03 171 ALA A N 1
ATOM 1453 C CA . ALA A 1 191 ? -7.222 19.241 104.180 1.00 14.39 171 ALA A CA 1
ATOM 1454 C C . ALA A 1 191 ? -7.874 18.211 103.248 1.00 15.10 171 ALA A C 1
ATOM 1455 O O . ALA A 1 191 ? -7.294 17.168 102.951 1.00 15.28 171 ALA A O 1
ATOM 1457 N N . SER A 1 192 ? -9.063 18.516 102.756 1.00 16.95 172 SER A N 1
ATOM 1458 C CA . SER A 1 192 ? -9.680 17.687 101.739 1.00 16.56 172 SER A CA 1
ATOM 1459 C C . SER A 1 192 ? -8.956 17.841 100.401 1.00 16.83 172 SER A C 1
ATOM 1460 O O . SER A 1 192 ? -8.279 18.838 100.156 1.00 16.70 172 SER A O 1
ATOM 1463 N N . ASP A 1 193 ? -9.129 16.871 99.518 1.00 18.27 173 ASP A N 1
ATOM 1464 C CA . ASP A 1 193 ? -8.427 16.908 98.237 1.00 17.16 173 ASP A CA 1
ATOM 1465 C C . ASP A 1 193 ? -8.847 18.138 97.431 1.00 17.63 173 ASP A C 1
ATOM 1466 O O . ASP A 1 193 ? -8.053 18.709 96.680 1.00 18.03 173 ASP A O 1
ATOM 1471 N N . GLU A 1 194 ? -10.109 18.535 97.571 1.00 16.89 174 GLU A N 1
ATOM 1472 C CA . GLU A 1 194 ? -10.597 19.704 96.858 1.00 16.35 174 GLU A CA 1
ATOM 1473 C C . GLU A 1 194 ? -9.718 20.928 97.150 1.00 17.00 174 GLU A C 1
ATOM 1474 O O . GLU A 1 194 ? -9.434 21.735 96.266 1.00 17.10 174 GLU A O 1
ATOM 1480 N N . TYR A 1 195 ? -9.280 21.037 98.395 1.00 13.83 175 TYR A N 1
ATOM 1481 C CA . TYR A 1 195 ? -8.467 22.182 98.832 1.00 13.16 175 TYR A CA 1
ATOM 1482 C C . TYR A 1 195 ? -6.976 21.909 98.599 1.00 14.08 175 TYR A C 1
ATOM 1483 O O . TYR A 1 195 ? -6.241 22.781 98.102 1.00 15.44 175 TYR A O 1
ATOM 1492 N N . PHE A 1 196 ? -6.508 20.698 98.898 1.00 13.34 176 PHE A N 1
ATOM 1493 C CA . PHE A 1 196 ? -5.079 20.451 98.716 1.00 13.57 176 PHE A CA 1
ATOM 1494 C C . PHE A 1 196 ? -4.665 20.475 97.248 1.00 14.55 176 PHE A C 1
ATOM 1495 O O . PHE A 1 196 ? -3.494 20.701 96.939 1.00 15.35 176 PHE A O 1
ATOM 1503 N N . LYS A 1 197 ? -5.616 20.289 96.334 1.00 16.56 177 LYS A N 1
ATOM 1504 C CA . LYS A 1 197 ? -5.345 20.398 94.905 1.00 15.95 177 LYS A CA 1
ATOM 1505 C C . LYS A 1 197 ? -4.827 21.797 94.521 1.00 16.22 177 LYS A C 1
ATOM 1506 O O . LYS A 1 197 ? -4.189 21.968 93.491 1.00 18.58 177 LYS A O 1
ATOM 1512 N N . SER A 1 198 ? -5.086 22.792 95.369 1.00 14.66 178 SER A N 1
ATOM 1513 C CA . SER A 1 198 ? -4.608 24.150 95.128 1.00 15.25 178 SER A CA 1
ATOM 1514 C C . SER A 1 198 ? -3.139 24.367 95.524 1.00 16.15 178 SER A C 1
ATOM 1515 O O . SER A 1 198 ? -2.584 25.441 95.293 1.00 15.99 178 SER A O 1
ATOM 1518 N N . VAL A 1 199 ? -2.546 23.347 96.132 1.00 13.24 179 VAL A N 1
ATOM 1519 C CA . VAL A 1 199 ? -1.143 23.349 96.522 1.00 13.04 179 VAL A CA 1
ATOM 1520 C C . VAL A 1 199 ? -0.388 22.525 95.487 1.00 14.72 179 VAL A C 1
ATOM 1521 O O . VAL A 1 199 ? -0.892 21.487 95.042 1.00 17.04 179 VAL A O 1
ATOM 1525 N N . LYS A 1 200 ? 0.800 23.002 95.102 1.00 15.56 180 LYS A N 1
ATOM 1526 C CA . LYS A 1 200 ? 1.648 22.351 94.098 1.00 17.68 180 LYS A CA 1
ATOM 1527 C C . LYS A 1 200 ? 2.809 21.616 94.782 1.00 17.90 180 LYS A C 1
ATOM 1528 O O . LYS A 1 200 ? 3.783 22.240 95.159 1.00 16.80 180 LYS A O 1
ATOM 1534 N N . PRO A 1 201 ? 2.702 20.287 94.951 1.00 17.41 181 PRO A N 1
ATOM 1535 C CA . PRO A 1 201 ? 3.725 19.614 95.771 1.00 17.29 181 PRO A CA 1
ATOM 1536 C C . PRO A 1 201 ? 5.136 19.751 95.241 1.00 17.10 181 PRO A C 1
ATOM 1537 O O . PRO A 1 201 ? 6.066 19.846 96.047 1.00 19.64 181 PRO A O 1
ATOM 1541 N N . LYS A 1 202 ? 5.305 19.823 93.928 1.00 16.69 182 LYS A N 1
ATOM 1542 C CA . LYS A 1 202 ? 6.660 19.919 93.375 1.00 18.51 182 LYS A CA 1
ATOM 1543 C C . LYS A 1 202 ? 7.314 21.259 93.686 1.00 20.14 182 LYS A C 1
ATOM 1544 O O . LYS A 1 202 ? 8.529 21.391 93.563 1.00 23.06 182 LYS A O 1
ATOM 1550 N N . LYS A 1 203 ? 6.518 22.250 94.093 1.00 16.25 183 LYS A N 1
ATOM 1551 C CA . LYS A 1 203 ? 7.018 23.582 94.384 1.00 17.49 183 LYS A CA 1
ATOM 1552 C C . LYS A 1 203 ? 7.037 23.896 95.881 1.00 18.02 183 LYS A C 1
ATOM 1553 O O . LYS A 1 203 ? 7.456 24.983 96.270 1.00 16.53 183 LYS A O 1
ATOM 1559 N N . LEU A 1 204 ? 6.556 22.958 96.688 1.00 15.92 184 LEU A N 1
ATOM 1560 C CA . LEU A 1 204 ? 6.409 23.152 98.142 1.00 15.82 184 LEU A CA 1
ATOM 1561 C C . LEU A 1 204 ? 7.707 22.794 98.861 1.00 15.61 184 LEU A C 1
ATOM 1562 O O . LEU A 1 204 ? 8.208 21.681 98.693 1.00 17.41 184 LEU A O 1
ATOM 1567 N N . ASN A 1 205 ? 8.224 23.718 99.686 1.00 16.37 185 ASN A N 1
ATOM 1568 C CA . ASN A 1 205 ? 9.499 23.501 100.368 1.00 17.35 185 ASN A CA 1
ATOM 1569 C C . ASN A 1 205 ? 9.363 22.662 101.654 1.00 16.56 185 ASN A C 1
ATOM 1570 O O . ASN A 1 205 ? 9.722 23.099 102.743 1.00 17.32 185 ASN A O 1
ATOM 1575 N N . ALA A 1 206 ? 8.894 21.433 101.506 1.00 16.72 186 ALA A N 1
ATOM 1576 C CA . ALA A 1 206 ? 8.651 20.574 102.653 1.00 17.27 186 ALA A CA 1
ATOM 1577 C C . ALA A 1 206 ? 8.358 19.161 102.212 1.00 18.41 186 ALA A C 1
ATOM 1578 O O . ALA A 1 206 ? 7.932 18.945 101.078 1.00 20.54 186 ALA A O 1
ATOM 1580 N N . GLU A 1 207 ? 8.574 18.212 103.120 1.00 19.78 187 GLU A N 1
ATOM 1581 C CA . GLU A 1 207 ? 8.048 16.871 102.985 1.00 19.53 187 GLU A CA 1
ATOM 1582 C C . GLU A 1 207 ? 6.570 16.977 103.282 1.00 19.50 187 GLU A C 1
ATOM 1583 O O . GLU A 1 207 ? 6.195 17.791 104.110 1.00 20.44 187 GLU A O 1
ATOM 1589 N N . ILE A 1 208 ? 5.749 16.177 102.604 1.00 17.68 188 ILE A N 1
ATOM 1590 C CA . ILE A 1 208 ? 4.309 16.152 102.870 1.00 16.89 188 ILE A CA 1
ATOM 1591 C C . ILE A 1 208 ? 3.942 14.884 103.598 1.00 18.74 188 ILE A C 1
ATOM 1592 O O . ILE A 1 208 ? 4.312 13.774 103.186 1.00 20.49 188 ILE A O 1
ATOM 1597 N N . ILE A 1 209 ? 3.190 15.057 104.677 1.00 17.88 189 ILE A N 1
ATOM 1598 C CA . ILE A 1 209 ? 2.671 13.955 10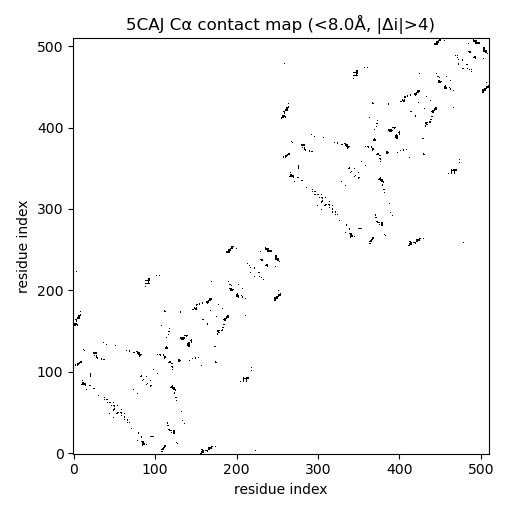5.467 1.00 18.11 189 ILE A CA 1
ATOM 1599 C C . ILE A 1 209 ? 1.181 14.117 105.487 1.00 17.55 189 ILE A C 1
ATOM 1600 O O . ILE A 1 209 ? 0.691 15.193 105.828 1.00 18.13 189 ILE A O 1
ATOM 1605 N N . LYS A 1 210 ? 0.464 13.051 105.178 1.00 17.42 190 LYS A N 1
ATOM 1606 C CA . LYS A 1 210 ? -0.994 13.107 105.119 1.00 17.70 190 LYS A CA 1
ATOM 1607 C C . LYS A 1 210 ? -1.572 12.107 106.077 1.00 17.24 190 LYS A C 1
ATOM 1608 O O . LYS A 1 210 ? -1.610 10.904 105.771 1.00 18.73 190 LYS A O 1
ATOM 1614 N N . PRO A 1 211 ? -2.035 12.584 107.234 1.00 17.23 191 PRO A N 1
ATOM 1615 C CA . PRO A 1 211 ? -2.717 11.659 108.139 1.00 18.68 191 PRO A CA 1
ATOM 1616 C C . PRO A 1 211 ? -4.034 11.272 107.535 1.00 19.18 191 PRO A C 1
ATOM 1617 O O . PRO A 1 211 ? -4.751 12.154 107.057 1.00 19.07 191 PRO A O 1
ATOM 1621 N N . VAL A 1 212 ? -4.342 9.973 107.533 1.00 18.50 192 VAL A N 1
ATOM 1622 C CA . VAL A 1 212 ? -5.536 9.438 106.920 1.00 18.01 192 VAL A CA 1
ATOM 1623 C C . VAL A 1 212 ? -6.310 8.713 108.023 1.00 19.82 192 VAL A C 1
ATOM 1624 O O . VAL A 1 212 ? -5.721 7.957 108.792 1.00 20.87 192 VAL A O 1
ATOM 1628 N N . PHE A 1 213 ? -7.604 8.987 108.108 1.00 19.84 193 PHE A N 1
ATOM 1629 C CA . PHE A 1 213 ? -8.450 8.429 109.153 1.00 21.36 193 PHE A CA 1
ATOM 1630 C C . PHE A 1 213 ? -9.459 7.504 108.527 1.00 22.22 193 PHE A C 1
ATOM 1631 O O . PHE A 1 213 ? -10.266 7.917 107.693 1.00 22.95 193 PHE A O 1
ATOM 1639 N N . LEU A 1 214 ? -9.354 6.231 108.915 1.00 22.26 194 LEU A N 1
ATOM 1640 C CA . LEU A 1 214 ? -10.197 5.170 108.385 1.00 21.57 194 LEU A CA 1
ATOM 1641 C C . LEU A 1 214 ? -11.081 4.611 109.482 1.00 24.59 194 LEU A C 1
ATOM 1642 O O . LEU A 1 214 ? -10.622 4.320 110.580 1.00 26.19 194 LEU A O 1
ATOM 1647 N N . ASP A 1 215 ? -12.348 4.434 109.155 1.00 26.18 195 ASP A N 1
ATOM 1648 C CA . ASP A 1 215 ? -13.290 3.833 110.076 1.00 27.25 195 ASP A CA 1
ATOM 1649 C C . ASP A 1 215 ? -13.774 2.517 109.520 1.00 30.57 195 ASP A C 1
ATOM 1650 O O . ASP A 1 215 ? -13.735 2.291 108.309 1.00 28.47 195 ASP A O 1
ATOM 1655 N N . GLU A 1 216 ? -14.210 1.631 110.405 1.00 32.87 196 GLU A N 1
ATOM 1656 C CA . GLU A 1 216 ? -14.506 0.267 109.973 1.00 36.45 196 GLU A CA 1
ATOM 1657 C C . GLU A 1 216 ? -15.887 0.153 109.349 1.00 39.06 196 GLU A C 1
ATOM 1658 O O . GLU A 1 216 ? -16.829 0.830 109.761 1.00 34.49 196 GLU A O 1
ATOM 1664 N N . LYS A 1 217 ? -15.984 -0.704 108.338 1.00 43.32 197 LYS A N 1
ATOM 1665 C CA . LYS A 1 217 ? -17.257 -1.025 107.693 1.00 49.53 197 LYS A CA 1
ATOM 1666 C C . LYS A 1 217 ? -17.140 -2.377 106.988 1.00 46.44 197 LYS A C 1
ATOM 1667 O O . LYS A 1 217 ? -16.350 -2.522 106.055 1.00 42.95 197 LYS A O 1
ATOM 1673 N N . ASN A 1 218 ? -17.894 -3.377 107.454 1.00 46.24 198 ASN A N 1
ATOM 1674 C CA . ASN A 1 218 ? -17.876 -4.704 106.844 1.00 42.77 198 ASN A CA 1
ATOM 1675 C C . ASN A 1 218 ? -16.499 -5.361 106.841 1.00 43.22 198 ASN A C 1
ATOM 1676 O O . ASN A 1 218 ? -16.126 -6.054 105.887 1.00 45.09 198 ASN A O 1
ATOM 1681 N N . GLY A 1 219 ? -15.758 -5.151 107.925 1.00 42.92 199 GLY A N 1
ATOM 1682 C CA . GLY A 1 219 ? -14.459 -5.780 108.102 1.00 47.03 199 GLY A CA 1
ATOM 1683 C C . GLY A 1 219 ? -13.350 -5.107 107.320 1.00 45.52 199 GLY A C 1
ATOM 1684 O O . GLY A 1 219 ? -12.219 -5.608 107.279 1.00 44.51 199 GLY A O 1
ATOM 1685 N N . LYS A 1 220 ? -13.686 -3.986 106.682 1.00 44.55 200 LYS A N 1
ATOM 1686 C CA . LYS A 1 220 ? -12.725 -3.191 105.926 1.00 41.58 200 LYS A CA 1
ATOM 1687 C C . LYS A 1 220 ? -12.653 -1.816 106.544 1.00 37.37 200 LYS A C 1
ATOM 1688 O O . LYS A 1 220 ? -13.615 -1.342 107.126 1.00 35.11 200 LYS A O 1
ATOM 1694 N N . PHE A 1 221 ? -11.522 -1.155 106.384 1.00 33.60 201 PHE A N 1
ATOM 1695 C CA . PHE A 1 221 ? -11.394 0.210 106.876 1.00 30.43 201 PHE A CA 1
ATOM 1696 C C . PHE A 1 221 ? -11.472 1.158 105.689 1.00 32.21 201 PHE A C 1
ATOM 1697 O O . PHE A 1 221 ? -10.824 0.923 104.676 1.00 31.71 201 PHE A O 1
ATOM 1705 N N . LYS A 1 222 ? -12.288 2.204 105.808 1.00 28.95 202 LYS A N 1
ATOM 1706 C CA . LYS A 1 222 ? -12.532 3.134 104.701 1.00 28.88 202 LYS A CA 1
ATOM 1707 C C . LYS A 1 222 ? -12.658 4.572 105.200 1.00 27.54 202 LYS A C 1
ATOM 1708 O O . LYS A 1 222 ? -12.886 4.814 106.385 1.00 25.66 202 LYS A O 1
ATOM 1714 N N . ILE A 1 223 ? -12.504 5.526 104.285 1.00 28.76 203 ILE A N 1
ATOM 1715 C CA . ILE A 1 223 ? -12.730 6.917 104.626 1.00 28.64 203 ILE A CA 1
ATOM 1716 C C . ILE A 1 223 ? -14.237 7.146 104.705 1.00 31.09 203 ILE A C 1
ATOM 1717 O O . ILE A 1 223 ? -14.961 6.934 103.726 1.00 31.76 203 ILE A O 1
ATOM 1722 N N . ILE A 1 224 ? -14.706 7.542 105.883 1.00 27.07 204 ILE A N 1
ATOM 1723 C CA . ILE A 1 224 ? -16.110 7.878 106.099 1.00 27.26 204 ILE A CA 1
ATOM 1724 C C . ILE A 1 224 ? -16.167 9.371 106.390 1.00 29.40 204 ILE A C 1
ATOM 1725 O O . ILE A 1 224 ? -15.726 9.816 107.451 1.00 27.10 204 ILE A O 1
ATOM 1730 N N . SER A 1 225 ? -16.712 10.135 105.444 1.00 29.32 205 SER A N 1
ATOM 1731 C CA . SER A 1 225 ? -16.561 11.592 105.427 1.00 32.23 205 SER A CA 1
ATOM 1732 C C . SER A 1 225 ? -16.848 12.306 106.755 1.00 33.39 205 SER A C 1
ATOM 1733 O O . SER A 1 225 ? -16.016 13.095 107.206 1.00 31.38 205 SER A O 1
ATOM 1736 N N . PHE A 1 226 ? -17.982 12.052 107.399 1.00 38.63 206 PHE A N 1
ATOM 1737 C CA . PHE A 1 226 ? -18.300 12.867 108.581 1.00 42.72 206 PHE A CA 1
ATOM 1738 C C . PHE A 1 226 ? -17.310 12.579 109.715 1.00 38.11 206 PHE A C 1
ATOM 1739 O O . PHE A 1 226 ? -16.856 13.525 110.415 1.00 33.34 206 PHE A O 1
ATOM 1747 N N . TYR A 1 227 ? -16.937 11.302 109.860 1.00 29.20 207 TYR A N 1
ATOM 1748 C CA . TYR A 1 227 ? -15.917 10.913 110.834 1.00 23.63 207 TYR A CA 1
ATOM 1749 C C . TYR A 1 227 ? -14.565 11.532 110.486 1.00 22.43 207 TYR A C 1
ATOM 1750 O O . TYR A 1 227 ? -13.882 12.076 111.347 1.00 23.55 207 TYR A O 1
ATOM 1759 N N . ALA A 1 228 ? -14.176 11.411 109.223 1.00 22.13 208 ALA A N 1
ATOM 1760 C CA . ALA A 1 228 ? -12.837 11.803 108.809 1.00 20.59 208 ALA A CA 1
ATOM 1761 C C . ALA A 1 228 ? -12.638 13.307 108.985 1.00 20.03 208 ALA A C 1
ATOM 1762 O O . ALA A 1 228 ? -11.560 13.759 109.386 1.00 20.08 208 ALA A O 1
ATOM 1764 N N . LYS A 1 229 ? -13.661 14.100 108.690 1.00 19.88 209 LYS A N 1
ATOM 1765 C CA . LYS A 1 229 ? -13.504 15.551 108.849 1.00 20.02 209 LYS A CA 1
ATOM 1766 C C . LYS A 1 229 ? -13.261 15.917 110.320 1.00 18.36 209 LYS A C 1
ATOM 1767 O O . LYS A 1 229 ? -12.342 16.697 110.643 1.00 17.82 209 LYS A O 1
ATOM 1773 N N . LYS A 1 230 ? -14.094 15.399 111.218 1.00 16.44 210 LYS A N 1
ATOM 1774 C CA . LYS A 1 230 ? -13.878 15.636 112.630 1.00 17.24 210 LYS A CA 1
ATOM 1775 C C . LYS A 1 230 ? -12.490 15.162 113.060 1.00 17.50 210 LYS A C 1
ATOM 1776 O O . LYS A 1 230 ? -11.807 15.860 113.823 1.00 16.96 210 LYS A O 1
ATOM 1782 N N . ALA A 1 231 ? -12.059 14.012 112.540 1.00 18.95 211 ALA A N 1
ATOM 1783 C CA . ALA A 1 231 ? -10.751 13.449 112.896 1.00 19.86 211 ALA A CA 1
ATOM 1784 C C . ALA A 1 231 ? -9.607 14.379 112.488 1.00 16.72 211 ALA A C 1
ATOM 1785 O O . ALA A 1 231 ? -8.605 14.506 113.211 1.00 16.86 211 ALA A O 1
ATOM 1787 N N . ARG A 1 232 ? -9.730 15.034 111.337 1.00 15.66 212 ARG A N 1
ATOM 1788 C CA . ARG A 1 232 ? -8.676 15.958 110.877 1.00 15.89 212 ARG A CA 1
ATOM 1789 C C . ARG A 1 232 ? -8.564 17.106 111.873 1.00 17.33 212 ARG A C 1
ATOM 1790 O O . ARG A 1 232 ? -7.473 17.595 112.171 1.00 17.00 212 ARG A O 1
ATOM 1798 N N . GLY A 1 233 ? -9.706 17.536 112.384 1.00 17.05 213 GLY A N 1
ATOM 1799 C CA . GLY A 1 233 ? -9.728 18.531 113.442 1.00 15.46 213 GLY A CA 1
ATOM 1800 C C . GLY A 1 233 ? -9.125 18.046 114.752 1.00 16.09 213 GLY A C 1
ATOM 1801 O O . GLY A 1 233 ? -8.396 18.787 115.425 1.00 16.15 213 GLY A O 1
ATOM 1802 N N . LEU A 1 234 ? -9.456 16.823 115.140 1.00 16.42 214 LEU A N 1
ATOM 1803 C CA . LEU A 1 234 ? -8.942 16.259 116.379 1.00 16.12 214 LEU A CA 1
ATOM 1804 C C . LEU A 1 234 ? -7.417 16.173 116.300 1.00 15.20 214 LEU A C 1
ATOM 1805 O O . LEU A 1 234 ? -6.727 16.442 117.286 1.00 15.73 214 LEU A O 1
ATOM 1818 N N . SER A 1 236 ? -5.417 18.020 114.311 1.00 14.18 216 SER A N 1
ATOM 1819 C CA . SER A 1 236 ? -4.920 19.401 114.367 1.00 14.12 216 SER A CA 1
ATOM 1820 C C . SER A 1 236 ? -4.805 19.868 115.818 1.00 15.93 216 SER A C 1
ATOM 1821 O O . SER A 1 236 ? -3.779 20.413 116.236 1.00 15.76 216 SER A O 1
ATOM 1824 N N . ARG A 1 237 ? -5.839 19.593 116.597 1.00 16.56 217 ARG A N 1
ATOM 1825 C CA . ARG A 1 237 ? -5.843 19.981 118.004 1.00 16.68 217 ARG A CA 1
ATOM 1826 C C . ARG A 1 237 ? -4.744 19.230 118.781 1.00 17.58 217 ARG A C 1
ATOM 1827 O O . ARG A 1 237 ? -4.049 19.811 119.627 1.00 17.48 217 ARG A O 1
ATOM 1835 N N . PHE A 1 238 ? -4.586 17.941 118.500 1.00 17.87 218 PHE A N 1
ATOM 1836 C CA . PHE A 1 238 ? -3.551 17.121 119.145 1.00 17.05 218 PHE A CA 1
ATOM 1837 C C . PHE A 1 238 ? -2.157 17.717 118.939 1.00 17.97 218 PHE A C 1
ATOM 1838 O O . PHE A 1 238 ? -1.364 17.802 119.874 1.00 20.54 218 PHE A O 1
ATOM 1846 N N . ILE A 1 239 ? -1.872 18.116 117.705 1.00 16.75 219 ILE A N 1
ATOM 1847 C CA . ILE A 1 239 ? -0.594 18.692 117.348 1.00 16.29 219 ILE A CA 1
ATOM 1848 C C . ILE A 1 239 ? -0.404 20.021 118.097 1.00 18.00 219 ILE A C 1
ATOM 1849 O O . ILE A 1 239 ? 0.644 20.276 118.683 1.00 18.77 219 ILE A O 1
ATOM 1854 N N . ILE A 1 240 ? -1.425 20.869 118.078 1.00 16.42 220 ILE A N 1
ATOM 1855 C CA . ILE A 1 240 ? -1.326 22.187 118.704 1.00 15.97 220 ILE A CA 1
ATOM 1856 C C . ILE A 1 240 ? -1.208 22.063 120.229 1.00 18.24 220 ILE A C 1
ATOM 1857 O O . ILE A 1 240 ? -0.312 22.660 120.840 1.00 20.35 220 ILE A O 1
ATOM 1862 N N . GLU A 1 241 ? -2.097 21.288 120.842 1.00 18.12 221 GLU A N 1
ATOM 1863 C CA . GLU A 1 241 ? -2.153 21.168 122.312 1.00 19.46 221 GLU A CA 1
ATOM 1864 C C . GLU A 1 241 ? -0.851 20.648 122.870 1.00 24.23 221 GLU A C 1
ATOM 1865 O O . GLU A 1 241 ? -0.413 21.060 123.959 1.00 26.33 221 GLU A O 1
ATOM 1871 N N . ASN A 1 242 ? -0.242 19.722 122.137 1.00 22.66 222 ASN A N 1
ATOM 1872 C CA . ASN A 1 242 ? 0.980 19.094 122.591 1.00 20.87 222 ASN A CA 1
ATOM 1873 C C . ASN A 1 242 ? 2.230 19.744 122.030 1.00 20.91 222 ASN A C 1
ATOM 1874 O O . ASN A 1 242 ? 3.340 19.257 122.275 1.00 22.80 222 ASN A O 1
ATOM 1879 N N . ARG A 1 243 ? 2.041 20.843 121.296 1.00 18.11 223 ARG A N 1
ATOM 1880 C CA . ARG A 1 243 ? 3.149 21.609 120.738 1.00 19.44 223 ARG A CA 1
ATOM 1881 C C . ARG A 1 243 ? 4.137 20.745 119.985 1.00 22.57 223 ARG A C 1
ATOM 1882 O O . ARG A 1 243 ? 5.356 20.856 120.187 1.00 24.31 223 ARG A O 1
ATOM 1890 N N . LEU A 1 244 ? 3.621 19.864 119.143 1.00 21.05 224 LEU A N 1
ATOM 1891 C CA . LEU A 1 244 ? 4.469 18.893 118.476 1.00 22.08 224 LEU A CA 1
ATOM 1892 C C . LEU A 1 244 ? 5.333 19.574 117.421 1.00 31.04 224 LEU A C 1
ATOM 1893 O O . LEU A 1 244 ? 4.915 20.549 116.802 1.00 36.75 224 LEU A O 1
ATOM 1898 N N . THR A 1 245 ? 6.523 19.017 117.213 1.00 34.97 225 THR A N 1
ATOM 1899 C CA . THR A 1 245 ? 7.535 19.601 116.338 1.00 38.06 225 THR A CA 1
ATOM 1900 C C . THR A 1 245 ? 7.964 18.630 115.232 1.00 39.58 225 THR A C 1
ATOM 1901 O O . THR A 1 245 ? 8.405 19.069 114.163 1.00 40.70 225 THR A O 1
ATOM 1905 N N . LYS A 1 246 ? 7.827 17.325 115.491 1.00 32.77 226 LYS A N 1
ATOM 1906 C CA . LYS A 1 246 ? 8.340 16.283 114.584 1.00 33.95 226 LYS A CA 1
ATOM 1907 C C . LYS A 1 246 ? 7.252 15.322 114.097 1.00 30.65 226 LYS A C 1
ATOM 1908 O O . LYS A 1 246 ? 6.331 14.981 114.843 1.00 26.45 226 LYS A O 1
ATOM 1914 N N . PRO A 1 247 ? 7.373 14.845 112.850 1.00 32.24 227 PRO A N 1
ATOM 1915 C CA . PRO A 1 247 ? 6.435 13.874 112.289 1.00 31.81 227 PRO A CA 1
ATOM 1916 C C . PRO A 1 247 ? 6.202 12.632 113.127 1.00 28.02 227 PRO A C 1
ATOM 1917 O O . PRO A 1 247 ? 5.074 12.139 113.203 1.00 27.01 227 PRO A O 1
ATOM 1921 N N . GLU A 1 248 ? 7.256 12.110 113.739 1.00 29.99 228 GLU A N 1
ATOM 1922 C CA . GLU A 1 248 ? 7.119 10.871 114.482 1.00 33.34 228 GLU A CA 1
ATOM 1923 C C . GLU A 1 248 ? 6.149 11.042 115.638 1.00 28.24 228 GLU A C 1
ATOM 1924 O O . GLU A 1 248 ? 5.481 10.096 116.023 1.00 29.92 228 GLU A O 1
ATOM 1930 N N . GLN A 1 249 ? 6.050 12.258 116.172 1.00 24.12 229 GLN A N 1
ATOM 1931 C CA . GLN A 1 249 ? 5.150 12.507 117.285 1.00 23.67 229 GLN A CA 1
ATOM 1932 C C . GLN A 1 249 ? 3.677 12.339 116.907 1.00 22.03 229 GLN A C 1
ATOM 1933 O O . GLN A 1 249 ? 2.843 12.056 117.775 1.00 23.42 229 GLN A O 1
ATOM 1939 N N . LEU A 1 250 ? 3.352 12.502 115.628 1.00 21.12 230 LEU A N 1
ATOM 1940 C CA . LEU A 1 250 ? 1.958 12.375 115.218 1.00 24.22 230 LEU A CA 1
ATOM 1941 C C . LEU A 1 250 ? 1.431 10.952 115.410 1.00 23.13 230 LEU A C 1
ATOM 1942 O O . LEU A 1 250 ? 0.219 10.754 115.549 1.00 25.24 230 LEU A O 1
ATOM 1947 N N . THR A 1 251 ? 2.317 9.950 115.426 1.00 23.16 231 THR A N 1
ATOM 1948 C CA . THR A 1 251 ? 1.847 8.565 115.563 1.00 23.51 231 THR A CA 1
ATOM 1949 C C . THR A 1 251 ? 1.276 8.293 116.957 1.00 26.37 231 THR A C 1
ATOM 1950 O O . THR A 1 251 ? 0.666 7.254 117.190 1.00 27.56 231 THR A O 1
ATOM 1954 N N . GLY A 1 252 ? 1.454 9.228 117.888 1.00 25.16 232 GLY A N 1
ATOM 1955 C CA . GLY A 1 252 ? 0.855 9.094 119.197 1.00 26.25 232 GLY A CA 1
ATOM 1956 C C . GLY A 1 252 ? -0.623 9.438 119.256 1.00 25.36 232 GLY A C 1
ATOM 1957 O O . GLY A 1 252 ? -1.274 9.213 120.272 1.00 26.02 232 GLY A O 1
ATOM 1958 N N . PHE A 1 253 ? -1.160 10.001 118.177 1.00 23.67 233 PHE A N 1
ATOM 1959 C CA . PHE A 1 253 ? -2.572 10.384 118.154 1.00 20.46 233 PHE A CA 1
ATOM 1960 C C . PHE A 1 253 ? -3.470 9.183 118.422 1.00 22.66 233 PHE A C 1
ATOM 1961 O O . PHE A 1 253 ? -3.328 8.136 117.781 1.00 23.06 233 PHE A O 1
ATOM 1969 N N . ASN A 1 254 ? -4.389 9.340 119.375 1.00 24.19 234 ASN A N 1
ATOM 1970 C CA . ASN A 1 254 ? -5.343 8.280 119.685 1.00 27.49 234 ASN A CA 1
ATOM 1971 C C . ASN A 1 254 ? -6.701 8.799 120.149 1.00 27.31 234 ASN A C 1
ATOM 1972 O O . ASN A 1 254 ? -7.433 8.092 120.846 1.00 29.65 234 ASN A O 1
ATOM 1977 N N . SER A 1 255 ? -7.059 10.011 119.739 1.00 26.26 235 SER A N 1
ATOM 1978 C CA . SER A 1 255 ? -8.321 10.609 120.183 1.00 23.82 235 SER A CA 1
ATOM 1979 C C . SER A 1 255 ? -9.541 9.854 119.666 1.00 25.72 235 SER A C 1
ATOM 1980 O O . SER A 1 255 ? -9.599 9.435 118.509 1.00 24.53 235 SER A O 1
ATOM 1983 N N . GLU A 1 256 ? -10.509 9.672 120.567 1.00 26.67 236 GLU A N 1
ATOM 1984 C CA . GLU A 1 256 ? -11.807 9.071 120.262 1.00 28.19 236 GLU A CA 1
ATOM 1985 C C . GLU A 1 256 ? -11.718 7.692 119.587 1.00 28.20 236 GLU A C 1
ATOM 1986 O O . GLU A 1 256 ? -12.559 7.342 118.774 1.00 32.96 236 GLU A O 1
ATOM 1992 N N . GLY A 1 257 ? -10.716 6.895 119.963 1.00 26.83 237 GLY A N 1
ATOM 1993 C CA . GLY A 1 257 ? -10.618 5.508 119.525 1.00 29.29 237 GLY A CA 1
ATOM 1994 C C . GLY A 1 257 ? -9.714 5.223 118.324 1.00 28.81 237 GLY A C 1
ATOM 1995 O O . GLY A 1 257 ? -9.504 4.063 117.972 1.00 28.14 237 GLY A O 1
ATOM 1996 N N . TYR A 1 258 ? -9.193 6.258 117.666 1.00 26.29 238 TYR A N 1
ATOM 1997 C CA . TYR A 1 258 ? -8.242 6.023 116.572 1.00 24.69 238 TYR A CA 1
ATOM 1998 C C . TYR A 1 258 ? -6.923 5.442 117.079 1.00 25.69 238 TYR A C 1
ATOM 1999 O O . TYR A 1 258 ? -6.485 5.741 118.186 1.00 25.06 238 TYR A O 1
ATOM 2008 N N . PHE A 1 259 ? -6.301 4.595 116.270 1.00 24.70 239 PHE A N 1
ATOM 2009 C CA . PHE A 1 259 ? -4.963 4.106 116.573 1.00 25.49 239 PHE A CA 1
ATOM 2010 C C . PHE A 1 259 ? -4.139 4.077 115.304 1.00 24.20 239 PHE A C 1
ATOM 2011 O O . PHE A 1 259 ? -4.656 3.794 114.219 1.00 25.74 239 PHE A O 1
ATOM 2019 N N . PHE A 1 260 ? -2.853 4.392 115.441 1.00 23.36 240 PHE A N 1
ATOM 2020 C CA . PHE A 1 260 ? -1.904 4.353 114.339 1.00 23.23 240 PHE A CA 1
ATOM 2021 C C . PHE A 1 260 ? -1.661 2.921 113.824 1.00 24.06 240 PHE A C 1
ATOM 2022 O O . PHE A 1 260 ? -1.469 1.985 114.610 1.00 26.69 240 PHE A O 1
ATOM 2030 N N . ASP A 1 261 ? -1.687 2.771 112.504 1.00 24.78 241 ASP A N 1
ATOM 2031 C CA . ASP A 1 261 ? -1.420 1.490 111.844 1.00 28.80 241 ASP A CA 1
ATOM 2032 C C . ASP A 1 261 ? -0.176 1.644 110.974 1.00 29.14 241 ASP A C 1
ATOM 2033 O O . ASP A 1 261 ? -0.249 2.127 109.840 1.00 27.60 241 ASP A O 1
ATOM 2038 N N . GLU A 1 262 ? 0.970 1.237 111.508 1.00 29.78 242 GLU A N 1
ATOM 2039 C CA . GLU A 1 262 ? 2.236 1.392 110.797 1.00 32.29 242 GLU A CA 1
ATOM 2040 C C . GLU A 1 262 ? 2.264 0.626 109.467 1.00 34.19 242 GLU A C 1
ATOM 2041 O O . GLU A 1 262 ? 2.722 1.155 108.455 1.00 32.11 242 GLU A O 1
ATOM 2047 N N . ASP A 1 263 ? 1.755 -0.601 109.449 1.00 34.27 243 ASP A N 1
ATOM 2048 C CA . ASP A 1 263 ? 1.814 -1.415 108.231 1.00 40.03 243 ASP A CA 1
ATOM 2049 C C . ASP A 1 263 ? 0.991 -0.851 107.082 1.00 41.44 243 ASP A C 1
ATOM 2050 O O . ASP A 1 263 ? 1.307 -1.090 105.916 1.00 45.17 243 ASP A O 1
ATOM 2055 N N . SER A 1 264 ? -0.083 -0.140 107.405 1.00 38.11 244 SER A N 1
ATOM 2056 C CA . SER A 1 264 ? -0.926 0.450 106.373 1.00 34.78 244 SER A CA 1
ATOM 2057 C C . SER A 1 264 ? -0.399 1.815 105.913 1.00 30.63 244 SER A C 1
ATOM 2058 O O . SER A 1 264 ? -0.934 2.391 104.976 1.00 30.27 244 SER A O 1
ATOM 2061 N N . SER A 1 265 ? 0.654 2.306 106.562 1.00 30.03 245 SER A N 1
ATOM 2062 C CA . SER A 1 265 ? 1.194 3.646 106.302 1.00 29.11 245 SER A CA 1
ATOM 2063 C C . SER A 1 265 ? 2.360 3.650 105.314 1.00 33.16 245 SER A C 1
ATOM 2064 O O . SER A 1 265 ? 3.425 3.118 105.610 1.00 35.21 245 SER A O 1
ATOM 2067 N N . SER A 1 266 ? 2.183 4.250 104.141 1.00 30.59 246 SER A N 1
ATOM 2068 C CA . SER A 1 266 ? 3.317 4.440 103.253 1.00 35.25 246 SER A CA 1
ATOM 2069 C C . SER A 1 266 ? 3.118 5.652 102.369 1.00 33.37 246 SER A C 1
ATOM 2070 O O . SER A 1 266 ? 2.019 6.238 102.305 1.00 29.10 246 SER A O 1
ATOM 2073 N N A ASN A 1 267 ? 4.180 6.035 101.664 0.48 31.25 247 ASN A N 1
ATOM 2074 N N B ASN A 1 267 ? 4.214 6.056 101.742 0.52 31.13 247 ASN A N 1
ATOM 2075 C CA A ASN A 1 267 ? 4.136 7.151 100.725 0.48 30.70 247 ASN A CA 1
ATOM 2076 C CA B ASN A 1 267 ? 4.205 7.124 100.769 0.52 30.59 247 ASN A CA 1
ATOM 2077 C C A ASN A 1 267 ? 3.713 8.461 101.368 0.48 30.56 247 ASN A C 1
ATOM 2078 C C B ASN A 1 267 ? 3.792 8.469 101.349 0.52 30.59 247 ASN A C 1
ATOM 2079 O O A ASN A 1 267 ? 3.075 9.287 100.723 0.48 31.80 247 ASN A O 1
ATOM 2080 O O B ASN A 1 267 ? 3.266 9.324 100.645 0.52 31.30 247 ASN A O 1
ATOM 2089 N N . GLY A 1 268 ? 4.062 8.658 102.634 1.00 31.40 248 GLY A N 1
ATOM 2090 C CA . GLY A 1 268 ? 3.753 9.909 103.293 1.00 33.30 248 GLY A CA 1
ATOM 2091 C C . GLY A 1 268 ? 2.393 9.882 103.955 1.00 31.08 248 GLY A C 1
ATOM 2092 O O . GLY A 1 268 ? 2.053 10.834 104.654 1.00 31.26 248 GLY A O 1
ATOM 2093 N N . GLU A 1 269 ? 1.621 8.812 103.765 1.00 22.41 249 GLU A N 1
ATOM 2094 C CA . GLU A 1 269 ? 0.399 8.677 104.550 1.00 21.78 249 GLU A CA 1
ATOM 2095 C C . GLU A 1 269 ? 0.743 8.154 105.925 1.00 22.80 249 GLU A C 1
ATOM 2096 O O . GLU A 1 269 ? 1.604 7.283 106.062 1.00 26.39 249 GLU A O 1
ATOM 2102 N N . LEU A 1 270 ? 0.067 8.689 106.937 1.00 18.92 250 LEU A N 1
ATOM 2103 C CA . LEU A 1 270 ? 0.069 8.104 108.276 1.00 18.78 250 LEU A CA 1
ATOM 2104 C C . LEU A 1 270 ? -1.360 7.661 108.544 1.00 21.31 250 LEU A C 1
ATOM 2105 O O . LEU A 1 270 ? -2.269 8.495 108.690 1.00 19.93 250 LEU A O 1
ATOM 2110 N N . VAL A 1 271 ? -1.568 6.351 108.555 1.00 20.76 251 VAL A N 1
ATOM 2111 C CA . VAL A 1 271 ? -2.903 5.793 108.639 1.00 19.73 251 VAL A CA 1
ATOM 2112 C C . VAL A 1 271 ? -3.327 5.496 110.073 1.00 21.03 251 VAL A C 1
ATOM 2113 O O . VAL A 1 271 ? -2.624 4.803 110.809 1.00 23.08 251 VAL A O 1
ATOM 2117 N N . PHE A 1 272 ? -4.496 6.017 110.438 1.00 20.18 252 PHE A N 1
ATOM 2118 C CA . PHE A 1 272 ? -5.121 5.797 111.722 1.00 19.15 252 PHE A CA 1
ATOM 2119 C C . PHE A 1 272 ? -6.444 5.100 111.485 1.00 21.96 252 PHE A C 1
ATOM 2120 O O . PHE A 1 272 ? -7.243 5.537 110.668 1.00 21.97 252 PHE A O 1
ATOM 2128 N N . LYS A 1 273 ? -6.647 3.996 112.202 1.00 25.16 253 LYS A N 1
ATOM 2129 C CA . LYS A 1 273 ? -7.836 3.167 112.055 1.00 24.79 253 LYS A CA 1
ATOM 2130 C C . LYS A 1 273 ? -8.697 3.252 113.305 1.00 26.65 253 LYS A C 1
ATOM 2131 O O . LYS A 1 273 ? -8.199 3.556 114.389 1.00 24.09 253 LYS A O 1
ATOM 2137 N N . ARG A 1 274 ? -9.993 2.991 113.153 1.00 26.14 254 ARG A N 1
ATOM 2138 C CA . ARG A 1 274 ? -10.886 2.961 114.303 1.00 29.53 254 ARG A CA 1
ATOM 2139 C C . ARG A 1 274 ? -11.981 1.910 114.146 1.00 30.60 254 ARG A C 1
ATOM 2140 O O . ARG A 1 274 ? -12.653 1.855 113.120 1.00 27.24 254 ARG A O 1
ATOM 2148 N N . TYR A 1 275 ? -12.159 1.075 115.165 1.00 32.78 255 TYR A N 1
ATOM 2149 C CA . TYR A 1 275 ? -13.237 0.084 115.133 1.00 38.09 255 TYR A CA 1
ATOM 2150 C C . TYR A 1 275 ? -14.595 0.732 115.414 1.00 40.86 255 TYR A C 1
ATOM 2151 O O . TYR A 1 275 ? -14.672 1.794 116.027 1.00 39.74 255 TYR A O 1
ATOM 2160 N N . GLU A 1 276 ? -15.665 0.084 114.960 1.00 45.15 256 GLU A N 1
ATOM 2161 C CA . GLU A 1 276 ? -17.022 0.567 115.209 1.00 51.70 256 GLU A CA 1
ATOM 2162 C C . GLU A 1 276 ? -17.394 0.420 116.682 1.00 52.09 256 GLU A C 1
ATOM 2163 O O . GLU A 1 276 ? -17.303 1.373 117.455 1.00 53.14 256 GLU A O 1
ATOM 2169 N N . PRO B 1 16 ? -2.655 50.972 113.793 1.00 49.35 -4 PRO B N 1
ATOM 2170 C CA . PRO B 1 16 ? -2.378 50.298 115.070 1.00 50.79 -4 PRO B CA 1
ATOM 2171 C C . PRO B 1 16 ? -3.250 50.834 116.204 1.00 48.70 -4 PRO B C 1
ATOM 2172 O O . PRO B 1 16 ? -3.690 51.984 116.122 1.00 45.03 -4 PRO B O 1
ATOM 2176 N N . ARG B 1 17 ? -3.498 50.017 117.230 1.00 49.99 -3 ARG B N 1
ATOM 2177 C CA . ARG B 1 17 ? -4.332 50.429 118.360 1.00 52.33 -3 ARG B CA 1
ATOM 2178 C C . ARG B 1 17 ? -3.691 51.581 119.152 1.00 48.55 -3 ARG B C 1
ATOM 2179 O O . ARG B 1 17 ? -4.341 52.591 119.444 1.00 47.42 -3 ARG B O 1
ATOM 2187 N N . GLY B 1 18 ? -2.414 51.441 119.487 1.00 40.33 -2 GLY B N 1
ATOM 2188 C CA . GLY B 1 18 ? -1.755 52.449 120.291 1.00 33.99 -2 GLY B CA 1
ATOM 2189 C C . GLY B 1 18 ? -2.170 52.375 121.750 1.00 28.09 -2 GLY B C 1
ATOM 2190 O O . GLY B 1 18 ? -2.998 51.558 122.159 1.00 31.45 -2 GLY B O 1
ATOM 2191 N N . SER B 1 19 ? -1.576 53.238 122.555 1.00 23.10 -1 SER B N 1
ATOM 2192 C CA . SER B 1 19 ? -1.816 53.199 123.984 1.00 27.24 -1 SER B CA 1
ATOM 2193 C C . SER B 1 19 ? -1.965 54.607 124.501 1.00 24.44 -1 SER B C 1
ATOM 2194 O O . SER B 1 19 ? -1.802 55.580 123.756 1.00 24.11 -1 SER B O 1
ATOM 2197 N N . HIS B 1 20 ? -2.294 54.711 125.781 1.00 22.39 0 HIS B N 1
ATOM 2198 C CA . HIS B 1 20 ? -2.518 55.983 126.426 1.00 22.69 0 HIS B CA 1
ATOM 2199 C C . HIS B 1 20 ? -1.270 56.548 127.064 1.00 22.66 0 HIS B C 1
ATOM 2200 O O . HIS B 1 20 ? -1.309 57.656 127.596 1.00 23.17 0 HIS B O 1
ATOM 2215 N N . LEU B 1 22 ? 3.013 56.947 126.390 1.00 20.03 2 LEU B N 1
ATOM 2216 C CA . LEU B 1 22 ? 4.183 56.733 125.564 1.00 17.94 2 LEU B CA 1
ATOM 2217 C C . LEU B 1 22 ? 5.344 57.479 126.179 1.00 19.77 2 LEU B C 1
ATOM 2218 O O . LEU B 1 22 ? 5.208 58.657 126.476 1.00 24.05 2 LEU B O 1
ATOM 2223 N N . ILE B 1 23 ? 6.470 56.790 126.358 1.00 17.26 3 ILE B N 1
ATOM 2224 C CA . ILE B 1 23 ? 7.704 57.362 126.866 1.00 17.33 3 ILE B CA 1
ATOM 2225 C C . ILE B 1 23 ? 8.628 57.707 125.709 1.00 18.49 3 ILE B C 1
ATOM 2226 O O . ILE B 1 23 ? 8.830 56.866 124.818 1.00 18.82 3 ILE B O 1
ATOM 2231 N N . LEU B 1 24 ? 9.205 58.911 125.737 1.00 16.57 4 LEU B N 1
ATOM 2232 C CA . LEU B 1 24 ? 10.226 59.311 124.777 1.00 16.10 4 LEU B CA 1
ATOM 2233 C C . LEU B 1 24 ? 11.566 59.486 125.463 1.00 16.74 4 LEU B C 1
ATOM 2234 O O . LEU B 1 24 ? 11.654 60.165 126.498 1.00 16.72 4 LEU B O 1
ATOM 2239 N N . ILE B 1 25 ? 12.612 58.890 124.885 1.00 15.85 5 ILE B N 1
ATOM 2240 C CA . ILE B 1 25 ? 13.967 59.140 125.361 1.00 14.87 5 ILE B CA 1
ATOM 2241 C C . ILE B 1 25 ? 14.891 59.455 124.201 1.00 15.32 5 ILE B C 1
ATOM 2242 O O . ILE B 1 25 ? 14.529 59.234 123.032 1.00 15.50 5 ILE B O 1
ATOM 2247 N N . SER B 1 26 ? 16.056 60.002 124.548 1.00 15.64 6 SER B N 1
ATOM 2248 C CA . SER B 1 26 ? 17.130 60.285 123.617 1.00 16.41 6 SER B CA 1
ATOM 2249 C C . SER B 1 26 ? 17.837 59.025 123.202 1.00 16.19 6 SER B C 1
ATOM 2250 O O . SER B 1 26 ? 17.867 58.052 123.955 1.00 15.89 6 SER B O 1
ATOM 2253 N N . PRO B 1 27 ? 18.466 59.055 122.020 1.00 15.18 7 PRO B N 1
ATOM 2254 C CA . PRO B 1 27 ? 19.385 57.985 121.624 1.00 15.66 7 PRO B CA 1
ATOM 2255 C C . PRO B 1 27 ? 20.752 58.197 122.289 1.00 18.50 7 PRO B C 1
ATOM 2256 O O . PRO B 1 27 ? 20.895 59.115 123.108 1.00 20.13 7 PRO B O 1
ATOM 2260 N N . ALA B 1 28 ? 21.733 57.379 121.938 1.00 19.36 8 ALA B N 1
ATOM 2261 C CA . ALA B 1 28 ? 23.078 57.554 122.462 1.00 20.22 8 ALA B CA 1
ATOM 2262 C C . ALA B 1 28 ? 24.095 57.539 121.344 1.00 18.81 8 ALA B C 1
ATOM 2263 O O . ALA B 1 28 ? 23.853 57.005 120.254 1.00 19.91 8 ALA B O 1
ATOM 2265 N N . LYS B 1 29 ? 25.251 58.120 121.651 1.00 19.83 9 LYS B N 1
ATOM 2266 C CA . LYS B 1 29 ? 26.365 58.165 120.715 1.00 20.47 9 LYS B CA 1
ATOM 2267 C C . LYS B 1 29 ? 27.177 56.886 120.688 1.00 22.85 9 LYS B C 1
ATOM 2268 O O . LYS B 1 29 ? 27.675 56.467 119.636 1.00 29.54 9 LYS B O 1
ATOM 2274 N N . THR B 1 30 ? 27.309 56.256 121.843 1.00 17.09 10 THR B N 1
ATOM 2275 C CA . THR B 1 30 ? 28.069 55.014 121.937 1.00 16.85 10 THR B CA 1
ATOM 2276 C C . THR B 1 30 ? 27.179 53.830 121.563 1.00 18.72 10 THR B C 1
ATOM 2277 O O . THR B 1 30 ? 26.054 53.716 122.034 1.00 18.88 10 THR B O 1
ATOM 2281 N N . LEU B 1 31 ? 27.704 52.954 120.714 1.00 17.08 11 LEU B N 1
ATOM 2282 C CA . LEU B 1 31 ? 26.953 51.798 120.230 1.00 15.62 11 LEU B CA 1
ATOM 2283 C C . LEU B 1 31 ? 27.698 50.509 120.524 1.00 18.91 11 LEU B C 1
ATOM 2284 O O . LEU B 1 31 ? 28.938 50.488 120.493 1.00 20.96 11 LEU B O 1
ATOM 2289 N N . ASP B 1 32 ? 26.962 49.430 120.786 1.00 15.64 12 ASP B N 1
ATOM 2290 C CA . ASP B 1 32 ? 27.557 48.141 121.154 1.00 15.46 12 ASP B CA 1
ATOM 2291 C C . ASP B 1 32 ? 26.933 47.043 120.307 1.00 17.89 12 ASP B C 1
ATOM 2292 O O . ASP B 1 32 ? 25.737 46.777 120.440 1.00 17.27 12 ASP B O 1
ATOM 2297 N N . TYR B 1 33 ? 27.750 46.418 119.444 1.00 15.42 13 TYR B N 1
ATOM 2298 C CA . TYR B 1 33 ? 27.318 45.319 118.580 1.00 13.99 13 TYR B CA 1
ATOM 2299 C C . TYR B 1 33 ? 28.055 44.023 118.921 1.00 14.38 13 TYR B C 1
ATOM 2300 O O . TYR B 1 33 ? 28.095 43.110 118.108 1.00 15.97 13 TYR B O 1
ATOM 2309 N N . GLN B 1 34 ? 28.605 43.941 120.142 1.00 16.03 14 GLN B N 1
ATOM 2310 C CA . GLN B 1 34 ? 29.416 42.795 120.535 1.00 17.54 14 GLN B CA 1
ATOM 2311 C C . GLN B 1 34 ? 28.954 42.092 121.812 1.00 18.16 14 GLN B C 1
ATOM 2312 O O . GLN B 1 34 ? 29.247 40.919 121.984 1.00 17.32 14 GLN B O 1
ATOM 2318 N N . SER B 1 35 ? 28.204 42.767 122.676 1.00 17.42 15 SER B N 1
ATOM 2319 C CA . SER B 1 35 ? 27.685 42.108 123.881 1.00 17.71 15 SER B CA 1
ATOM 2320 C C . SER B 1 35 ? 26.630 41.085 123.494 1.00 17.29 15 SER B C 1
ATOM 2321 O O . SER B 1 35 ? 25.970 41.224 122.459 1.00 17.62 15 SER B O 1
ATOM 2324 N N . PRO B 1 36 ? 26.439 40.046 124.336 1.00 19.20 16 PRO B N 1
ATOM 2325 C CA . PRO B 1 36 ? 25.370 39.096 124.046 1.00 17.10 16 PRO B CA 1
ATOM 2326 C C . PRO B 1 36 ? 24.003 39.772 123.911 1.00 17.33 16 PRO B C 1
ATOM 2327 O O . PRO B 1 36 ? 23.711 40.727 124.643 1.00 19.66 16 PRO B O 1
ATOM 2331 N N . LEU B 1 37 ? 23.196 39.287 122.973 1.00 17.51 17 LEU B N 1
ATOM 2332 C CA . LEU B 1 37 ? 21.826 39.775 122.824 1.00 18.07 17 LEU B CA 1
ATOM 2333 C C . LEU B 1 37 ? 20.989 39.327 124.015 1.00 19.58 17 LEU B C 1
ATOM 2334 O O . LEU B 1 37 ? 20.970 38.156 124.348 1.00 21.86 17 LEU B O 1
ATOM 2339 N N . THR B 1 38 ? 20.257 40.261 124.614 1.00 19.28 18 THR B N 1
ATOM 2340 C CA . THR B 1 38 ? 19.338 39.943 125.700 1.00 21.21 18 THR B CA 1
ATOM 2341 C C . THR B 1 38 ? 18.013 39.374 125.196 1.00 23.46 18 THR B C 1
ATOM 2342 O O . THR B 1 38 ? 17.360 38.592 125.887 1.00 24.15 18 THR B O 1
ATOM 2346 N N . THR B 1 39 ? 17.626 39.746 123.978 1.00 20.89 19 THR B N 1
ATOM 2347 C CA . THR B 1 39 ? 16.529 39.097 123.270 1.00 19.93 19 THR B CA 1
ATOM 2348 C C . THR B 1 39 ? 16.932 38.983 121.802 1.00 20.64 19 THR B C 1
ATOM 2349 O O . THR B 1 39 ? 17.704 39.809 121.320 1.00 20.07 19 THR B O 1
ATOM 2353 N N . THR B 1 40 ? 16.416 37.976 121.094 1.00 19.69 20 THR B N 1
ATOM 2354 C CA . THR B 1 40 ? 16.670 37.886 119.654 1.00 19.95 20 THR B CA 1
ATOM 2355 C C . THR B 1 40 ? 15.467 38.392 118.839 1.00 21.80 20 THR B C 1
ATOM 2356 O O . THR B 1 40 ? 15.519 38.418 117.601 1.00 20.55 20 THR B O 1
ATOM 2360 N N . ARG B 1 41 ? 14.388 38.799 119.520 1.00 19.69 21 ARG B N 1
ATOM 2361 C CA . ARG B 1 41 ? 13.212 39.278 118.799 1.00 18.85 21 ARG B CA 1
ATOM 2362 C C . ARG B 1 41 ? 13.465 40.692 118.281 1.00 17.49 21 ARG B C 1
ATOM 2363 O O . ARG B 1 41 ? 14.046 41.519 118.971 1.00 18.93 21 ARG B O 1
ATOM 2371 N N . TYR B 1 42 ? 13.025 40.965 117.063 1.00 17.96 22 TYR B N 1
ATOM 2372 C CA . TYR B 1 42 ? 13.234 42.280 116.477 1.00 17.87 22 TYR B CA 1
ATOM 2373 C C . TYR B 1 42 ? 12.127 42.694 115.544 1.00 18.80 22 TYR B C 1
ATOM 2374 O O . TYR B 1 42 ? 11.352 41.860 115.049 1.00 19.78 22 TYR B O 1
ATOM 2383 N N . THR B 1 43 ? 12.073 44.004 115.318 1.00 18.49 23 THR B N 1
ATOM 2384 C CA . THR B 1 43 ? 11.241 44.603 114.307 1.00 17.49 23 THR B CA 1
ATOM 2385 C C . THR B 1 43 ? 12.152 45.450 113.413 1.00 16.24 23 THR B C 1
ATOM 2386 O O . THR B 1 43 ? 13.379 45.484 113.619 1.00 15.84 23 THR B O 1
ATOM 2390 N N . LEU B 1 44 ? 11.567 46.057 112.378 1.00 16.41 24 LEU B N 1
ATOM 2391 C CA . LEU B 1 44 ? 12.302 46.956 111.483 1.00 16.49 24 LEU B CA 1
ATOM 2392 C C . LEU B 1 44 ? 11.806 48.392 111.617 1.00 18.23 24 LEU B C 1
ATOM 2393 O O . LEU B 1 44 ? 10.595 48.617 111.725 1.00 19.40 24 LEU B O 1
ATOM 2398 N N . PRO B 1 45 ? 12.726 49.361 111.578 1.00 16.80 25 PRO B N 1
ATOM 2399 C CA . PRO B 1 45 ? 12.296 50.750 111.682 1.00 16.63 25 PRO B CA 1
ATOM 2400 C C . PRO B 1 45 ? 11.368 51.129 110.553 1.00 17.29 25 PRO B C 1
ATOM 2401 O O . PRO B 1 45 ? 11.467 50.626 109.427 1.00 17.59 25 PRO B O 1
ATOM 2405 N N . GLU B 1 46 ? 10.466 52.041 110.876 1.00 16.91 26 GLU B N 1
ATOM 2406 C CA . GLU B 1 46 ? 9.377 52.347 109.978 1.00 18.19 26 GLU B CA 1
ATOM 2407 C C . GLU B 1 46 ? 9.603 53.578 109.103 1.00 18.43 26 GLU B C 1
ATOM 2408 O O . GLU B 1 46 ? 8.779 53.867 108.250 1.00 21.06 26 GLU B O 1
ATOM 2414 N N . LEU B 1 47 ? 10.704 54.304 109.295 1.00 15.67 27 LEU B N 1
ATOM 2415 C CA . LEU B 1 47 ? 10.951 55.508 108.490 1.00 16.56 27 LEU B CA 1
ATOM 2416 C C . LEU B 1 47 ? 12.215 55.410 107.637 1.00 17.26 27 LEU B C 1
ATOM 2417 O O . LEU B 1 47 ? 12.884 56.413 107.379 1.00 16.39 27 LEU B O 1
ATOM 2422 N N . LEU B 1 48 ? 12.533 54.217 107.153 1.00 18.09 28 LEU B N 1
ATOM 2423 C CA . LEU B 1 48 ? 13.789 54.042 106.438 1.00 17.90 28 LEU B CA 1
ATOM 2424 C C . LEU B 1 48 ? 13.871 54.740 105.083 1.00 18.72 28 LEU B C 1
ATOM 2425 O O . LEU B 1 48 ? 14.969 55.039 104.625 1.00 20.92 28 LEU B O 1
ATOM 2430 N N . ASP B 1 49 ? 12.739 55.016 104.429 1.00 19.39 29 ASP B N 1
ATOM 2431 C CA . ASP B 1 49 ? 12.785 55.810 103.196 1.00 21.79 29 ASP B CA 1
ATOM 2432 C C . ASP B 1 49 ? 13.321 57.209 103.495 1.00 20.63 29 ASP B C 1
ATOM 2433 O O . ASP B 1 49 ? 14.130 57.755 102.732 1.00 22.77 29 ASP B O 1
ATOM 2438 N N . ASN B 1 50 ? 12.929 57.764 104.642 1.00 17.53 30 ASN B N 1
ATOM 2439 C CA . ASN B 1 50 ? 13.490 59.020 105.093 1.00 17.69 30 ASN B CA 1
ATOM 2440 C C . ASN B 1 50 ? 14.969 58.873 105.496 1.00 18.00 30 ASN B C 1
ATOM 2441 O O . ASN B 1 50 ? 15.803 59.683 105.093 1.00 19.07 30 ASN B O 1
ATOM 2446 N N . SER B 1 51 ? 15.302 57.826 106.243 1.00 17.40 31 SER B N 1
ATOM 2447 C CA . SER B 1 51 ? 16.695 57.606 106.625 1.00 16.75 31 SER B CA 1
ATOM 2448 C C . SER B 1 51 ? 17.604 57.514 105.398 1.00 17.88 31 SER B C 1
ATOM 2449 O O . SER B 1 51 ? 18.702 58.077 105.381 1.00 17.70 31 SER B O 1
ATOM 2452 N N . GLN B 1 52 ? 17.139 56.824 104.361 1.00 18.26 32 GLN B N 1
ATOM 2453 C CA . GLN B 1 52 ? 17.933 56.661 103.141 1.00 17.85 32 GLN B CA 1
ATOM 2454 C C . GLN B 1 52 ? 18.260 58.014 102.491 1.00 18.57 32 GLN B C 1
ATOM 2455 O O . GLN B 1 52 ? 19.350 58.207 101.958 1.00 20.31 32 GLN B O 1
ATOM 2461 N N . GLN B 1 53 ? 17.319 58.962 102.530 1.00 19.08 33 GLN B N 1
ATOM 2462 C CA . GLN B 1 53 ? 17.609 60.301 102.024 1.00 23.36 33 GLN B CA 1
ATOM 2463 C C . GLN B 1 53 ? 18.698 61.003 102.830 1.00 20.62 33 GLN B C 1
ATOM 2464 O O . GLN B 1 53 ? 19.570 61.665 102.257 1.00 19.74 33 GLN B O 1
ATOM 2470 N N . LEU B 1 54 ? 18.668 60.866 104.157 1.00 19.01 34 LEU B N 1
ATOM 2471 C CA . LEU B 1 54 ? 19.706 61.464 104.980 1.00 18.11 34 LEU B CA 1
ATOM 2472 C C . LEU B 1 54 ? 21.052 60.802 104.730 1.00 16.96 34 LEU B C 1
ATOM 2473 O O . LEU B 1 54 ? 22.087 61.474 104.726 1.00 18.31 34 LEU B O 1
ATOM 2478 N N . ILE B 1 55 ? 21.056 59.490 104.551 1.00 16.46 35 ILE B N 1
ATOM 2479 C CA . ILE B 1 55 ? 22.312 58.792 104.241 1.00 17.79 35 ILE B CA 1
ATOM 2480 C C . ILE B 1 55 ? 22.894 59.319 102.928 1.00 19.32 35 ILE B C 1
ATOM 2481 O O . ILE B 1 55 ? 24.108 59.508 102.811 1.00 21.95 35 ILE B O 1
ATOM 2486 N N . HIS B 1 56 ? 22.032 59.560 101.939 1.00 17.42 36 HIS B N 1
ATOM 2487 C CA . HIS B 1 56 ? 22.472 60.159 100.674 1.00 20.49 36 HIS B CA 1
ATOM 2488 C C . HIS B 1 56 ? 23.200 61.483 100.897 1.00 22.63 36 HIS B C 1
ATOM 2489 O O . HIS B 1 56 ? 24.246 61.726 100.263 1.00 23.68 36 HIS B O 1
ATOM 2496 N N . GLU B 1 57 ? 22.699 62.321 101.809 1.00 19.77 37 GLU B N 1
ATOM 2497 C CA . GLU B 1 57 ? 23.362 63.585 102.078 1.00 22.00 37 GLU B CA 1
ATOM 2498 C C . GLU B 1 57 ? 24.644 63.357 102.895 1.00 21.00 37 GLU B C 1
ATOM 2499 O O . GLU B 1 57 ? 25.684 63.978 102.633 1.00 22.55 37 GLU B O 1
ATOM 2505 N N . ALA B 1 58 ? 24.581 62.475 103.896 1.00 19.41 38 ALA B N 1
ATOM 2506 C CA . ALA B 1 58 ? 25.710 62.277 104.792 1.00 19.62 38 ALA B CA 1
ATOM 2507 C C . ALA B 1 58 ? 26.919 61.700 104.059 1.00 19.85 38 ALA B C 1
ATOM 2508 O O . ALA B 1 58 ? 28.078 61.985 104.428 1.00 20.64 38 ALA B O 1
ATOM 2510 N N . ARG B 1 59 ? 26.658 60.894 103.031 1.00 18.87 39 ARG B N 1
ATOM 2511 C CA . ARG B 1 59 ? 27.726 60.280 102.225 1.00 18.85 39 ARG B CA 1
ATOM 2512 C C . ARG B 1 59 ? 28.558 61.317 101.480 1.00 22.30 39 ARG B C 1
ATOM 2513 O O . ARG B 1 59 ? 29.707 61.046 101.104 1.00 26.69 39 ARG B O 1
ATOM 2521 N N . LYS B 1 60 ? 27.976 62.484 101.259 1.00 24.02 40 LYS B N 1
ATOM 2522 C CA . LYS B 1 60 ? 28.680 63.563 100.570 1.00 28.00 40 LYS B CA 1
ATOM 2523 C C . LYS B 1 60 ? 29.769 64.179 101.450 1.00 28.42 40 LYS B C 1
ATOM 2524 O O . LYS B 1 60 ? 30.679 64.825 100.942 1.00 29.17 40 LYS B O 1
ATOM 2530 N N . LEU B 1 61 ? 29.676 63.991 102.761 1.00 24.06 41 LEU B N 1
ATOM 2531 C CA . LEU B 1 61 ? 30.620 64.629 103.681 1.00 26.29 41 LEU B CA 1
ATOM 2532 C C . LEU B 1 61 ? 31.983 63.947 103.648 1.00 26.96 41 LEU B C 1
ATOM 2533 O O . LEU B 1 61 ? 32.076 62.728 103.745 1.00 25.44 41 LEU B O 1
ATOM 2538 N N . THR B 1 62 ? 33.048 64.733 103.539 1.00 27.25 42 THR B N 1
ATOM 2539 C CA . THR B 1 62 ? 34.383 64.191 103.709 1.00 26.17 42 THR B CA 1
ATOM 2540 C C . THR B 1 62 ? 34.643 63.976 105.190 1.00 24.28 42 THR B C 1
ATOM 2541 O O . THR B 1 62 ? 33.963 64.579 106.032 1.00 26.67 42 THR B O 1
ATOM 2545 N N . PRO B 1 63 ? 35.657 63.165 105.527 1.00 28.82 43 PRO B N 1
ATOM 2546 C CA . PRO B 1 63 ? 35.918 63.017 106.962 1.00 26.12 43 PRO B CA 1
ATOM 2547 C C . PRO B 1 63 ? 36.285 64.342 107.665 1.00 24.80 43 PRO B C 1
ATOM 2548 O O . PRO B 1 63 ? 35.790 64.583 108.761 1.00 22.57 43 PRO B O 1
ATOM 2552 N N . PRO B 1 64 ? 37.111 65.223 107.047 1.00 26.63 44 PRO B N 1
ATOM 2553 C CA . PRO B 1 64 ? 37.300 66.499 107.752 1.00 26.25 44 PRO B CA 1
ATOM 2554 C C . PRO B 1 64 ? 36.012 67.279 107.993 1.00 23.28 44 PRO B C 1
ATOM 2555 O O . PRO B 1 64 ? 35.882 67.925 109.028 1.00 26.65 44 PRO B O 1
ATOM 2559 N N . GLN B 1 65 ? 35.071 67.212 107.058 1.00 26.28 45 GLN B N 1
ATOM 2560 C CA . GLN B 1 65 ? 33.801 67.913 107.181 1.00 26.08 45 GLN B CA 1
ATOM 2561 C C . GLN B 1 65 ? 32.951 67.305 108.289 1.00 24.67 45 GLN B C 1
ATOM 2562 O O . GLN B 1 65 ? 32.230 68.001 108.999 1.00 24.91 45 GLN B O 1
ATOM 2568 N N . ILE B 1 66 ? 33.022 65.990 108.427 1.00 22.84 46 ILE B N 1
ATOM 2569 C CA . ILE B 1 66 ? 32.340 65.334 109.532 1.00 20.99 46 ILE B CA 1
ATOM 2570 C C . ILE B 1 66 ? 32.945 65.786 110.868 1.00 18.93 46 ILE B C 1
ATOM 2571 O O . ILE B 1 66 ? 32.229 66.034 111.840 1.00 21.83 46 ILE B O 1
ATOM 2576 N N . SER B 1 67 ? 34.275 65.863 110.936 1.00 19.21 47 SER B N 1
ATOM 2577 C CA . SER B 1 67 ? 34.910 66.302 112.168 1.00 24.47 47 SER B CA 1
ATOM 2578 C C . SER B 1 67 ? 34.435 67.682 112.565 1.00 23.16 47 SER B C 1
ATOM 2579 O O . SER B 1 67 ? 34.150 67.939 113.741 1.00 24.67 47 SER B O 1
ATOM 2582 N N . THR B 1 68 ? 34.341 68.566 111.578 1.00 23.53 48 THR B N 1
ATOM 2583 C CA . THR B 1 68 ? 33.951 69.946 111.825 1.00 26.36 48 THR B CA 1
ATOM 2584 C C . THR B 1 68 ? 32.477 70.039 112.161 1.00 26.03 48 THR B C 1
ATOM 2585 O O . THR B 1 68 ? 32.090 70.616 113.176 1.00 28.50 48 THR B O 1
ATOM 2589 N N . LEU B 1 69 ? 31.645 69.440 111.321 1.00 23.96 49 LEU B N 1
ATOM 2590 C CA . LEU B 1 69 ? 30.217 69.473 111.548 1.00 25.79 49 LEU B CA 1
ATOM 2591 C C . LEU B 1 69 ? 29.799 68.811 112.870 1.00 24.44 49 LEU B C 1
ATOM 2592 O O . LEU B 1 69 ? 28.918 69.318 113.574 1.00 28.77 49 LEU B O 1
ATOM 2605 N N . ARG B 1 71 ? 31.959 67.843 115.461 1.00 20.09 51 ARG B N 1
ATOM 2606 C CA . ARG B 1 71 ? 32.881 68.138 116.553 1.00 24.09 51 ARG B CA 1
ATOM 2607 C C . ARG B 1 71 ? 33.438 66.858 117.183 1.00 23.70 51 ARG B C 1
ATOM 2608 O O . ARG B 1 71 ? 33.297 66.616 118.388 1.00 24.40 51 ARG B O 1
ATOM 2616 N N . ILE B 1 72 ? 34.076 66.045 116.349 1.00 20.22 52 ILE B N 1
ATOM 2617 C CA . ILE B 1 72 ? 34.682 64.786 116.782 1.00 19.80 52 ILE B CA 1
ATOM 2618 C C . ILE B 1 72 ? 36.073 64.628 116.183 1.00 20.49 52 ILE B C 1
ATOM 2619 O O . ILE B 1 72 ? 36.463 65.345 115.256 1.00 19.40 52 ILE B O 1
ATOM 2624 N N . SER B 1 73 ? 36.816 63.675 116.726 1.00 18.73 53 SER B N 1
ATOM 2625 C CA . SER B 1 73 ? 38.195 63.407 116.290 1.00 19.08 53 SER B CA 1
ATOM 2626 C C . SER B 1 73 ? 38.264 62.982 114.825 1.00 21.45 53 SER B C 1
ATOM 2627 O O . SER B 1 73 ? 37.260 62.513 114.261 1.00 20.98 53 SER B O 1
ATOM 2630 N N . ASP B 1 74 ? 39.442 63.114 114.206 1.00 20.99 54 ASP B N 1
ATOM 2631 C CA . ASP B 1 74 ? 39.643 62.598 112.848 1.00 21.77 54 ASP B CA 1
ATOM 2632 C C . ASP B 1 74 ? 39.310 61.123 112.736 1.00 19.68 54 ASP B C 1
ATOM 2633 O O . ASP B 1 74 ? 38.695 60.670 111.750 1.00 22.09 54 ASP B O 1
ATOM 2638 N N . LYS B 1 75 ? 39.729 60.357 113.734 1.00 19.01 55 LYS B N 1
ATOM 2639 C CA . LYS B 1 75 ? 39.518 58.917 113.735 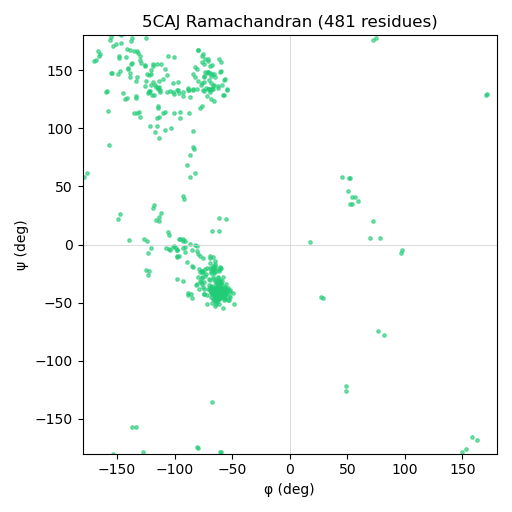1.00 17.81 55 LYS B CA 1
ATOM 2640 C C . LYS B 1 75 ? 38.046 58.595 113.782 1.00 18.31 55 LYS B C 1
ATOM 2641 O O . LYS B 1 75 ? 37.564 57.751 113.027 1.00 18.53 55 LYS B O 1
ATOM 2647 N N . LEU B 1 76 ? 37.322 59.259 114.676 1.00 17.93 56 LEU B N 1
ATOM 2648 C CA . LEU B 1 76 ? 35.892 58.991 114.787 1.00 16.30 56 LEU B CA 1
ATOM 2649 C C . LEU B 1 76 ? 35.138 59.514 113.553 1.00 16.92 56 LEU B C 1
ATOM 2650 O O . LEU B 1 76 ? 34.130 58.941 113.158 1.00 16.74 56 LEU B O 1
ATOM 2655 N N . ALA B 1 77 ? 35.632 60.578 112.921 1.00 17.06 57 ALA B N 1
ATOM 2656 C CA . ALA B 1 77 ? 35.031 61.048 111.664 1.00 17.86 57 ALA B CA 1
ATOM 2657 C C . ALA B 1 77 ? 35.202 60.014 110.554 1.00 18.30 57 ALA B C 1
ATOM 2658 O O . ALA B 1 77 ? 34.296 59.798 109.756 1.00 19.01 57 ALA B O 1
ATOM 2660 N N . GLY B 1 78 ? 36.373 59.381 110.499 1.00 17.11 58 GLY B N 1
ATOM 2661 C CA . GLY B 1 78 ? 36.642 58.335 109.521 1.00 17.71 58 GLY B CA 1
ATOM 2662 C C . GLY B 1 78 ? 35.723 57.145 109.725 1.00 17.26 58 GLY B C 1
ATOM 2663 O O . GLY B 1 78 ? 35.153 56.592 108.774 1.00 18.63 58 GLY B O 1
ATOM 2664 N N . ILE B 1 79 ? 35.550 56.775 110.983 1.00 16.34 59 ILE B N 1
ATOM 2665 C CA . ILE B 1 79 ? 34.677 55.679 111.346 1.00 15.75 59 ILE B CA 1
ATOM 2666 C C . ILE B 1 79 ? 33.255 55.987 110.892 1.00 16.27 59 ILE B C 1
ATOM 2667 O O . ILE B 1 79 ? 32.533 55.120 110.370 1.00 17.02 59 ILE B O 1
ATOM 2672 N N . ASN B 1 80 ? 32.834 57.225 111.094 1.00 16.77 60 ASN B N 1
ATOM 2673 C CA . ASN B 1 80 ? 31.475 57.562 110.739 1.00 14.90 60 ASN B CA 1
ATOM 2674 C C . ASN B 1 80 ? 31.274 57.761 109.226 1.00 16.13 60 ASN B C 1
ATOM 2675 O O . ASN B 1 80 ? 30.190 57.416 108.708 1.00 16.72 60 ASN B O 1
ATOM 2680 N N . ALA B 1 81 ? 32.290 58.251 108.510 1.00 16.39 61 ALA B N 1
ATOM 2681 C CA . ALA B 1 81 ? 32.220 58.273 107.050 1.00 16.96 61 ALA B CA 1
ATOM 2682 C C . ALA B 1 81 ? 32.006 56.856 106.535 1.00 17.02 61 ALA B C 1
ATOM 2683 O O . ALA B 1 81 ? 31.199 56.639 105.640 1.00 15.90 61 ALA B O 1
ATOM 2685 N N . ALA B 1 82 ? 32.727 55.886 107.105 1.00 16.89 62 ALA B N 1
ATOM 2686 C CA . ALA B 1 82 ? 32.580 54.485 106.683 1.00 16.04 62 ALA B CA 1
ATOM 2687 C C . ALA B 1 82 ? 31.186 53.939 107.013 1.00 15.50 62 ALA B C 1
ATOM 2688 O O . ALA B 1 82 ? 30.602 53.222 106.219 1.00 16.41 62 ALA B O 1
ATOM 2690 N N . ARG B 1 83 ? 30.658 54.290 108.176 1.00 14.26 63 ARG B N 1
ATOM 2691 C CA . ARG B 1 83 ? 29.292 53.903 108.522 1.00 14.29 63 ARG B CA 1
ATOM 2692 C C . ARG B 1 83 ? 28.292 54.422 107.505 1.00 14.74 63 ARG B C 1
ATOM 2693 O O . ARG B 1 83 ? 27.361 53.717 107.131 1.00 14.98 63 ARG B O 1
ATOM 2701 N N . PHE B 1 84 ? 28.459 55.667 107.069 1.00 15.09 64 PHE B N 1
ATOM 2702 C CA . PHE B 1 84 ? 27.500 56.220 106.126 1.00 15.86 64 PHE B CA 1
ATOM 2703 C C . PHE B 1 84 ? 27.627 55.500 104.782 1.00 16.11 64 PHE B C 1
ATOM 2704 O O . PHE B 1 84 ? 26.637 55.206 104.117 1.00 16.16 64 PHE B O 1
ATOM 2712 N N . HIS B 1 85 ? 28.860 55.236 104.383 1.00 17.66 65 HIS B N 1
ATOM 2713 C CA . HIS B 1 85 ? 29.126 54.534 103.133 1.00 22.06 65 HIS B CA 1
ATOM 2714 C C . HIS B 1 85 ? 28.605 53.100 103.161 1.00 22.14 65 HIS B C 1
ATOM 2715 O O . HIS B 1 85 ? 28.116 52.576 102.153 1.00 22.50 65 HIS B O 1
ATOM 2722 N N . ASP B 1 86 ? 28.683 52.477 104.332 1.00 19.03 66 ASP B N 1
ATOM 2723 C CA . ASP B 1 86 ? 28.366 51.062 104.476 1.00 18.20 66 ASP B CA 1
ATOM 2724 C C . ASP B 1 86 ? 26.874 50.780 104.683 1.00 18.74 66 ASP B C 1
ATOM 2725 O O . ASP B 1 86 ? 26.431 49.642 104.551 1.00 19.88 66 ASP B O 1
ATOM 2730 N N . TRP B 1 87 ? 26.126 51.802 105.081 1.00 15.44 67 TRP B N 1
ATOM 2731 C CA . TRP B 1 87 ? 24.726 51.689 105.425 1.00 14.44 67 TRP B CA 1
ATOM 2732 C C . TRP B 1 87 ? 23.904 51.237 104.224 1.00 17.60 67 TRP B C 1
ATOM 2733 O O . TRP B 1 87 ? 24.111 51.732 103.117 1.00 18.22 67 TRP B O 1
ATOM 2744 N N . GLN B 1 88 ? 22.994 50.303 104.453 1.00 16.89 68 GLN B N 1
ATOM 2745 C CA . GLN B 1 88 ? 22.024 49.905 103.437 1.00 17.57 68 GLN B CA 1
ATOM 2746 C C . GLN B 1 88 ? 20.810 49.331 104.158 1.00 15.38 68 GLN B C 1
ATOM 2747 O O . GLN B 1 88 ? 20.927 48.735 105.244 1.00 15.17 68 GLN B O 1
ATOM 2753 N N . PRO B 1 89 ? 19.612 49.521 103.584 1.00 16.96 69 PRO B N 1
ATOM 2754 C CA . PRO B 1 89 ? 18.380 49.389 104.363 1.00 18.95 69 PRO B CA 1
ATOM 2755 C C . PRO B 1 89 ? 17.866 47.971 104.593 1.00 17.02 69 PRO B C 1
ATOM 2756 O O . PRO B 1 89 ? 16.855 47.813 105.292 1.00 18.15 69 PRO B O 1
ATOM 2760 N N . ASP B 1 90 ? 18.545 46.957 104.053 1.00 16.37 70 ASP B N 1
ATOM 2761 C CA . ASP B 1 90 ? 18.163 45.582 104.312 1.00 17.18 70 ASP B CA 1
ATOM 2762 C C . ASP B 1 90 ? 18.756 45.117 105.647 1.00 17.10 70 ASP B C 1
ATOM 2763 O O . ASP B 1 90 ? 19.802 44.469 105.677 1.00 19.02 70 ASP B O 1
ATOM 2768 N N . PHE B 1 91 ? 18.083 45.464 106.743 1.00 14.34 71 PHE B N 1
ATOM 2769 C CA . PHE B 1 91 ? 18.580 45.189 108.081 1.00 15.31 71 PHE B CA 1
ATOM 2770 C C . PHE B 1 91 ? 18.306 43.749 108.493 1.00 17.09 71 PHE B C 1
ATOM 2771 O O . PHE B 1 91 ? 17.203 43.226 108.306 1.00 17.82 71 PHE B O 1
ATOM 2779 N N . THR B 1 92 ? 19.327 43.109 109.048 1.00 15.40 72 THR B N 1
ATOM 2780 C CA . THR B 1 92 ? 19.221 41.759 109.598 1.00 15.63 72 THR B CA 1
ATOM 2781 C C . THR B 1 92 ? 20.064 41.685 110.876 1.00 16.05 72 THR B C 1
ATOM 2782 O O . THR B 1 92 ? 20.866 42.584 111.146 1.00 15.31 72 THR B O 1
ATOM 2786 N N . PRO B 1 93 ? 19.906 40.607 111.663 1.00 18.13 73 PRO B N 1
ATOM 2787 C CA . PRO B 1 93 ? 20.723 40.497 112.873 1.00 16.49 73 PRO B CA 1
ATOM 2788 C C . PRO B 1 93 ? 22.219 40.366 112.589 1.00 14.44 73 PRO B C 1
ATOM 2789 O O . PRO B 1 93 ? 23.023 40.628 113.477 1.00 16.71 73 PRO B O 1
ATOM 2793 N N . ALA B 1 94 ? 22.600 40.028 111.356 1.00 15.27 74 ALA B N 1
ATOM 2794 C CA . ALA B 1 94 ? 24.016 39.981 111.010 1.00 16.33 74 ALA B CA 1
ATOM 2795 C C . ALA B 1 94 ? 24.626 41.363 110.801 1.00 15.59 74 ALA B C 1
ATOM 2796 O O . ALA B 1 94 ? 25.834 41.510 110.897 1.00 15.86 74 ALA B O 1
ATOM 2798 N N . ASN B 1 95 ? 23.803 42.369 110.487 1.00 14.49 75 ASN B N 1
ATOM 2799 C CA . ASN B 1 95 ? 24.334 43.703 110.179 1.00 13.37 75 ASN B CA 1
ATOM 2800 C C . ASN B 1 95 ? 23.722 44.821 111.011 1.00 13.80 75 ASN B C 1
ATOM 2801 O O . ASN B 1 95 ? 24.070 45.972 110.823 1.00 15.23 75 ASN B O 1
ATOM 2806 N N . ALA B 1 96 ? 22.876 44.461 111.964 1.00 13.29 76 ALA B N 1
ATOM 2807 C CA . ALA B 1 96 ? 22.143 45.444 112.757 1.00 13.04 76 ALA B CA 1
ATOM 2808 C C . ALA B 1 96 ? 21.789 44.851 114.124 1.00 12.36 76 ALA B C 1
ATOM 2809 O O . ALA B 1 96 ? 22.002 43.666 114.363 1.00 13.06 76 ALA B O 1
ATOM 2811 N N . ARG B 1 97 ? 21.292 45.703 115.022 1.00 12.50 77 ARG B N 1
ATOM 2812 C CA . ARG B 1 97 ? 20.913 45.307 116.370 1.00 12.76 77 ARG B CA 1
ATOM 2813 C C . ARG B 1 97 ? 19.744 46.145 116.844 1.00 12.40 77 ARG B C 1
ATOM 2814 O O . ARG B 1 97 ? 19.618 47.329 116.465 1.00 14.26 77 ARG B O 1
ATOM 2822 N N . GLN B 1 98 ? 18.902 45.550 117.691 1.00 13.13 78 GLN B N 1
ATOM 2823 C CA . GLN B 1 98 ? 17.779 46.263 118.280 1.00 12.32 78 GLN B CA 1
ATOM 2824 C C . GLN B 1 98 ? 18.243 47.524 118.975 1.00 12.32 78 GLN B C 1
ATOM 2825 O O . GLN B 1 98 ? 19.192 47.490 119.747 1.00 13.99 78 GLN B O 1
ATOM 2831 N N . ALA B 1 99 ? 17.554 48.629 118.711 1.00 13.14 79 ALA B N 1
ATOM 2832 C CA . ALA B 1 99 ? 17.941 49.945 119.246 1.00 15.36 79 ALA B CA 1
ATOM 2833 C C . ALA B 1 99 ? 18.133 49.911 120.761 1.00 15.17 79 ALA B C 1
ATOM 2834 O O . ALA B 1 99 ? 19.085 50.467 121.277 1.00 15.32 79 ALA B O 1
ATOM 2836 N N . ILE B 1 100 ? 17.205 49.287 121.474 1.00 15.08 80 ILE B N 1
ATOM 2837 C CA . ILE B 1 100 ? 17.285 49.336 122.931 1.00 16.34 80 ILE B CA 1
ATOM 2838 C C . ILE B 1 100 ? 18.498 48.588 123.456 1.00 16.57 80 ILE B C 1
ATOM 2839 O O . ILE B 1 100 ? 18.917 48.826 124.591 1.00 18.10 80 ILE B O 1
ATOM 2844 N N . LEU B 1 101 ? 19.082 47.708 122.640 1.00 15.62 81 LEU B N 1
ATOM 2845 C CA . LEU B 1 101 ? 20.282 46.981 123.042 1.00 14.93 81 LEU B CA 1
ATOM 2846 C C . LEU B 1 101 ? 21.570 47.627 122.506 1.00 18.00 81 LEU B C 1
ATOM 2847 O O . LEU B 1 101 ? 22.620 47.491 123.131 1.00 19.97 81 LEU B O 1
ATOM 2852 N N . ALA B 1 102 ? 21.492 48.293 121.349 1.00 15.46 82 ALA B N 1
ATOM 2853 C CA . ALA B 1 102 ? 22.670 48.871 120.724 1.00 14.65 82 ALA B CA 1
ATOM 2854 C C . ALA B 1 102 ? 23.162 50.143 121.423 1.00 14.95 82 ALA B C 1
ATOM 2855 O O . ALA B 1 102 ? 24.367 50.363 121.544 1.00 14.85 82 ALA B O 1
ATOM 2857 N N . PHE B 1 103 ? 22.231 50.974 121.872 1.00 14.94 83 PHE B N 1
ATOM 2858 C CA . PHE B 1 103 ? 22.573 52.248 122.490 1.00 15.34 83 PHE B CA 1
ATOM 2859 C C . PHE B 1 103 ? 23.205 52.049 123.876 1.00 16.75 83 PHE B C 1
ATOM 2860 O O . PHE B 1 103 ? 22.701 51.285 124.687 1.00 17.58 83 PHE B O 1
ATOM 2868 N N . LYS B 1 104 ? 24.300 52.759 124.123 1.00 15.25 84 LYS B N 1
ATOM 2869 C CA . LYS B 1 104 ? 24.953 52.761 125.429 1.00 14.84 84 LYS B CA 1
ATOM 2870 C C . LYS B 1 104 ? 25.278 54.166 125.888 1.00 16.56 84 LYS B C 1
ATOM 2871 O O . LYS B 1 104 ? 25.699 55.018 125.111 1.00 19.47 84 LYS B O 1
ATOM 2877 N N . GLY B 1 105 ? 25.162 54.391 127.180 1.00 17.99 85 GLY B N 1
ATOM 2878 C CA . GLY B 1 105 ? 25.435 55.707 127.710 1.00 20.77 85 GLY B CA 1
ATOM 2879 C C . GLY B 1 105 ? 24.581 55.909 128.924 1.00 23.07 85 GLY B C 1
ATOM 2880 O O . GLY B 1 105 ? 23.880 54.994 129.324 1.00 26.46 85 GLY B O 1
ATOM 2881 N N . ASP B 1 106 ? 24.683 57.086 129.535 1.00 23.45 86 ASP B N 1
ATOM 2882 C CA . ASP B 1 106 ? 24.072 57.310 130.829 1.00 26.84 86 ASP B CA 1
ATOM 2883 C C . ASP B 1 106 ? 22.586 56.947 130.860 1.00 20.02 86 ASP B C 1
ATOM 2884 O O . ASP B 1 106 ? 22.151 56.275 131.803 1.00 22.55 86 ASP B O 1
ATOM 2889 N N . VAL B 1 107 ? 21.795 57.385 129.881 1.00 17.82 87 VAL B N 1
ATOM 2890 C CA . VAL B 1 107 ? 20.362 57.030 129.903 1.00 17.89 87 VAL B CA 1
ATOM 2891 C C . VAL B 1 107 ? 20.192 55.527 129.878 1.00 16.05 87 VAL B C 1
ATOM 2892 O O . VAL B 1 107 ? 19.364 54.953 130.592 1.00 16.79 87 VAL B O 1
ATOM 2896 N N . TYR B 1 108 ? 20.985 54.866 129.050 1.00 16.43 88 TYR B N 1
ATOM 2897 C CA . TYR B 1 108 ? 20.858 53.419 128.874 1.00 16.51 88 TYR B CA 1
ATOM 2898 C C . TYR B 1 108 ? 21.449 52.661 130.065 1.00 16.95 88 TYR B C 1
ATOM 2899 O O . TYR B 1 108 ? 21.047 51.540 130.346 1.00 18.71 88 TYR B O 1
ATOM 2908 N N . THR B 1 109 ? 22.353 53.305 130.793 1.00 19.52 89 THR B N 1
ATOM 2909 C CA . THR B 1 109 ? 22.871 52.711 132.014 1.00 21.17 89 THR B CA 1
ATOM 2910 C C . THR B 1 109 ? 21.759 52.676 133.063 1.00 21.06 89 THR B C 1
ATOM 2911 O O . THR B 1 109 ? 21.615 51.701 133.814 1.00 21.52 89 THR B O 1
ATOM 2915 N N . GLY B 1 110 ? 20.960 53.732 133.091 1.00 19.00 90 GLY B N 1
ATOM 2916 C CA . GLY B 1 110 ? 19.832 53.780 134.010 1.00 17.84 90 GLY B CA 1
ATOM 2917 C C . GLY B 1 110 ? 18.728 52.816 133.605 1.00 19.23 90 GLY B C 1
ATOM 2918 O O . GLY B 1 110 ? 18.092 52.179 134.442 1.00 19.97 90 GLY B O 1
ATOM 2919 N N . LEU B 1 111 ? 18.500 52.701 132.303 1.00 16.87 91 LEU B N 1
ATOM 2920 C CA . LEU B 1 111 ? 17.438 51.849 131.778 1.00 16.24 91 LEU B CA 1
ATOM 2921 C C . LEU B 1 111 ? 17.738 50.365 132.050 1.00 17.58 91 LEU B C 1
ATOM 2922 O O . LEU B 1 111 ? 16.853 49.581 132.409 1.00 18.68 91 LEU B O 1
ATOM 2927 N N . GLN B 1 112 ? 19.003 50.008 131.854 1.00 18.43 92 GLN B N 1
ATOM 2928 C CA . GLN B 1 112 ? 19.520 48.653 132.045 1.00 20.73 92 GLN B CA 1
ATOM 2929 C C . GLN B 1 112 ? 18.700 47.576 131.311 1.00 19.46 92 GLN B C 1
ATOM 2930 O O . GLN B 1 112 ? 18.226 46.606 131.911 1.00 20.72 92 GLN B O 1
ATOM 2936 N N . ALA B 1 113 ? 18.577 47.735 129.999 1.00 18.57 93 ALA B N 1
ATOM 2937 C CA . ALA B 1 113 ? 17.780 46.818 129.203 1.00 21.13 93 ALA B CA 1
ATOM 2938 C C . ALA B 1 113 ? 18.345 45.395 129.260 1.00 21.44 93 ALA B C 1
ATOM 2939 O O . ALA B 1 113 ? 17.617 44.438 129.019 1.00 21.75 93 ALA B O 1
ATOM 2941 N N . GLU B 1 114 ? 19.624 45.242 129.610 1.00 20.22 94 GLU B N 1
ATOM 2942 C CA . GLU B 1 114 ? 20.226 43.904 129.672 1.00 23.98 94 GLU B CA 1
ATOM 2943 C C . GLU B 1 114 ? 19.612 43.022 130.760 1.00 26.35 94 GLU B C 1
ATOM 2944 O O . GLU B 1 114 ? 19.802 41.804 130.749 1.00 26.83 94 GLU B O 1
ATOM 2950 N N . THR B 1 115 ? 18.859 43.608 131.685 1.00 25.52 95 THR B N 1
ATOM 2951 C CA . THR B 1 115 ? 18.174 42.794 132.686 1.00 27.48 95 THR B CA 1
ATOM 2952 C C . THR B 1 115 ? 16.665 42.681 132.428 1.00 27.42 95 THR B C 1
ATOM 2953 O O . THR B 1 115 ? 15.937 42.186 133.281 1.00 26.24 95 THR B O 1
ATOM 2957 N N . PHE B 1 116 ? 16.187 43.122 131.265 1.00 22.80 96 PHE B N 1
ATOM 2958 C CA . PHE B 1 116 ? 14.756 42.992 130.936 1.00 21.86 96 PHE B CA 1
ATOM 2959 C C . PHE B 1 116 ? 14.338 41.551 130.675 1.00 23.00 96 PHE B C 1
ATOM 2960 O O . PHE B 1 116 ? 15.075 40.804 130.043 1.00 24.70 96 PHE B O 1
ATOM 2968 N N . SER B 1 117 ? 13.141 41.188 131.124 1.00 25.60 97 SER B N 1
ATOM 2969 C CA . SER B 1 117 ? 12.493 39.948 130.699 1.00 28.94 97 SER B CA 1
ATOM 2970 C C . SER B 1 117 ? 11.869 40.149 129.330 1.00 27.91 97 SER B C 1
ATOM 2971 O O . SER B 1 117 ? 11.755 41.284 128.865 1.00 23.98 97 SER B O 1
ATOM 2974 N N . GLU B 1 118 ? 11.455 39.070 128.674 1.00 28.27 98 GLU B N 1
ATOM 2975 C CA . GLU B 1 118 ? 10.785 39.229 127.386 1.00 29.25 98 GLU B CA 1
ATOM 2976 C C . GLU B 1 118 ? 9.473 40.014 127.577 1.00 28.43 98 GLU B C 1
ATOM 2977 O O . GLU B 1 118 ? 9.071 40.752 126.686 1.00 27.08 98 GLU B O 1
ATOM 2983 N N . ASP B 1 119 ? 8.824 39.868 128.731 1.00 26.25 99 ASP B N 1
ATOM 2984 C CA . ASP B 1 119 ? 7.612 40.643 129.013 1.00 28.66 99 ASP B CA 1
ATOM 2985 C C . ASP B 1 119 ? 7.942 42.143 129.193 1.00 24.68 99 ASP B C 1
ATOM 2986 O O . ASP B 1 119 ? 7.145 43.003 128.807 1.00 23.12 99 ASP B O 1
ATOM 2991 N N . ASP B 1 120 ? 9.100 42.453 129.787 1.00 23.03 100 ASP B N 1
ATOM 2992 C CA . ASP B 1 120 ? 9.547 43.841 129.875 1.00 21.69 100 ASP B CA 1
ATOM 2993 C C . ASP B 1 120 ? 9.755 44.384 128.465 1.00 21.16 100 ASP B C 1
ATOM 2994 O O . ASP B 1 120 ? 9.372 45.517 128.161 1.00 18.47 100 ASP B O 1
ATOM 2999 N N . PHE B 1 121 ? 10.371 43.591 127.596 1.00 22.08 101 PHE B N 1
ATOM 3000 C CA . PHE B 1 121 ? 10.566 44.063 126.229 1.00 19.75 101 PHE B CA 1
ATOM 3001 C C . PHE B 1 121 ? 9.263 44.305 125.515 1.00 19.59 101 PHE B C 1
ATOM 3002 O O . PHE B 1 121 ? 9.160 45.251 124.739 1.00 17.93 101 PHE B O 1
ATOM 3010 N N . ASP B 1 122 ? 8.270 43.451 125.758 1.00 21.90 102 ASP B N 1
ATOM 3011 C CA . ASP B 1 122 ? 6.963 43.634 125.142 1.00 20.15 102 ASP B CA 1
ATOM 3012 C C . ASP B 1 122 ? 6.310 44.934 125.597 1.00 20.10 102 ASP B C 1
ATOM 3013 O O . ASP B 1 122 ? 5.762 45.660 124.777 1.00 19.26 102 ASP B O 1
ATOM 3018 N N . PHE B 1 123 ? 6.402 45.249 126.884 1.00 19.73 103 PHE B N 1
ATOM 3019 C CA . PHE B 1 123 ? 5.796 46.464 127.407 1.00 18.91 103 PHE B CA 1
ATOM 3020 C C . PHE B 1 123 ? 6.550 47.670 126.834 1.00 16.93 103 PHE B C 1
ATOM 3021 O O . PHE B 1 123 ? 5.942 48.669 126.446 1.00 18.16 103 PHE B O 1
ATOM 3029 N N . ALA B 1 124 ? 7.879 47.567 126.807 1.00 17.85 104 ALA B N 1
ATOM 3030 C CA . ALA B 1 124 ? 8.708 48.615 126.221 1.00 17.13 104 ALA B CA 1
ATOM 3031 C C . ALA B 1 124 ? 8.346 48.823 124.753 1.00 16.59 104 ALA B C 1
ATOM 3032 O O . ALA B 1 124 ? 8.205 49.959 124.301 1.00 16.11 104 ALA B O 1
ATOM 3034 N N . GLN B 1 125 ? 8.194 47.734 124.007 1.00 16.55 105 GLN B N 1
ATOM 3035 C CA . GLN B 1 125 ? 7.889 47.859 122.577 1.00 19.13 105 GLN B CA 1
ATOM 3036 C C . GLN B 1 125 ? 6.570 48.613 122.359 1.00 18.62 105 GLN B C 1
ATOM 3037 O O . GLN B 1 125 ? 6.409 49.365 121.380 1.00 19.62 105 GLN B O 1
ATOM 3043 N N . GLN B 1 126 ? 5.620 48.442 123.279 1.00 17.34 106 GLN B N 1
ATOM 3044 C CA . GLN B 1 126 ? 4.355 49.162 123.200 1.00 19.10 106 GLN B CA 1
ATOM 3045 C C . GLN B 1 126 ? 4.429 50.624 123.659 1.00 21.41 106 GLN B C 1
ATOM 3046 O O . GLN B 1 126 ? 3.704 51.452 123.119 1.00 24.33 106 GLN B O 1
ATOM 3052 N N . HIS B 1 127 ? 5.301 50.952 124.623 1.00 16.89 107 HIS B N 1
ATOM 3053 C CA . HIS B 1 127 ? 5.192 52.215 125.334 1.00 14.85 107 HIS B CA 1
ATOM 3054 C C . HIS B 1 127 ? 6.424 53.125 125.290 1.00 18.12 107 HIS B C 1
ATOM 3055 O O . HIS B 1 127 ? 6.364 54.226 125.788 1.00 21.95 107 HIS B O 1
ATOM 3062 N N . LEU B 1 128 ? 7.533 52.646 124.750 1.00 16.25 108 LEU B N 1
ATOM 3063 C CA . LEU B 1 128 ? 8.775 53.419 124.716 1.00 15.57 108 LEU B CA 1
ATOM 3064 C C . LEU B 1 128 ? 9.199 53.701 123.274 1.00 15.58 108 LEU B C 1
ATOM 3065 O O . LEU B 1 128 ? 9.119 52.819 122.425 1.00 15.03 108 LEU B O 1
ATOM 3070 N N . ARG B 1 129 ? 9.640 54.924 123.012 1.00 15.89 109 ARG B N 1
ATOM 3071 C CA . ARG B 1 129 ? 10.195 55.287 121.716 1.00 16.65 109 ARG B CA 1
ATOM 3072 C C . ARG B 1 129 ? 11.480 56.071 121.935 1.00 15.95 109 ARG B C 1
ATOM 3073 O O . ARG B 1 129 ? 11.589 56.857 122.881 1.00 16.23 109 ARG B O 1
ATOM 3097 N N . LEU B 1 131 ? 13.943 58.802 120.064 1.00 13.94 111 LEU B N 1
ATOM 3098 C CA . LEU B 1 131 ? 14.070 59.748 118.961 1.00 13.57 111 LEU B CA 1
ATOM 3099 C C . LEU B 1 131 ? 15.464 59.574 118.328 1.00 14.19 111 LEU B C 1
ATOM 3100 O O . LEU B 1 131 ? 16.403 59.116 118.987 1.00 15.21 111 LEU B O 1
ATOM 3105 N N . SER B 1 132 ? 15.616 59.959 117.067 1.00 13.54 112 SER B N 1
ATOM 3106 C CA . SER B 1 132 ? 16.870 59.700 116.363 1.00 13.35 112 SER B CA 1
ATOM 3107 C C . SER B 1 132 ? 17.024 60.605 115.189 1.00 14.28 112 SER B C 1
ATOM 3108 O O . SER B 1 132 ? 16.118 60.728 114.378 1.00 14.70 112 SER B O 1
ATOM 3111 N N . GLY B 1 133 ? 18.188 61.229 115.066 1.00 13.52 113 GLY B N 1
ATOM 3112 C CA . GLY B 1 133 ? 18.443 62.083 113.925 1.00 13.80 113 GLY B CA 1
ATOM 3113 C C . GLY B 1 133 ? 18.330 61.358 112.600 1.00 15.67 113 GLY B C 1
ATOM 3114 O O . GLY B 1 133 ? 17.844 61.930 111.621 1.00 16.06 113 GLY B O 1
ATOM 3115 N N . LEU B 1 134 ? 18.791 60.106 112.555 1.00 13.82 114 LEU B N 1
ATOM 3116 C CA . LEU B 1 134 ? 18.787 59.328 111.321 1.00 13.39 114 LEU B CA 1
ATOM 3117 C C . LEU B 1 134 ? 17.496 58.561 111.114 1.00 13.69 114 LEU B C 1
ATOM 3118 O O . LEU B 1 134 ? 16.979 58.539 110.008 1.00 14.45 114 LEU B O 1
ATOM 3123 N N . TYR B 1 135 ? 16.974 57.929 112.170 1.00 14.38 115 TYR B N 1
ATOM 3124 C CA . TYR B 1 135 ? 15.832 57.033 112.029 1.00 13.59 115 TYR B CA 1
ATOM 3125 C C . TYR B 1 135 ? 14.493 57.680 112.367 1.00 14.22 115 TYR B C 1
ATOM 3126 O O . TYR B 1 135 ? 13.437 57.086 112.110 1.00 15.07 115 TYR B O 1
ATOM 3135 N N . GLY B 1 136 ? 14.542 58.872 112.947 1.00 13.80 116 GLY B N 1
ATOM 3136 C CA . GLY B 1 136 ? 13.327 59.596 113.308 1.00 14.34 116 GLY B CA 1
ATOM 3137 C C . GLY B 1 136 ? 12.783 59.114 114.619 1.00 14.54 116 GLY B C 1
ATOM 3138 O O . GLY B 1 136 ? 12.927 59.783 115.635 1.00 15.85 116 GLY B O 1
ATOM 3139 N N . VAL B 1 137 ? 12.124 57.951 114.560 1.00 13.96 117 VAL B N 1
ATOM 3140 C CA . VAL B 1 137 ? 11.523 57.286 115.708 1.00 14.07 117 VAL B CA 1
ATOM 3141 C C . VAL B 1 137 ? 11.920 55.828 115.640 1.00 14.74 117 VAL B C 1
ATOM 3142 O O . VAL B 1 137 ? 11.723 55.166 114.605 1.00 17.02 117 VAL B O 1
ATOM 3146 N N . LEU B 1 138 ? 12.471 55.336 116.737 1.00 13.68 118 LEU B N 1
ATOM 3147 C CA . LEU B 1 138 ? 12.828 53.922 116.891 1.00 15.12 118 LEU B CA 1
ATOM 3148 C C . LEU B 1 138 ? 11.967 53.289 117.975 1.00 14.77 118 LEU B C 1
ATOM 3149 O O . LEU B 1 138 ? 11.790 53.846 119.064 1.00 14.57 118 LEU B O 1
ATOM 3154 N N . ARG B 1 139 ? 11.442 52.121 117.659 1.00 14.99 119 ARG B N 1
ATOM 3155 C CA . ARG B 1 139 ? 10.917 51.214 118.655 1.00 15.42 119 ARG B CA 1
ATOM 3156 C C . ARG B 1 139 ? 12.068 50.446 119.305 1.00 16.65 119 ARG B C 1
ATOM 3157 O O . ARG B 1 139 ? 13.098 50.205 118.680 1.00 16.47 119 ARG B O 1
ATOM 3165 N N . PRO B 1 140 ? 11.893 50.042 120.562 1.00 15.06 120 PRO B N 1
ATOM 3166 C CA . PRO B 1 140 ? 12.944 49.301 121.277 1.00 17.13 120 PRO B CA 1
ATOM 3167 C C . PRO B 1 140 ? 13.520 48.105 120.501 1.00 15.85 120 PRO B C 1
ATOM 3168 O O . PRO B 1 140 ? 14.737 47.941 120.476 1.00 15.33 120 PRO B O 1
ATOM 3172 N N . LEU B 1 141 ? 12.676 47.333 119.826 1.00 16.20 121 LEU B N 1
ATOM 3173 C CA . LEU B 1 141 ? 13.145 46.137 119.136 1.00 16.33 121 LEU B CA 1
ATOM 3174 C C . LEU B 1 141 ? 13.503 46.390 117.668 1.00 15.46 121 LEU B C 1
ATOM 3175 O O . LEU B 1 141 ? 13.856 45.454 116.960 1.00 15.17 121 LEU B O 1
ATOM 3180 N N . ASP B 1 142 ? 13.418 47.645 117.208 1.00 13.81 122 ASP B N 1
ATOM 3181 C CA . ASP B 1 142 ? 13.790 47.983 115.831 1.00 13.94 122 ASP B CA 1
ATOM 3182 C C . ASP B 1 142 ? 15.295 47.765 115.608 1.00 14.59 122 ASP B C 1
ATOM 3183 O O . ASP B 1 142 ? 16.115 48.356 116.312 1.00 15.07 122 ASP B O 1
ATOM 3188 N N . LEU B 1 143 ? 15.656 46.940 114.628 1.00 14.50 123 LEU B N 1
ATOM 3189 C CA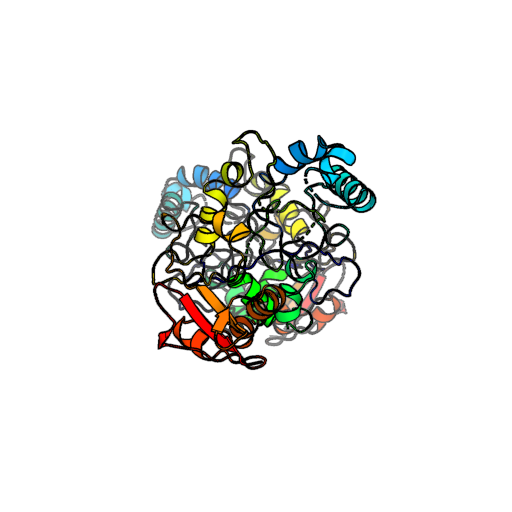 . LEU B 1 143 ? 17.063 46.838 114.209 1.00 13.00 123 LEU B CA 1
ATOM 3190 C C . LEU B 1 143 ? 17.566 48.169 113.709 1.00 14.01 123 LEU B C 1
ATOM 3191 O O . LEU B 1 143 ? 16.849 48.886 113.004 1.00 14.80 123 LEU B O 1
ATOM 3204 N N . GLN B 1 145 ? 21.334 49.900 111.985 1.00 13.50 125 GLN B N 1
ATOM 3205 C CA . GLN B 1 145 ? 22.732 49.914 111.600 1.00 13.54 125 GLN B CA 1
ATOM 3206 C C . GLN B 1 145 ? 23.396 51.130 112.225 1.00 13.46 125 GLN B C 1
ATOM 3207 O O . GLN B 1 145 ? 22.753 52.138 112.510 1.00 13.36 125 GLN B O 1
ATOM 3213 N N . PRO B 1 146 ? 24.708 51.038 112.449 1.00 14.69 126 PRO B N 1
ATOM 3214 C CA . PRO B 1 146 ? 25.403 52.073 113.213 1.00 14.06 126 PRO B CA 1
ATOM 3215 C C . PRO B 1 146 ? 25.507 53.396 112.477 1.00 14.51 126 PRO B C 1
ATOM 3216 O O . PRO B 1 146 ? 25.606 53.437 111.251 1.00 14.95 126 PRO B O 1
ATOM 3220 N N . TYR B 1 147 ? 25.486 54.478 113.254 1.00 15.67 127 TYR B N 1
ATOM 3221 C CA . TYR B 1 147 ? 25.514 55.828 112.708 1.00 15.62 127 TYR B CA 1
ATOM 3222 C C . TYR B 1 147 ? 25.860 56.819 113.815 1.00 14.10 127 TYR B C 1
ATOM 3223 O O . TYR B 1 147 ? 25.705 56.507 115.002 1.00 15.22 127 TYR B O 1
ATOM 3232 N N . ARG B 1 148 ? 26.237 58.030 113.409 1.00 13.60 128 ARG B N 1
ATOM 3233 C CA . ARG B 1 148 ? 26.280 59.182 114.312 1.00 13.86 128 ARG B CA 1
ATOM 3234 C C . ARG B 1 148 ? 25.647 60.340 113.542 1.00 15.48 128 ARG B C 1
ATOM 3235 O O . ARG B 1 148 ? 26.163 60.748 112.512 1.00 16.97 128 ARG B O 1
ATOM 3243 N N . LEU B 1 149 ? 24.486 60.797 114.002 1.00 15.78 129 LEU B N 1
ATOM 3244 C CA . LEU B 1 149 ? 23.816 61.916 113.365 1.00 14.76 129 LEU B CA 1
ATOM 3245 C C . LEU B 1 149 ? 22.903 62.524 114.408 1.00 16.05 129 LEU B C 1
ATOM 3246 O O . LEU B 1 149 ? 21.738 62.139 114.527 1.00 16.40 129 LEU B O 1
ATOM 3251 N N . GLU B 1 150 ? 23.447 63.423 115.218 1.00 17.12 130 GLU B N 1
ATOM 3252 C CA . GLU B 1 150 ? 22.656 63.998 116.318 1.00 16.91 130 GLU B CA 1
ATOM 3253 C C . GLU B 1 150 ? 21.536 64.878 115.764 1.00 16.22 130 GLU B C 1
ATOM 3254 O O . GLU B 1 150 ? 21.676 65.497 114.714 1.00 17.85 130 GLU B O 1
ATOM 3268 N N . GLY B 1 152 ? 20.388 67.739 116.506 1.00 19.76 132 GLY B N 1
ATOM 3269 C CA . GLY B 1 152 ? 20.739 69.138 116.354 1.00 20.57 132 GLY B CA 1
ATOM 3270 C C . GLY B 1 152 ? 21.791 69.485 115.300 1.00 23.24 132 GLY B C 1
ATOM 3271 O O . GLY B 1 152 ? 22.147 70.656 115.166 1.00 23.69 132 GLY B O 1
ATOM 3272 N N . ILE B 1 153 ? 22.290 68.495 114.560 1.00 20.26 133 ILE B N 1
ATOM 3273 C CA . ILE B 1 153 ? 23.329 68.728 113.557 1.00 22.55 133 ILE B CA 1
ATOM 3274 C C . ILE B 1 153 ? 22.746 69.510 112.386 1.00 24.16 133 ILE B C 1
ATOM 3275 O O . ILE B 1 153 ? 21.686 69.177 111.883 1.00 23.38 133 ILE B O 1
ATOM 3280 N N . ARG B 1 154 ? 23.443 70.544 111.938 1.00 25.40 134 ARG B N 1
ATOM 3281 C CA . ARG B 1 154 ? 22.914 71.363 110.852 1.00 27.32 134 ARG B CA 1
ATOM 3282 C C . ARG B 1 154 ? 23.343 70.799 109.513 1.00 29.10 134 ARG B C 1
ATOM 3283 O O . ARG B 1 154 ? 24.150 71.386 108.785 1.00 31.42 134 ARG B O 1
ATOM 3291 N N . LEU B 1 155 ? 22.785 69.633 109.207 1.00 27.05 135 LEU B N 1
ATOM 3292 C CA . LEU B 1 155 ? 23.017 68.940 107.947 1.00 26.13 135 LEU B CA 1
ATOM 3293 C C . LEU B 1 155 ? 22.029 69.430 106.894 1.00 28.18 135 LEU B C 1
ATOM 3294 O O . LEU B 1 155 ? 20.825 69.208 106.981 1.00 26.02 135 LEU B O 1
ATOM 3299 N N . GLU B 1 156 ? 22.563 70.102 105.890 1.00 31.64 136 GLU B N 1
ATOM 3300 C CA . GLU B 1 156 ? 21.748 70.667 104.840 1.00 30.97 136 GLU B CA 1
ATOM 3301 C C . GLU B 1 156 ? 21.181 69.521 104.047 1.00 26.43 136 GLU B C 1
ATOM 3302 O O . GLU B 1 156 ? 21.840 68.501 103.857 1.00 27.68 136 GLU B O 1
ATOM 3308 N N . ASN B 1 157 ? 19.955 69.693 103.578 1.00 27.38 137 ASN B N 1
ATOM 3309 C CA . ASN B 1 157 ? 19.259 68.627 102.895 1.00 26.79 137 ASN B CA 1
ATOM 3310 C C . ASN B 1 157 ? 18.209 69.201 101.963 1.00 28.73 137 ASN B C 1
ATOM 3311 O O . ASN B 1 157 ? 18.023 70.415 101.894 1.00 28.15 137 ASN B O 1
ATOM 3316 N N . ALA B 1 158 ? 17.521 68.327 101.244 1.00 30.82 138 ALA B N 1
ATOM 3317 C CA . ALA B 1 158 ? 16.526 68.756 100.261 1.00 35.08 138 ALA B CA 1
ATOM 3318 C C . ALA B 1 158 ? 15.366 69.544 100.869 1.00 34.77 138 ALA B C 1
ATOM 3319 O O . ALA B 1 158 ? 14.691 70.294 100.168 1.00 32.05 138 ALA B O 1
ATOM 3321 N N . ARG B 1 159 ? 15.122 69.369 102.165 1.00 28.89 139 ARG B N 1
ATOM 3322 C CA . ARG B 1 159 ? 13.958 69.963 102.790 1.00 27.95 139 ARG B CA 1
ATOM 3323 C C . ARG B 1 159 ? 14.292 71.187 103.623 1.00 29.18 139 ARG B C 1
ATOM 3324 O O . ARG B 1 159 ? 13.395 71.843 104.147 1.00 33.30 139 ARG B O 1
ATOM 3332 N N . GLY B 1 160 ? 15.571 71.505 103.761 1.00 27.14 140 GLY B N 1
ATOM 3333 C CA . GLY B 1 160 ? 15.950 72.632 104.586 1.00 26.73 140 GLY B CA 1
ATOM 3334 C C . GLY B 1 160 ? 17.372 72.598 105.074 1.00 29.35 140 GLY B C 1
ATOM 3335 O O . GLY B 1 160 ? 18.197 71.837 104.570 1.00 30.36 140 GLY B O 1
ATOM 3336 N N . LYS B 1 161 ? 17.648 73.440 106.065 1.00 27.98 141 LYS B N 1
ATOM 3337 C CA . LYS B 1 161 ? 18.999 73.688 106.538 1.00 29.77 141 LYS B CA 1
ATOM 3338 C C . LYS B 1 161 ? 19.430 72.736 107.637 1.00 27.44 141 LYS B C 1
ATOM 3339 O O . LYS B 1 161 ? 20.623 72.676 107.975 1.00 27.59 141 LYS B O 1
ATOM 3345 N N . ASP B 1 162 ? 18.469 72.028 108.229 1.00 23.65 142 ASP B N 1
ATOM 3346 C CA . ASP B 1 162 ? 18.781 71.192 109.371 1.00 20.45 142 ASP B CA 1
ATOM 3347 C C . ASP B 1 162 ? 17.803 70.026 109.482 1.00 20.86 142 ASP B C 1
ATOM 3348 O O . ASP B 1 162 ? 16.918 69.886 108.650 1.00 20.90 142 ASP B O 1
ATOM 3353 N N . LEU B 1 163 ? 17.977 69.178 110.491 1.00 17.72 143 LEU B N 1
ATOM 3354 C CA . LEU B 1 163 ? 17.140 67.984 110.595 1.00 16.11 143 LEU B CA 1
ATOM 3355 C C . LEU B 1 163 ? 15.738 68.234 111.140 1.00 17.08 143 LEU B C 1
ATOM 3356 O O . LEU B 1 163 ? 14.826 67.450 110.895 1.00 17.39 143 LEU B O 1
ATOM 3361 N N . TYR B 1 164 ? 15.547 69.305 111.893 1.00 18.56 144 TYR B N 1
ATOM 3362 C CA . TYR B 1 164 ? 14.198 69.674 112.282 1.00 18.01 144 TYR B CA 1
ATOM 3363 C C . TYR B 1 164 ? 13.381 70.036 111.063 1.00 18.58 144 TYR B C 1
ATOM 3364 O O . TYR B 1 164 ? 12.217 69.662 110.986 1.00 18.98 144 TYR B O 1
ATOM 3373 N N . GLN B 1 165 ? 13.979 70.763 110.118 1.00 18.84 145 GLN B N 1
ATOM 3374 C CA . GLN B 1 165 ? 13.295 71.104 108.878 1.00 20.94 145 GLN B CA 1
ATOM 3375 C C . GLN B 1 165 ? 13.039 69.834 108.056 1.00 19.13 145 GLN B C 1
ATOM 3376 O O . GLN B 1 165 ? 11.945 69.648 107.521 1.00 21.41 145 GLN B O 1
ATOM 3382 N N . PHE B 1 166 ? 14.009 68.917 108.030 1.00 18.40 146 PHE B N 1
ATOM 3383 C CA . PHE B 1 166 ? 13.856 67.668 107.301 1.00 19.43 146 PHE B CA 1
ATOM 3384 C C . PHE B 1 166 ? 12.682 66.835 107.850 1.00 17.55 146 PHE B C 1
ATOM 3385 O O . PHE B 1 166 ? 11.801 66.370 107.099 1.00 18.56 146 PHE B O 1
ATOM 3393 N N . TRP B 1 167 ? 12.670 66.625 109.165 1.00 17.36 147 TRP B N 1
ATOM 3394 C CA . TRP B 1 167 ? 11.698 65.692 109.717 1.00 17.46 147 TRP B CA 1
ATOM 3395 C C . TRP B 1 167 ? 10.317 66.308 109.762 1.00 18.10 147 TRP B C 1
ATOM 3396 O O . TRP B 1 167 ? 9.325 65.591 109.710 1.00 20.14 147 TRP B O 1
ATOM 3407 N N . GLY B 1 168 ? 10.254 67.629 109.880 1.00 17.58 148 GLY B N 1
ATOM 3408 C CA . GLY B 1 168 ? 8.965 68.310 109.944 1.00 18.60 148 GLY B CA 1
ATOM 3409 C C . GLY B 1 168 ? 7.996 67.691 110.936 1.00 19.49 148 GLY B C 1
ATOM 3410 O O . GLY B 1 168 ? 8.292 67.569 112.128 1.00 19.86 148 GLY B O 1
ATOM 3411 N N . ASP B 1 169 ? 6.830 67.284 110.429 1.00 19.51 149 ASP B N 1
ATOM 3412 C CA . ASP B 1 169 ? 5.787 66.680 111.256 1.00 18.20 149 ASP B CA 1
ATOM 3413 C C . ASP B 1 169 ? 5.885 65.155 111.284 1.00 17.97 149 ASP B C 1
ATOM 3414 O O . ASP B 1 169 ? 5.058 64.505 111.935 1.00 18.68 149 ASP B O 1
ATOM 3419 N N . ILE B 1 170 ? 6.829 64.589 110.533 1.00 17.50 150 ILE B N 1
ATOM 3420 C CA . ILE B 1 170 ? 6.887 63.137 110.339 1.00 15.85 150 ILE B CA 1
ATOM 3421 C C . ILE B 1 170 ? 7.039 62.402 111.659 1.00 16.52 150 ILE B C 1
ATOM 3422 O O . ILE B 1 170 ? 6.385 61.381 111.894 1.00 15.75 150 ILE B O 1
ATOM 3427 N N . ILE B 1 171 ? 7.940 62.888 112.506 1.00 15.79 151 ILE B N 1
ATOM 3428 C CA . ILE B 1 171 ? 8.171 62.258 113.790 1.00 15.00 151 ILE B CA 1
ATOM 3429 C C . ILE B 1 171 ? 6.916 62.312 114.660 1.00 16.18 151 ILE B C 1
ATOM 3430 O O . ILE B 1 171 ? 6.487 61.295 115.215 1.00 16.08 151 ILE B O 1
ATOM 3435 N N . THR B 1 172 ? 6.293 63.483 114.752 1.00 17.13 152 THR B N 1
ATOM 3436 C CA . THR B 1 172 ? 5.067 63.619 115.531 1.00 16.94 152 THR B CA 1
ATOM 3437 C C . THR B 1 172 ? 3.952 62.714 114.987 1.00 16.95 152 THR B C 1
ATOM 3438 O O . THR B 1 172 ? 3.196 62.088 115.750 1.00 17.00 152 THR B O 1
ATOM 3442 N N . ASN B 1 173 ? 3.836 62.643 113.663 1.00 16.78 153 ASN B N 1
ATOM 3443 C CA . ASN B 1 173 ? 2.804 61.791 113.063 1.00 18.15 153 ASN B CA 1
ATOM 3444 C C . ASN B 1 173 ? 3.048 60.315 113.374 1.00 17.34 153 ASN B C 1
ATOM 3445 O O . ASN B 1 173 ? 2.099 59.549 113.608 1.00 17.23 153 ASN B O 1
ATOM 3450 N N . LYS B 1 174 ? 4.316 59.913 113.396 1.00 16.27 154 LYS B N 1
ATOM 3451 C CA . LYS B 1 174 ? 4.637 58.527 113.721 1.00 15.25 154 LYS B CA 1
ATOM 3452 C C . LYS B 1 174 ? 4.340 58.233 115.189 1.00 17.87 154 LYS B C 1
ATOM 3453 O O . LYS B 1 174 ? 3.874 57.159 115.543 1.00 19.14 154 LYS B O 1
ATOM 3459 N N . LEU B 1 175 ? 4.603 59.192 116.061 1.00 17.39 155 LEU B N 1
ATOM 3460 C CA . LEU B 1 175 ? 4.279 58.991 117.470 1.00 16.84 155 LEU B CA 1
ATOM 3461 C C . LEU B 1 175 ? 2.763 58.904 117.664 1.00 17.95 155 LEU B C 1
ATOM 3462 O O . LEU B 1 175 ? 2.271 58.100 118.447 1.00 18.81 155 LEU B O 1
ATOM 3467 N N . ASN B 1 176 ? 2.018 59.705 116.918 1.00 18.04 156 ASN B N 1
ATOM 3468 C CA . ASN B 1 176 ? 0.560 59.660 116.995 1.00 18.27 156 ASN B CA 1
ATOM 3469 C C . ASN B 1 176 ? 0.011 58.277 116.593 1.00 20.14 156 ASN B C 1
ATOM 3470 O O . ASN B 1 176 ? -1.008 57.832 117.119 1.00 19.94 156 ASN B O 1
ATOM 3475 N N . GLU B 1 177 ? 0.688 57.589 115.681 1.00 18.75 157 GLU B N 1
ATOM 3476 C CA . GLU B 1 177 ? 0.272 56.231 115.327 1.00 19.94 157 GLU B CA 1
ATOM 3477 C C . GLU B 1 177 ? 0.325 55.291 116.542 1.00 20.91 157 GLU B C 1
ATOM 3478 O O . GLU B 1 177 ? -0.482 54.346 116.637 1.00 23.66 157 GLU B O 1
ATOM 3484 N N . ALA B 1 178 ? 1.248 55.552 117.468 1.00 20.63 158 ALA B N 1
ATOM 3485 C CA . ALA B 1 178 ? 1.413 54.738 118.679 1.00 22.68 158 ALA B CA 1
ATOM 3486 C C . ALA B 1 178 ? 0.496 55.188 119.818 1.00 25.27 158 ALA B C 1
ATOM 3487 O O . ALA B 1 178 ? 0.549 54.621 120.916 1.00 27.34 158 ALA B O 1
ATOM 3489 N N . LEU B 1 179 ? -0.315 56.218 119.568 1.00 20.73 159 LEU B N 1
ATOM 3490 C CA . LEU B 1 179 ? -1.219 56.751 120.588 1.00 20.16 159 LEU B CA 1
ATOM 3491 C C . LEU B 1 179 ? -2.655 56.362 120.300 1.00 18.63 159 LEU B C 1
ATOM 3492 O O . LEU B 1 179 ? -3.042 56.235 119.150 1.00 19.12 159 LEU B O 1
ATOM 3497 N N . ALA B 1 180 ? -3.423 56.140 121.361 1.00 19.50 160 ALA B N 1
ATOM 3498 C CA . ALA B 1 180 ? -4.836 55.792 121.226 1.00 20.08 160 ALA B CA 1
ATOM 3499 C C . ALA B 1 180 ? -5.617 56.878 120.475 1.00 21.25 160 ALA B C 1
ATOM 3500 O O . ALA B 1 180 ? -5.440 58.074 120.698 1.00 22.07 160 ALA B O 1
ATOM 3502 N N . ALA B 1 181 ? -6.481 56.452 119.571 1.00 21.92 161 ALA B N 1
ATOM 3503 C CA . ALA B 1 181 ? -7.206 57.402 118.728 1.00 25.21 161 ALA B CA 1
ATOM 3504 C C . ALA B 1 181 ? -8.064 58.416 119.512 1.00 27.68 161 ALA B C 1
ATOM 3505 O O . ALA B 1 181 ? -8.163 59.590 119.101 1.00 26.12 161 ALA B O 1
ATOM 3507 N N A GLN B 1 182 ? -8.682 57.909 120.581 0.61 29.37 162 GLN B N 1
ATOM 3508 N N B GLN B 1 182 ? -8.622 58.034 120.662 0.39 30.44 162 GLN B N 1
ATOM 3509 C CA A GLN B 1 182 ? -9.505 58.690 121.499 0.61 36.57 162 GLN B CA 1
ATOM 3510 C CA B GLN B 1 182 ? -9.666 58.866 121.291 0.39 35.95 162 GLN B CA 1
ATOM 3511 C C A GLN B 1 182 ? -9.179 58.368 122.955 0.61 44.83 162 GLN B C 1
ATOM 3512 C C B GLN B 1 182 ? -9.410 59.453 122.699 0.39 43.42 162 GLN B C 1
ATOM 3513 O O A GLN B 1 182 ? -8.572 57.338 123.265 0.61 45.06 162 GLN B O 1
ATOM 3514 O O B GLN B 1 182 ? -9.499 60.674 122.869 0.39 43.24 162 GLN B O 1
ATOM 3525 N N A GLY B 1 183 ? -9.624 59.246 123.847 0.61 47.94 163 GLY B N 1
ATOM 3526 N N B GLY B 1 183 ? -9.123 58.608 123.693 0.39 47.83 163 GLY B N 1
ATOM 3527 C CA A GLY B 1 183 ? -9.336 59.109 125.256 0.61 47.57 163 GLY B CA 1
ATOM 3528 C CA B GLY B 1 183 ? -9.171 59.005 125.100 0.39 47.66 163 GLY B CA 1
ATOM 3529 C C A GLY B 1 183 ? -8.083 59.878 125.612 0.61 44.06 163 GLY B C 1
ATOM 3530 C C B GLY B 1 183 ? -7.994 59.837 125.590 0.39 43.46 163 GLY B C 1
ATOM 3531 O O A GLY B 1 183 ? -7.321 60.327 124.751 0.61 41.28 163 GLY B O 1
ATOM 3532 O O B GLY B 1 183 ? -7.199 60.315 124.779 0.39 41.51 163 GLY B O 1
ATOM 3533 N N . ASP B 1 184 ? -7.876 60.024 126.908 1.00 39.82 164 ASP B N 1
ATOM 3534 C CA . ASP B 1 184 ? -6.771 60.793 127.425 1.00 38.14 164 ASP B CA 1
ATOM 3535 C C . ASP B 1 184 ? -5.478 60.025 127.204 1.00 28.54 164 ASP B C 1
ATOM 3536 O O . ASP B 1 184 ? -5.328 58.890 127.662 1.00 25.04 164 ASP B O 1
ATOM 3541 N N . ASN B 1 185 ? -4.554 60.669 126.492 1.00 23.75 165 ASN B N 1
ATOM 3542 C CA . ASN B 1 185 ? -3.205 60.147 126.296 1.00 21.98 165 ASN B CA 1
ATOM 3543 C C . ASN B 1 185 ? -2.170 61.043 126.946 1.00 21.92 165 ASN B C 1
ATOM 3544 O O . ASN B 1 185 ? -2.364 62.259 127.043 1.00 22.36 165 ASN B O 1
ATOM 3549 N N A VAL B 1 186 ? -1.044 60.440 127.319 0.33 22.01 166 VAL B N 1
ATOM 3550 N N B VAL B 1 186 ? -1.071 60.452 127.405 0.67 21.68 166 VAL B N 1
ATOM 3551 C CA A VAL B 1 186 ? 0.086 61.173 127.874 0.33 21.89 166 VAL B CA 1
ATOM 3552 C CA B VAL B 1 186 ? 0.075 61.252 127.809 0.67 21.76 166 VAL B CA 1
ATOM 3553 C C A VAL B 1 186 ? 1.398 60.733 127.230 0.33 20.27 166 VAL B C 1
ATOM 3554 C C B VAL B 1 186 ? 1.329 60.754 127.115 0.67 19.86 166 VAL B C 1
ATOM 3555 O O A VAL B 1 186 ? 1.674 59.538 127.131 0.33 20.68 166 VAL B O 1
ATOM 3556 O O B VAL B 1 186 ? 1.476 59.560 126.847 0.67 21.06 166 VAL B O 1
ATOM 3563 N N . VAL B 1 187 ? 2.201 61.702 126.791 1.00 17.69 167 VAL B N 1
ATOM 3564 C CA . VAL B 1 187 ? 3.546 61.419 126.316 1.00 17.69 167 VAL B CA 1
ATOM 3565 C C . VAL B 1 187 ? 4.476 61.889 127.436 1.00 17.79 167 VAL B C 1
ATOM 3566 O O . VAL B 1 187 ? 4.406 63.029 127.908 1.00 17.83 167 VAL B O 1
ATOM 3570 N N . ILE B 1 188 ? 5.321 60.974 127.888 1.00 18.25 168 ILE B N 1
ATOM 3571 C CA . ILE B 1 188 ? 6.236 61.266 128.969 1.00 16.66 168 ILE B CA 1
ATOM 3572 C C . ILE B 1 188 ? 7.545 61.673 128.310 1.00 17.27 168 ILE B C 1
ATOM 3573 O O . ILE B 1 188 ? 8.223 60.862 127.662 1.00 18.43 168 ILE B O 1
ATOM 3578 N N . ASN B 1 189 ? 7.861 62.956 128.399 1.00 17.80 169 ASN B N 1
ATOM 3579 C CA . ASN B 1 189 ? 9.066 63.471 127.784 1.00 18.46 169 ASN B CA 1
ATOM 3580 C C . ASN B 1 189 ? 10.263 63.259 128.701 1.00 17.14 169 ASN B C 1
ATOM 3581 O O . ASN B 1 189 ? 10.510 64.054 129.610 1.00 17.97 169 ASN B O 1
ATOM 3586 N N . LEU B 1 190 ? 11.006 62.187 128.444 1.00 15.37 170 LEU B N 1
ATOM 3587 C CA . LEU B 1 190 ? 12.258 61.876 129.138 1.00 15.48 170 LEU B CA 1
ATOM 3588 C C . LEU B 1 190 ? 13.461 62.009 128.197 1.00 16.86 170 LEU B C 1
ATOM 3589 O O . LEU B 1 190 ? 14.484 61.369 128.398 1.00 16.64 170 LEU B O 1
ATOM 3594 N N . ALA B 1 191 ? 13.315 62.866 127.190 1.00 17.00 171 ALA B N 1
ATOM 3595 C CA . ALA B 1 191 ? 14.373 63.137 126.212 1.00 17.43 171 ALA B CA 1
ATOM 3596 C C . ALA B 1 191 ? 15.013 64.493 126.459 1.00 18.85 171 ALA B C 1
ATOM 3597 O O . ALA B 1 191 ? 14.436 65.367 127.136 1.00 17.91 171 ALA B O 1
ATOM 3599 N N . SER B 1 192 ? 16.193 64.685 125.883 1.00 17.98 172 SER B N 1
ATOM 3600 C CA . SER B 1 192 ? 16.825 65.997 125.956 1.00 18.28 172 SER B CA 1
ATOM 3601 C C . SER B 1 192 ? 16.099 66.968 125.034 1.00 16.38 172 SER B C 1
ATOM 3602 O O . SER B 1 192 ? 15.379 66.559 124.114 1.00 17.09 172 SER B O 1
ATOM 3605 N N . ASP B 1 193 ? 16.278 68.261 125.288 1.00 17.54 173 ASP B N 1
ATOM 3606 C CA . ASP B 1 193 ? 15.623 69.280 124.496 1.00 19.20 173 ASP B CA 1
ATOM 3607 C C . ASP B 1 193 ? 16.009 69.181 123.023 1.00 18.59 173 ASP B C 1
ATOM 3608 O O . ASP B 1 193 ? 15.180 69.418 122.122 1.00 18.18 173 ASP B O 1
ATOM 3613 N N . GLU B 1 194 ? 17.276 68.842 122.768 1.00 17.73 174 GLU B N 1
ATOM 3614 C CA . GLU B 1 194 ? 17.752 68.692 121.395 1.00 17.50 174 GLU B CA 1
ATOM 3615 C C . GLU B 1 194 ? 16.856 67.714 120.623 1.00 18.36 174 GLU B C 1
ATOM 3616 O O . GLU B 1 194 ? 16.564 67.925 119.450 1.00 17.70 174 GLU B O 1
ATOM 3622 N N . TYR B 1 195 ? 16.450 66.641 121.283 1.00 16.44 175 TYR B N 1
ATOM 3623 C CA . TYR B 1 195 ? 15.622 65.615 120.644 1.00 15.91 175 TYR B CA 1
ATOM 3624 C C . TYR B 1 195 ? 14.134 65.964 120.709 1.00 17.29 175 TYR B C 1
ATOM 3625 O O . TYR B 1 195 ? 13.419 65.870 119.697 1.00 17.20 175 TYR B O 1
ATOM 3634 N N . PHE B 1 196 ? 13.658 66.449 121.849 1.00 16.33 176 PHE B N 1
ATOM 3635 C CA . PHE B 1 196 ? 12.225 66.727 121.939 1.00 17.43 176 PHE B CA 1
ATOM 3636 C C . PHE B 1 196 ? 11.775 67.864 121.012 1.00 17.54 176 PHE B C 1
ATOM 3637 O O . PHE B 1 196 ? 10.607 67.943 120.652 1.00 18.16 176 PHE B O 1
ATOM 3645 N N . LYS B 1 197 ? 12.702 68.719 120.600 1.00 19.52 177 LYS B N 1
ATOM 3646 C CA . LYS B 1 197 ? 12.400 69.820 119.692 1.00 20.33 177 LYS B CA 1
ATOM 3647 C C . LYS B 1 197 ? 11.861 69.307 118.350 1.00 19.68 177 LYS B C 1
ATOM 3648 O O . LYS B 1 197 ? 11.196 70.058 117.623 1.00 20.92 177 LYS B O 1
ATOM 3654 N N . SER B 1 198 ? 12.120 68.028 118.041 1.00 17.95 178 SER B N 1
ATOM 3655 C CA . SER B 1 198 ? 11.632 67.407 116.803 1.00 15.98 178 SER B CA 1
ATOM 3656 C C . SER B 1 198 ? 10.168 66.992 116.902 1.00 17.51 178 SER B C 1
ATOM 3657 O O . SER B 1 198 ? 9.588 66.554 115.919 1.00 19.19 178 SER B O 1
ATOM 3660 N N . VAL B 1 199 ? 9.606 67.087 118.102 1.00 14.65 179 VAL B N 1
ATOM 3661 C CA . VAL B 1 199 ? 8.189 66.799 118.352 1.00 15.14 179 VAL B CA 1
ATOM 3662 C C . VAL B 1 199 ? 7.397 68.113 118.343 1.00 19.48 179 VAL B C 1
ATOM 3663 O O . VAL B 1 199 ? 7.856 69.134 118.869 1.00 19.32 179 VAL B O 1
ATOM 3667 N N . LYS B 1 200 ? 6.206 68.091 117.745 1.00 19.17 180 LYS B N 1
ATOM 3668 C CA . LYS B 1 200 ? 5.364 69.294 117.660 1.00 18.14 180 LYS B CA 1
ATOM 3669 C C . LYS B 1 200 ? 4.150 69.169 118.604 1.00 18.74 180 LYS B C 1
ATOM 3670 O O . LYS B 1 200 ? 3.164 68.514 118.257 1.00 19.00 180 LYS B O 1
ATOM 3676 N N . PRO B 1 201 ? 4.228 69.771 119.805 1.00 20.26 181 PRO B N 1
ATOM 3677 C CA . PRO B 1 201 ? 3.141 69.579 120.777 1.00 21.87 181 PRO B CA 1
ATOM 3678 C C . PRO B 1 201 ? 1.755 69.938 120.258 1.00 22.89 181 PRO B C 1
ATOM 3679 O O . PRO B 1 201 ? 0.801 69.252 120.634 1.00 22.37 181 PRO B O 1
ATOM 3683 N N . LYS B 1 202 ? 1.634 70.946 119.396 1.00 22.82 182 LYS B N 1
ATOM 3684 C CA . LYS B 1 202 ? 0.308 71.354 118.930 1.00 24.76 182 LYS B CA 1
ATOM 3685 C C . LYS B 1 202 ? -0.312 70.294 118.026 1.00 24.22 182 LYS B C 1
ATOM 3686 O O . LYS B 1 202 ? -1.525 70.289 117.824 1.00 24.86 182 LYS B O 1
ATOM 3692 N N . LYS B 1 203 ? 0.515 69.420 117.470 1.00 21.52 183 LYS B N 1
ATOM 3693 C CA . LYS B 1 203 ? 0.028 68.347 116.608 1.00 20.26 183 LYS B CA 1
ATOM 3694 C C . LYS B 1 203 ? 0.018 66.955 117.255 1.00 20.43 183 LYS B C 1
ATOM 3695 O O . LYS B 1 203 ? -0.400 65.981 116.633 1.00 19.86 183 LYS B O 1
ATOM 3701 N N . LEU B 1 204 ? 0.517 66.864 118.480 1.00 19.31 184 LEU B N 1
ATOM 3702 C CA . LEU B 1 204 ? 0.676 65.573 119.158 1.00 18.90 184 LEU B CA 1
ATOM 3703 C C . LEU B 1 204 ? -0.637 65.239 119.879 1.00 19.65 184 LEU B C 1
ATOM 3704 O O . LEU B 1 204 ? -1.180 66.105 120.567 1.00 20.00 184 LEU B O 1
ATOM 3709 N N . ASN B 1 205 ? -1.135 64.007 119.733 1.00 19.62 185 ASN B N 1
ATOM 3710 C CA . ASN B 1 205 ? -2.439 63.621 120.292 1.00 19.22 185 ASN B CA 1
ATOM 3711 C C . ASN B 1 205 ? -2.289 63.151 121.742 1.00 19.94 185 ASN B C 1
ATOM 3712 O O . ASN B 1 205 ? -2.620 62.020 122.092 1.00 19.90 185 ASN B O 1
ATOM 3717 N N . ALA B 1 206 ? -1.750 64.035 122.569 1.00 21.64 186 ALA B N 1
ATOM 3718 C CA . ALA B 1 206 ? -1.498 63.718 123.962 1.00 20.68 186 ALA B CA 1
ATOM 3719 C C . ALA B 1 206 ? -1.166 64.968 124.728 1.00 20.99 186 ALA B C 1
ATOM 3720 O O . ALA B 1 206 ? -0.724 65.958 124.140 1.00 21.63 186 ALA B O 1
ATOM 3722 N N . GLU B 1 207 ? -1.342 64.909 126.048 1.00 21.86 187 GLU B N 1
ATOM 3723 C CA . GLU B 1 207 ? -0.739 65.887 126.932 1.00 21.56 187 GLU B CA 1
ATOM 3724 C C . GLU B 1 207 ? 0.684 65.427 127.209 1.00 22.65 187 GLU B C 1
ATOM 3725 O O . GLU B 1 207 ? 0.966 64.233 127.241 1.00 23.04 187 GLU B O 1
ATOM 3731 N N . ILE B 1 208 ? 1.572 66.392 127.380 1.00 20.16 188 ILE B N 1
ATOM 3732 C CA . ILE B 1 208 ? 2.977 66.116 127.631 1.00 18.22 188 ILE B CA 1
ATOM 3733 C C . ILE B 1 208 ? 3.273 66.293 129.115 1.00 21.37 188 ILE B C 1
ATOM 3734 O O . ILE B 1 208 ? 2.904 67.311 129.722 1.00 21.82 188 ILE B O 1
ATOM 3739 N N . ILE B 1 209 ? 3.939 65.290 129.688 1.00 22.58 189 ILE B N 1
ATOM 3740 C CA . ILE B 1 209 ? 4.455 65.376 131.064 1.00 21.77 189 ILE B CA 1
ATOM 3741 C C . ILE B 1 209 ? 5.957 65.204 131.024 1.00 22.12 189 ILE B C 1
ATOM 3742 O O . ILE B 1 209 ? 6.449 64.255 130.423 1.00 19.97 189 ILE B O 1
ATOM 3747 N N . LYS B 1 210 ? 6.673 66.131 131.646 1.00 20.63 190 LYS B N 1
ATOM 3748 C CA . LYS B 1 210 ? 8.133 66.124 131.619 1.00 19.15 190 LYS B CA 1
ATOM 3749 C C . LYS B 1 210 ? 8.676 65.897 133.025 1.00 20.25 190 LYS B C 1
ATOM 3750 O O . LYS B 1 210 ? 8.677 66.834 133.833 1.00 21.13 190 LYS B O 1
ATOM 3756 N N . PRO B 1 211 ? 9.116 64.664 133.327 1.00 20.48 191 PRO B N 1
ATOM 3757 C CA . PRO B 1 211 ? 9.822 64.472 134.599 1.00 20.83 191 PRO B CA 1
ATOM 3758 C C . PRO B 1 211 ? 11.144 65.204 134.563 1.00 21.89 191 PRO B C 1
ATOM 3759 O O . PRO B 1 211 ? 11.889 65.098 133.579 1.00 21.84 191 PRO B O 1
ATOM 3763 N N . VAL B 1 212 ? 11.429 65.930 135.639 1.00 18.55 192 VAL B N 1
ATOM 3764 C CA . VAL B 1 212 ? 12.636 66.732 135.780 1.00 20.53 192 VAL B CA 1
ATOM 3765 C C . VAL B 1 212 ? 13.380 66.255 137.026 1.00 22.08 192 VAL B C 1
ATOM 3766 O O . VAL B 1 212 ? 12.761 66.112 138.074 1.00 21.75 192 VAL B O 1
ATOM 3770 N N . PHE B 1 213 ? 14.689 66.025 136.901 1.00 21.80 193 PHE B N 1
ATOM 3771 C CA . PHE B 1 213 ? 15.503 65.472 137.989 1.00 20.56 193 PHE B CA 1
ATOM 3772 C C . PHE B 1 213 ? 16.538 66.494 138.468 1.00 20.17 193 PHE B C 1
ATOM 3773 O O . PHE B 1 213 ? 17.391 66.938 137.697 1.00 24.06 193 PHE B O 1
ATOM 3781 N N . LEU B 1 214 ? 16.444 66.866 139.743 1.00 20.83 194 LEU B N 1
ATOM 3782 C CA . LEU B 1 214 ? 17.288 67.900 140.314 1.00 22.75 194 LEU B CA 1
ATOM 3783 C C . LEU B 1 214 ? 18.162 67.282 141.384 1.00 25.96 194 LEU B C 1
ATOM 3784 O O . LEU B 1 214 ? 17.694 66.475 142.193 1.00 26.26 194 LEU B O 1
ATOM 3789 N N . ASP B 1 215 ? 19.434 67.660 141.360 1.00 25.07 195 ASP B N 1
ATOM 3790 C CA . ASP B 1 215 ? 20.401 67.177 142.328 1.00 25.88 195 ASP B CA 1
ATOM 3791 C C . ASP B 1 215 ? 20.980 68.364 143.087 1.00 27.15 195 ASP B C 1
ATOM 3792 O O . ASP B 1 215 ? 21.048 69.478 142.570 1.00 29.51 195 ASP B O 1
ATOM 3797 N N . GLU B 1 216 ? 21.356 68.112 144.330 1.00 27.72 196 GLU B N 1
ATOM 3798 C CA . GLU B 1 216 ? 21.706 69.181 145.264 1.00 30.70 196 GLU B CA 1
ATOM 3799 C C . GLU B 1 216 ? 23.190 69.569 145.196 1.00 33.38 196 GLU B C 1
ATOM 3800 O O . GLU B 1 216 ? 24.048 68.702 145.192 1.00 36.27 196 GLU B O 1
ATOM 3806 N N . LYS B 1 217 ? 23.469 70.871 145.144 1.00 39.16 197 LYS B N 1
ATOM 3807 C CA . LYS B 1 217 ? 24.824 71.400 145.381 1.00 46.18 197 LYS B CA 1
ATOM 3808 C C . LYS B 1 217 ? 24.726 72.697 146.160 1.00 47.47 197 LYS B C 1
ATOM 3809 O O . LYS B 1 217 ? 24.016 73.606 145.747 1.00 47.12 197 LYS B O 1
ATOM 3815 N N . ASN B 1 218 ? 25.433 72.789 147.282 1.00 55.32 198 ASN B N 1
ATOM 3816 C CA . ASN B 1 218 ? 25.319 73.950 148.174 1.00 56.01 198 ASN B CA 1
ATOM 3817 C C . ASN B 1 218 ? 23.887 74.195 148.632 1.00 52.73 198 ASN B C 1
ATOM 3818 O O . ASN B 1 218 ? 23.426 75.341 148.709 1.00 55.32 198 ASN B O 1
ATOM 3823 N N . GLY B 1 219 ? 23.173 73.121 148.946 1.00 47.32 199 GLY B N 1
ATOM 3824 C CA . GLY B 1 219 ? 21.826 73.263 149.465 1.00 43.22 199 GLY B CA 1
ATOM 3825 C C . GLY B 1 219 ? 20.839 73.764 148.429 1.00 47.98 199 GLY B C 1
ATOM 3826 O O . GLY B 1 219 ? 19.659 74.014 148.748 1.00 46.63 199 GLY B O 1
ATOM 3827 N N . LYS B 1 220 ? 21.328 73.889 147.192 1.00 52.54 200 LYS B N 1
ATOM 3828 C CA . LYS B 1 220 ? 20.524 74.281 146.039 1.00 54.24 200 LYS B CA 1
ATOM 3829 C C . LYS B 1 220 ? 20.355 73.101 145.100 1.00 47.07 200 LYS B C 1
ATOM 3830 O O . LYS B 1 220 ? 21.283 72.326 144.887 1.00 48.25 200 LYS B O 1
ATOM 3836 N N . PHE B 1 221 ? 19.170 72.997 144.524 1.00 39.89 201 PHE B N 1
ATOM 3837 C CA . PHE B 1 221 ? 18.864 71.936 143.576 1.00 36.02 201 PHE B CA 1
ATOM 3838 C C . PHE B 1 221 ? 18.947 72.457 142.146 1.00 38.95 201 PHE B C 1
ATOM 3839 O O . PHE B 1 221 ? 18.348 73.481 141.821 1.00 39.95 201 PHE B O 1
ATOM 3847 N N . LYS B 1 222 ? 19.686 71.755 141.289 1.00 36.49 202 LYS B N 1
ATOM 3848 C CA . LYS B 1 222 ? 19.697 72.083 139.871 1.00 35.61 202 LYS B CA 1
ATOM 3849 C C . LYS B 1 222 ? 19.869 70.823 139.039 1.00 29.49 202 LYS B C 1
ATOM 3850 O O . LYS B 1 222 ? 20.078 69.745 139.587 1.00 26.80 202 LYS B O 1
ATOM 3856 N N . ILE B 1 223 ? 19.755 70.979 137.722 1.00 30.35 203 ILE B N 1
ATOM 3857 C CA . ILE B 1 223 ? 19.960 69.875 136.787 1.00 28.59 203 ILE B CA 1
ATOM 3858 C C . ILE B 1 223 ? 21.450 69.615 136.602 1.00 30.86 203 ILE B C 1
ATOM 3859 O O . ILE B 1 223 ? 22.178 70.479 136.141 1.00 36.33 203 ILE B O 1
ATOM 3864 N N . ILE B 1 224 ? 21.905 68.425 136.984 1.00 27.38 204 ILE B N 1
ATOM 3865 C CA . ILE B 1 224 ? 23.287 68.023 136.777 1.00 31.33 204 ILE B CA 1
ATOM 3866 C C . ILE B 1 224 ? 23.256 66.933 135.712 1.00 31.64 204 ILE B C 1
ATOM 3867 O O . ILE B 1 224 ? 22.730 65.843 135.935 1.00 29.60 204 ILE B O 1
ATOM 3872 N N . SER B 1 225 ? 23.819 67.249 134.551 1.00 29.78 205 SER B N 1
ATOM 3873 C CA . SER B 1 225 ? 23.580 66.479 133.333 1.00 29.01 205 SER B CA 1
ATOM 3874 C C . SER B 1 225 ? 23.845 64.977 133.465 1.00 28.65 205 SER B C 1
ATOM 3875 O O . SER B 1 225 ? 23.002 64.178 133.046 1.00 27.23 205 SER B O 1
ATOM 3878 N N . PHE B 1 226 ? 24.978 64.569 134.031 1.00 32.70 206 PHE B N 1
ATOM 3879 C CA . PHE B 1 226 ? 25.276 63.133 134.001 1.00 38.43 206 PHE B CA 1
ATOM 3880 C C . PHE B 1 226 ? 24.304 62.414 134.934 1.00 35.78 206 PHE B C 1
ATOM 3881 O O . PHE B 1 226 ? 23.836 61.309 134.594 1.00 29.06 206 PHE B O 1
ATOM 3889 N N . TYR B 1 227 ? 23.939 63.063 136.049 1.00 30.64 207 TYR B N 1
ATOM 3890 C CA . TYR B 1 227 ? 22.887 62.541 136.914 1.00 25.74 207 TYR B CA 1
ATOM 3891 C C . TYR B 1 227 ? 21.539 62.499 136.219 1.00 23.06 207 TYR B C 1
ATOM 3892 O O . TYR B 1 227 ? 20.858 61.486 136.254 1.00 22.69 207 TYR B O 1
ATOM 3901 N N . ALA B 1 228 ? 21.135 63.619 135.624 1.00 22.94 208 ALA B N 1
ATOM 3902 C CA . ALA B 1 228 ? 19.822 63.734 135.014 1.00 23.06 208 ALA B CA 1
ATOM 3903 C C . ALA B 1 228 ? 19.628 62.712 133.878 1.00 19.93 208 ALA B C 1
ATOM 3904 O O . ALA B 1 228 ? 18.544 62.144 133.734 1.00 19.56 208 ALA B O 1
ATOM 3906 N N . LYS B 1 229 ? 20.661 62.477 133.065 1.00 18.51 209 LYS B N 1
ATOM 3907 C CA . LYS B 1 229 ? 20.529 61.495 131.982 1.00 18.52 209 LYS B CA 1
ATOM 3908 C C . LYS B 1 229 ? 20.309 60.092 132.538 1.00 17.51 209 LYS B C 1
ATOM 3909 O O . LYS B 1 229 ? 19.413 59.374 132.079 1.00 17.76 209 LYS B O 1
ATOM 3915 N N . LYS B 1 230 ? 21.101 59.696 133.528 1.00 18.06 210 LYS B N 1
ATOM 3916 C CA . LYS B 1 230 ? 20.877 58.403 134.165 1.00 17.26 210 LYS B CA 1
ATOM 3917 C C . LYS B 1 230 ? 19.461 58.319 134.769 1.00 19.18 210 LYS B C 1
ATOM 3918 O O . LYS B 1 230 ? 18.779 57.296 134.614 1.00 20.75 210 LYS B O 1
ATOM 3924 N N . ALA B 1 231 ? 19.014 59.390 135.438 1.00 21.21 211 ALA B N 1
ATOM 3925 C CA . ALA B 1 231 ? 17.699 59.400 136.073 1.00 23.53 211 ALA B CA 1
ATOM 3926 C C . ALA B 1 231 ? 16.593 59.210 135.057 1.00 19.89 211 ALA B C 1
ATOM 3927 O O . ALA B 1 231 ? 15.587 58.566 135.361 1.00 19.35 211 ALA B O 1
ATOM 3929 N N . ARG B 1 232 ? 16.778 59.754 133.850 1.00 19.08 212 ARG B N 1
ATOM 3930 C CA . ARG B 1 232 ? 15.765 59.591 132.800 1.00 19.97 212 ARG B CA 1
ATOM 3931 C C . ARG B 1 232 ? 15.617 58.116 132.469 1.00 18.95 212 ARG B C 1
ATOM 3932 O O . ARG B 1 232 ? 14.508 57.625 132.248 1.00 17.35 212 ARG B O 1
ATOM 3940 N N . GLY B 1 233 ? 16.735 57.411 132.461 1.00 17.75 213 GLY B N 1
ATOM 3941 C CA . GLY B 1 233 ? 16.723 55.984 132.221 1.00 16.33 213 GLY B CA 1
ATOM 3942 C C . GLY B 1 233 ? 16.143 55.225 133.413 1.00 16.55 213 GLY B C 1
ATOM 3943 O O . GLY B 1 233 ? 15.380 54.273 133.227 1.00 17.24 213 GLY B O 1
ATOM 3944 N N . LEU B 1 234 ? 16.532 55.595 134.631 1.00 17.79 214 LEU B N 1
ATOM 3945 C CA . LEU B 1 234 ? 15.938 54.982 135.813 1.00 18.16 214 LEU B CA 1
ATOM 3946 C C . LEU B 1 234 ? 14.410 55.110 135.824 1.00 18.35 214 LEU B C 1
ATOM 3947 O O . LEU B 1 234 ? 13.721 54.177 136.188 1.00 18.72 214 LEU B O 1
ATOM 3960 N N . SER B 1 236 ? 12.437 55.622 133.199 1.00 17.97 216 SER B N 1
ATOM 3961 C CA . SER B 1 236 ? 11.924 54.789 132.126 1.00 16.74 216 SER B CA 1
ATOM 3962 C C . SER B 1 236 ? 11.823 53.335 132.582 1.00 18.18 216 SER B C 1
ATOM 3963 O O . SER B 1 236 ? 10.831 52.660 132.330 1.00 18.50 216 SER B O 1
ATOM 3966 N N . ARG B 1 237 ? 12.875 52.858 133.246 1.00 17.50 217 ARG B N 1
ATOM 3967 C CA . ARG B 1 237 ? 12.893 51.501 133.774 1.00 17.59 217 ARG B CA 1
ATOM 3968 C C . ARG B 1 237 ? 11.778 51.296 134.800 1.00 18.01 217 ARG B C 1
ATOM 3969 O O . ARG B 1 237 ? 11.082 50.270 134.798 1.00 19.84 217 ARG B O 1
ATOM 3977 N N . PHE B 1 238 ? 11.623 52.264 135.694 1.00 19.55 218 PHE B N 1
ATOM 3978 C CA . PHE B 1 238 ? 10.585 52.213 136.714 1.00 22.02 218 PHE B CA 1
ATOM 3979 C C . PHE B 1 238 ? 9.195 52.054 136.092 1.00 21.12 218 PHE B C 1
ATOM 3980 O O . PHE B 1 238 ? 8.371 51.262 136.570 1.00 21.65 218 PHE B O 1
ATOM 3988 N N . ILE B 1 239 ? 8.936 52.803 135.019 1.00 19.61 219 ILE B N 1
ATOM 3989 C CA . ILE B 1 239 ? 7.636 52.769 134.350 1.00 18.86 219 ILE B CA 1
ATOM 3990 C C . ILE B 1 239 ? 7.412 51.394 133.729 1.00 20.22 219 ILE B C 1
ATOM 3991 O O . ILE B 1 239 ? 6.333 50.794 133.868 1.00 21.27 219 ILE B O 1
ATOM 3996 N N . ILE B 1 240 ? 8.431 50.899 133.029 1.00 19.09 220 ILE B N 1
ATOM 3997 C CA . ILE B 1 240 ? 8.361 49.607 132.357 1.00 18.39 220 ILE B CA 1
ATOM 3998 C C . ILE B 1 240 ? 8.224 48.453 133.352 1.00 21.34 220 ILE B C 1
ATOM 3999 O O . ILE B 1 240 ? 7.312 47.634 133.221 1.00 24.31 220 ILE B O 1
ATOM 4004 N N . GLU B 1 241 ? 9.121 48.396 134.336 1.00 23.86 221 GLU B N 1
ATOM 4005 C CA . GLU B 1 241 ? 9.151 47.286 135.304 1.00 25.64 221 GLU B CA 1
ATOM 4006 C C . GLU B 1 241 ? 7.824 47.138 136.040 1.00 27.79 221 GLU B C 1
ATOM 4007 O O . GLU B 1 241 ? 7.373 46.013 136.333 1.00 27.76 221 GLU B O 1
ATOM 4013 N N . ASN B 1 242 ? 7.216 48.275 136.361 1.00 26.43 222 ASN B N 1
ATOM 4014 C CA . ASN B 1 242 ? 5.956 48.309 137.093 1.00 27.72 222 ASN B CA 1
ATOM 4015 C C . ASN B 1 242 ? 4.709 48.423 136.213 1.00 24.65 222 ASN B C 1
ATOM 4016 O O . ASN B 1 242 ? 3.588 48.511 136.722 1.00 26.24 222 ASN B O 1
ATOM 4021 N N . ARG B 1 243 ? 4.903 48.381 134.897 1.00 24.99 223 ARG B N 1
ATOM 4022 C CA . ARG B 1 243 ? 3.789 48.380 133.954 1.00 25.09 223 ARG B CA 1
ATOM 4023 C C . ARG B 1 243 ? 2.841 49.545 134.187 1.00 26.12 223 ARG B C 1
ATOM 4024 O O . ARG B 1 243 ? 1.613 49.379 134.133 1.00 23.99 223 ARG B O 1
ATOM 4032 N N . LEU B 1 244 ? 3.402 50.724 134.465 1.00 25.64 224 LEU B N 1
ATOM 4033 C CA . LEU B 1 244 ? 2.585 51.912 134.760 1.00 23.53 224 LEU B CA 1
ATOM 4034 C C . LEU B 1 244 ? 1.953 52.452 133.498 1.00 29.36 224 LEU B C 1
ATOM 4035 O O . LEU B 1 244 ? 2.582 52.448 132.443 1.00 29.31 224 LEU B O 1
ATOM 4040 N N . THR B 1 245 ? 0.734 52.965 133.611 1.00 34.43 225 THR B N 1
ATOM 4041 C CA . THR B 1 245 ? 0.030 53.516 132.452 1.00 40.56 225 THR B CA 1
ATOM 4042 C C . THR B 1 245 ? -0.736 54.804 132.782 1.00 39.53 225 THR B C 1
ATOM 4043 O O . THR B 1 245 ? -1.437 55.341 131.926 1.00 41.10 225 THR B O 1
ATOM 4047 N N . LYS B 1 246 ? -0.603 55.287 134.017 1.00 29.23 226 LYS B N 1
ATOM 4048 C CA . LYS B 1 246 ? -1.253 56.521 134.442 1.00 30.68 226 LYS B CA 1
ATOM 4049 C C . LYS B 1 246 ? -0.238 57.497 135.019 1.00 28.95 226 LYS B C 1
ATOM 4050 O O . LYS B 1 246 ? 0.637 57.101 135.796 1.00 29.94 226 LYS B O 1
ATOM 4056 N N . PRO B 1 247 ? -0.346 58.786 134.649 1.00 30.78 227 PRO B N 1
ATOM 4057 C CA . PRO B 1 247 ? 0.632 59.788 135.087 1.00 32.84 227 PRO B CA 1
ATOM 4058 C C . PRO B 1 247 ? 0.853 59.848 136.583 1.00 28.40 227 PRO B C 1
ATOM 4059 O O . PRO B 1 247 ? 1.978 60.064 137.037 1.00 30.40 227 PRO B O 1
ATOM 4063 N N . GLU B 1 248 ? -0.222 59.676 137.347 1.00 28.08 228 GLU B N 1
ATOM 4064 C CA . GLU B 1 248 ? -0.135 59.740 138.802 1.00 31.41 228 GLU B CA 1
ATOM 4065 C C . GLU B 1 248 ? 0.837 58.707 139.360 1.00 27.43 228 GLU B C 1
ATOM 4066 O O . GLU B 1 248 ? 1.480 58.923 140.400 1.00 28.17 228 GLU B O 1
ATOM 4072 N N . GLN B 1 249 ? 0.949 57.578 138.673 1.00 25.17 229 GLN B N 1
ATOM 4073 C CA . GLN B 1 249 ? 1.804 56.500 139.142 1.00 25.59 229 GLN B CA 1
ATOM 4074 C C . GLN B 1 249 ? 3.291 56.879 139.069 1.00 23.09 229 GLN B C 1
ATOM 4075 O O . GLN B 1 249 ? 4.103 56.336 139.800 1.00 22.79 229 GLN B O 1
ATOM 4081 N N . LEU B 1 250 ? 3.632 57.838 138.219 1.00 23.20 230 LEU B N 1
ATOM 4082 C CA . LEU B 1 250 ? 5.031 58.244 138.099 1.00 21.98 230 LEU B CA 1
ATOM 4083 C C . LEU B 1 250 ? 5.545 58.916 139.376 1.00 20.78 230 LEU B C 1
ATOM 4084 O O . LEU B 1 250 ? 6.755 58.932 139.620 1.00 22.68 230 LEU B O 1
ATOM 4089 N N . THR B 1 251 ? 4.648 59.457 140.205 1.00 21.52 231 THR B N 1
ATOM 4090 C CA . THR B 1 251 ? 5.090 60.150 141.424 1.00 24.22 231 THR B CA 1
ATOM 4091 C C . THR B 1 251 ? 5.683 59.200 142.457 1.00 24.08 231 THR B C 1
ATOM 4092 O O . THR B 1 251 ? 6.323 59.633 143.413 1.00 26.63 231 THR B O 1
ATOM 4096 N N . GLY B 1 252 ? 5.496 57.904 142.235 1.00 23.67 232 GLY B N 1
ATOM 4097 C CA . GLY B 1 252 ? 6.087 56.884 143.073 1.00 25.41 232 GLY B CA 1
ATOM 4098 C C . GLY B 1 252 ? 7.574 56.667 142.845 1.00 26.21 232 GLY B C 1
ATOM 4099 O O . GLY B 1 252 ? 8.232 55.982 143.620 1.00 26.28 232 GLY B O 1
ATOM 4100 N N . PHE B 1 253 ? 8.113 57.230 141.775 1.00 22.64 233 PHE B N 1
ATOM 4101 C CA . PHE B 1 253 ? 9.512 57.001 141.443 1.00 25.04 233 PHE B CA 1
ATOM 4102 C C . PHE B 1 253 ? 10.432 57.409 142.586 1.00 24.09 233 PHE B C 1
ATOM 4103 O O . PHE B 1 253 ? 10.339 58.522 143.102 1.00 24.67 233 PHE B O 1
ATOM 4111 N N . ASN B 1 254 ? 11.323 56.503 142.975 1.00 24.81 234 ASN B N 1
ATOM 4112 C CA . ASN B 1 254 ? 12.192 56.741 144.112 1.00 28.07 234 ASN B CA 1
ATOM 4113 C C . ASN B 1 254 ? 13.551 56.062 143.998 1.00 28.15 234 ASN B C 1
ATOM 4114 O O . ASN B 1 254 ? 14.232 55.850 145.006 1.00 28.02 234 ASN B O 1
ATOM 4119 N N . SER B 1 255 ? 13.958 55.736 142.775 1.00 27.70 235 SER B N 1
ATOM 4120 C CA . SER B 1 255 ? 15.200 55.004 142.580 1.00 26.95 235 SER B CA 1
ATOM 4121 C C . SER B 1 255 ? 16.417 55.848 142.937 1.00 26.95 235 SER B C 1
ATOM 4122 O O . SER B 1 255 ? 16.470 57.046 142.656 1.00 24.15 235 SER B O 1
ATOM 4125 N N . GLU B 1 256 ? 17.382 55.205 143.592 1.00 28.66 236 GLU B N 1
ATOM 4126 C CA . GLU B 1 256 ? 18.688 55.794 143.888 1.00 27.97 236 GLU B CA 1
ATOM 4127 C C . GLU B 1 256 ? 18.613 57.153 144.580 1.00 26.76 236 GLU B C 1
ATOM 4128 O O . GLU B 1 256 ? 19.455 58.026 144.363 1.00 30.92 236 GLU B O 1
ATOM 4134 N N . GLY B 1 257 ? 17.604 57.319 145.433 1.00 26.02 237 GLY B N 1
ATOM 4135 C CA . GLY B 1 257 ? 17.514 58.479 146.297 1.00 30.66 237 GLY B CA 1
ATOM 4136 C C . GLY B 1 257 ? 16.631 59.612 145.809 1.00 28.32 237 GLY B C 1
ATOM 4137 O O . GLY B 1 257 ? 16.450 60.597 146.526 1.00 26.94 237 GLY B O 1
ATOM 4138 N N . TYR B 1 258 ? 16.079 59.507 144.604 1.00 23.95 238 TYR B N 1
ATOM 4139 C CA . TYR B 1 258 ? 15.180 60.568 144.125 1.00 22.95 238 TYR B CA 1
ATOM 4140 C C . TYR B 1 258 ? 13.857 60.513 144.885 1.00 23.06 238 TYR B C 1
ATOM 4141 O O . TYR B 1 258 ? 13.415 59.437 145.311 1.00 24.17 238 TYR B O 1
ATOM 4150 N N . PHE B 1 259 ? 13.242 61.678 145.096 1.00 21.85 239 PHE B N 1
ATOM 4151 C CA . PHE B 1 259 ? 11.883 61.719 145.637 1.00 21.60 239 PHE B CA 1
ATOM 4152 C C . PHE B 1 259 ? 11.066 62.788 144.926 1.00 23.06 239 PHE B C 1
ATOM 4153 O O . PHE B 1 259 ? 11.603 63.808 144.491 1.00 23.32 239 PHE B O 1
ATOM 4161 N N . PHE B 1 260 ? 9.768 62.535 144.796 1.00 23.43 240 PHE B N 1
ATOM 4162 C CA . PHE B 1 260 ? 8.861 63.466 144.136 1.00 22.21 240 PHE B CA 1
ATOM 4163 C C . PHE B 1 260 ? 8.664 64.726 144.978 1.00 24.91 240 PHE B C 1
ATOM 4164 O O . PHE B 1 260 ? 8.434 64.648 146.199 1.00 22.87 240 PHE B O 1
ATOM 4172 N N . ASP B 1 261 ? 8.757 65.882 144.324 1.00 24.86 241 ASP B N 1
ATOM 4173 C CA . ASP B 1 261 ? 8.492 67.176 144.949 1.00 24.37 241 ASP B CA 1
ATOM 4174 C C . ASP B 1 261 ? 7.241 67.804 144.331 1.00 23.75 241 ASP B C 1
ATOM 4175 O O . ASP B 1 261 ? 7.306 68.518 143.322 1.00 22.61 241 ASP B O 1
ATOM 4180 N N . GLU B 1 262 ? 6.100 67.532 144.949 1.00 23.94 242 GLU B N 1
ATOM 4181 C CA . GLU B 1 262 ? 4.830 68.074 144.509 1.00 27.93 242 GLU B CA 1
ATOM 4182 C C . GLU B 1 262 ? 4.808 69.603 144.442 1.00 26.95 242 GLU B C 1
ATOM 4183 O O . GLU B 1 262 ? 4.193 70.193 143.546 1.00 26.53 242 GLU B O 1
ATOM 4189 N N . ASP B 1 263 ? 5.483 70.250 145.388 1.00 23.69 243 ASP B N 1
ATOM 4190 C CA . ASP B 1 263 ? 5.389 71.691 145.497 1.00 24.82 243 ASP B CA 1
ATOM 4191 C C . ASP B 1 263 ? 6.133 72.411 144.377 1.00 23.38 243 ASP B C 1
ATOM 4192 O O . ASP B 1 263 ? 5.780 73.537 144.050 1.00 28.55 243 ASP B O 1
ATOM 4197 N N . SER B 1 264 ? 7.136 71.760 143.795 1.00 21.39 244 SER B N 1
ATOM 4198 C CA . SER B 1 264 ? 7.880 72.319 142.655 1.00 21.88 244 SER B CA 1
ATOM 4199 C C . SER B 1 264 ? 7.271 71.911 141.311 1.00 24.68 244 SER B C 1
ATOM 4200 O O . SER B 1 264 ? 7.686 72.400 140.260 1.00 27.17 244 SER B O 1
ATOM 4203 N N . SER B 1 265 ? 6.273 71.040 141.344 1.00 24.41 245 SER B N 1
ATOM 4204 C CA . SER B 1 265 ? 5.718 70.475 140.126 1.00 22.86 245 SER B CA 1
ATOM 4205 C C . SER B 1 265 ? 4.532 71.306 139.646 1.00 29.73 245 SER B C 1
ATOM 4206 O O . SER B 1 265 ? 3.619 71.626 140.405 1.00 30.28 245 SER B O 1
ATOM 4209 N N . SER B 1 266 ? 4.530 71.656 138.373 1.00 32.03 246 SER B N 1
ATOM 4210 C CA . SER B 1 266 ? 3.370 72.323 137.809 1.00 37.51 246 SER B CA 1
ATOM 4211 C C . SER B 1 266 ? 3.480 72.303 136.313 1.00 39.93 246 SER B C 1
ATOM 4212 O O . SER B 1 266 ? 4.545 71.990 135.778 1.00 35.01 246 SER B O 1
ATOM 4215 N N . ASN B 1 267 ? 2.367 72.623 135.656 1.00 46.86 247 ASN B N 1
ATOM 4216 C CA . ASN B 1 267 ? 2.335 72.848 134.215 1.00 50.79 247 ASN B CA 1
ATOM 4217 C C . ASN B 1 267 ? 3.102 71.796 133.431 1.00 45.14 247 ASN B C 1
ATOM 4218 O O . ASN B 1 267 ? 4.042 72.118 132.699 1.00 49.10 247 ASN B O 1
ATOM 4223 N N . GLY B 1 268 ? 2.711 70.533 133.597 1.00 39.72 248 GLY B N 1
ATOM 4224 C CA . GLY B 1 268 ? 3.277 69.463 132.790 1.00 38.44 248 GLY B CA 1
ATOM 4225 C C . GLY B 1 268 ? 4.709 69.105 133.150 1.00 35.31 248 GLY B C 1
ATOM 4226 O O . GLY B 1 268 ? 5.442 68.541 132.328 1.00 38.01 248 GLY B O 1
ATOM 4227 N N . GLU B 1 269 ? 5.122 69.465 134.358 1.00 24.23 249 GLU B N 1
ATOM 4228 C CA . GLU B 1 269 ? 6.419 69.039 134.887 1.00 24.01 249 GLU B CA 1
ATOM 4229 C C . GLU B 1 269 ? 6.236 68.276 136.179 1.00 23.69 249 GLU B C 1
ATOM 4230 O O . GLU B 1 269 ? 5.545 68.742 137.088 1.00 26.03 249 GLU B O 1
ATOM 4236 N N . LEU B 1 270 ? 6.873 67.120 136.268 1.00 22.04 250 LEU B N 1
ATOM 4237 C CA . LEU B 1 270 ? 6.980 66.407 137.533 1.00 22.01 250 LEU B CA 1
ATOM 4238 C C . LEU B 1 270 ? 8.412 66.484 138.033 1.00 21.70 250 LEU B C 1
ATOM 4239 O O . LEU B 1 270 ? 9.323 65.924 137.424 1.00 22.53 250 LEU B O 1
ATOM 4244 N N . VAL B 1 271 ? 8.609 67.172 139.143 1.00 19.82 251 VAL B N 1
ATOM 4245 C CA . VAL B 1 271 ? 9.947 67.391 139.647 1.00 19.60 251 VAL B CA 1
ATOM 4246 C C . VAL B 1 271 ? 10.331 66.376 140.704 1.00 19.83 251 VAL B C 1
ATOM 4247 O O . VAL B 1 271 ? 9.592 66.146 141.670 1.00 20.16 251 VAL B O 1
ATOM 4251 N N . PHE B 1 272 ? 11.512 65.788 140.518 1.00 19.70 252 PHE B N 1
ATOM 4252 C CA . PHE B 1 272 ? 12.073 64.868 141.486 1.00 20.68 252 PHE B CA 1
ATOM 4253 C C . PHE B 1 272 ? 13.408 65.416 141.958 1.00 22.17 252 PHE B C 1
ATOM 4254 O O . PHE B 1 272 ? 14.192 65.906 141.160 1.00 22.75 252 PHE B O 1
ATOM 4262 N N . LYS B 1 273 ? 13.642 65.333 143.262 1.00 22.79 253 LYS B N 1
ATOM 4263 C CA . LYS B 1 273 ? 14.836 65.899 143.872 1.00 23.85 253 LYS B CA 1
ATOM 4264 C C . LYS B 1 273 ? 15.645 64.812 144.525 1.00 21.76 253 LYS B C 1
ATOM 4265 O O . LYS B 1 273 ? 15.115 63.772 144.899 1.00 22.24 253 LYS B O 1
ATOM 4271 N N . ARG B 1 274 ? 16.941 65.061 144.670 1.00 23.70 254 ARG B N 1
ATOM 4272 C CA . ARG B 1 274 ? 17.798 64.134 145.374 1.00 24.27 254 ARG B CA 1
ATOM 4273 C C . ARG B 1 274 ? 18.842 64.897 146.175 1.00 26.12 254 ARG B C 1
ATOM 4274 O O . ARG B 1 274 ? 19.575 65.742 145.640 1.00 27.31 254 ARG B O 1
ATOM 4282 N N . TYR B 1 275 ? 18.887 64.594 147.465 1.00 28.44 255 TYR B N 1
ATOM 4283 C CA . TYR B 1 275 ? 19.831 65.222 148.360 1.00 31.73 255 TYR B CA 1
ATOM 4284 C C . TYR B 1 275 ? 21.230 64.664 148.102 1.00 35.75 255 TYR B C 1
ATOM 4285 O O . TYR B 1 275 ? 21.393 63.507 147.717 1.00 36.90 255 TYR B O 1
ATOM 4294 N N . GLU B 1 276 ? 22.224 65.510 148.314 1.00 37.23 256 GLU B N 1
ATOM 4295 C CA . GLU B 1 276 ? 23.621 65.126 148.181 1.00 44.62 256 GLU B CA 1
ATOM 4296 C C . GLU B 1 276 ? 24.060 64.157 149.276 1.00 49.66 256 GLU B C 1
ATOM 4297 O O . GLU B 1 276 ? 24.522 63.053 148.982 1.00 53.66 256 GLU B O 1
#

Sequence (510 aa):
PRGSHLILISPAKTLDYQSPLTTTRYTLPELLDNSQQQLIHEARKLTPPQISTLRISDKLAGINAARFHDWQPDFTPANARQAILAFKGDVYTGLQAETFSEDDFDFAQQHLRLSGLYGVLRPLDLQPYRLEEGIRLENARGKDLYQFWGDIITNKLNEALAAQQGGDNVVVIINLASDEYFKSVKPKKLNAEIIKPVFLDEKNGKFKIISFYAKKARGLSRFIIENRLTKPEQLTGFNSEGYFFDEDSSSNNGELVFKRYEPRGSHLILISPAKTLDYQSPLTTTRYTLPELLDNSQQLIHEARKLTPPQISTLRISDKLAGINAARFHDWQPDFTPANARQAILAFKGDVYTGLQAETFSEDDFDFAQQHLRLSGLYGVLRPLDLQPYRLEGIRLENARGKDLYQFWGDIITNKLNEALAAQQGGDNVVVINLASDEYFKSVKPKKLNAEIIKPVFLDEKNGKFKIISFYAKKARGLSRFIIENRLTKPEQLTGFNSEGYFFDEDSSSNGELVFKRYE

Foldseek 3Di:
DQAALAEEADFAQAWDLDDDDLDQDADAFDQVVLLVQLLVQLLPDDLVRQCVLPDDSVVSVVQNVLSVVDDRPDDNVAKFFRLRTTDALLNVLQVCSPDDPLLLVLQQLHYWADLRRGIGGRRHMHDHDDFQRQGDGPQGRRSLSSCPAVSLVVNQVNHHPDDAHEYEYLYDCSGCVSHDVVSHPHHYAYEFEWEDDPNDTHRDPSVSSNVSNVCNVCSVVVDRDPVVVQPDQPPAWHWDPVVDDDRYTYIYGYD/DQAALAEEADFAQAWDLDDDDLDQDADAFDQVVLLLQVLVLLLPDDLVRQCVLPDDSVVSVVQNVLSVVDDRPDDNVAKFFRLRTTDAQLNVLQVCSPDDVQLLVLQQLHYWADLRRGIGGRRHMHDHDDFQRQRQGPQGRRSLSSCPCVSLVVVQVNHHPDDAHEYEYLYDPSTCVSHDVVSHRYHYAYEFEWEDDPNDTDDDPSVSSNVSSVCNVCSVVVDRDPVVCQPDAPPAWHWDPVPDDDRYTYIYGYD

Solvent-accessible surface area: 25034 Å² total

Radius of gyration: 28.74 Å; Cα contacts (8 Å, |Δi|>4): 913; chains: 2; bounding box: 72×80×66 Å